Protein AF-A0A453R3C3-F1 (afdb_monomer_lite)

InterPro domains:
  IPR004938 Xyloglucan fucosyltransferase [PF03254] (2-323)
  IPR004938 Xyloglucan fucosyltransferase [PTHR31889] (1-323)

Radius of gyration: 29.28 Å; chains: 1; bounding box: 68×63×92 Å

Organism: Aegilops tauschii subsp. strangulata (NCBI:txid200361)

Foldseek 3Di:
DQDDDPPDDWFPLLVVLVVVLLVLCQACPPPHPNVVVLQVCLLVQFPDDDDPDHPQAFAEEEEQDDDPVLNLLSLLLSVVVCSLLVHQAAYEPPPPPPVFFPALRPNHHNHDDPVRNDPPLNVDDPPDCLELLNCCVVVLDDLPPVPPPDPPSGRGLEHEQEAAPPDDPSSLCCLEQSSVVSNSSRRYYYYYYSDNCLVSVCLYPSCVVVCCSRPVPNVCSCVVSSVSGGDGDPVVVVVVVVCCVVAPVPFQEEAEAEDDDPDPDDDDPPVLVLVVCLCCVVVVDPDDPPPDDPDDPDDDPDDDPDGAYEYEYEYQDPVSQVVVADPDPPDDDDPDDDDDDDDDDDDDDDDDDDDDDDPDPDRPYDGDYDYDDDDDDDDDDDDDDDDDDDDDDDDDDDDDDDDDDDDDDDDDDDDDDDDDDPDSPPDDDDDDDDPPPSDPDDPD

pLDDT: mean 70.95, std 29.13, range [20.61, 98.69]

Secondary structure (DSSP, 8-state):
--S---SPPPPHHHHHHHHHHHHHHHHHSTTSHHHHHHHHHHHHTB-PPPPTTS----EEEE---SSHHHHHHHHHHHHHHHHHTT-EEEE--GGGHHHHB--SSTTS--BPPTT-SSTTGGG--TT-TTBHHHHHHTTSS-TT-SS--------BSEEEEEESTT--TTGGGGGSHHHHHHHTT-SEEEEEESS--HHHHTTSHHHHHHHHHH-SSGGGHHHHHHHHH-PBPHHHHHHHHHHHHHHTTT-SEEEEEE----SS----HHHHHHHHHHHHHTTSS-----TT----S-PPPS------EEEEEE-S-THHHHTTS---------------------------------------EEEEE-PPPP---------------------------------------------SS--S-----------S--------

Structure (mmCIF, N/CA/C/O backbone):
data_AF-A0A453R3C3-F1
#
_entry.id   AF-A0A453R3C3-F1
#
loop_
_atom_site.group_PDB
_atom_site.id
_atom_site.type_symbol
_atom_site.label_atom_id
_atom_site.label_alt_id
_atom_site.label_comp_id
_atom_site.label_asym_id
_atom_site.label_entity_id
_atom_site.label_seq_id
_atom_site.pdbx_PDB_ins_code
_atom_site.Cartn_x
_atom_site.Cartn_y
_atom_site.Cartn_z
_atom_site.occupancy
_atom_site.B_iso_or_equiv
_atom_site.auth_seq_id
_atom_site.auth_comp_id
_atom_site.auth_asym_id
_atom_site.auth_atom_id
_atom_site.pdbx_PDB_model_num
ATOM 1 N N . MET A 1 1 ? -21.525 -10.602 10.110 1.00 72.31 1 MET A N 1
ATOM 2 C CA . MET A 1 1 ? -21.926 -10.837 11.513 1.00 72.31 1 MET A CA 1
ATOM 3 C C . MET A 1 1 ? -21.286 -9.829 12.470 1.00 72.31 1 MET A C 1
ATOM 5 O O . MET A 1 1 ? -22.021 -9.146 13.157 1.00 72.31 1 MET A O 1
ATOM 9 N N . TYR A 1 2 ? -19.957 -9.651 12.450 1.00 84.69 2 TYR A N 1
ATOM 10 C CA . TYR A 1 2 ? -19.218 -8.847 13.446 1.00 84.69 2 TYR A CA 1
ATOM 11 C C . TYR A 1 2 ? -19.056 -7.343 13.154 1.00 84.69 2 TYR A C 1
ATOM 13 O O . TYR A 1 2 ? -18.745 -6.567 14.053 1.00 84.69 2 TYR A O 1
ATOM 21 N N . ARG A 1 3 ? -19.224 -6.902 11.901 1.00 84.25 3 ARG A N 1
ATOM 22 C CA . ARG A 1 3 ? -19.091 -5.485 11.518 1.00 84.25 3 ARG A CA 1
ATOM 23 C C . ARG A 1 3 ? -20.457 -4.874 11.237 1.00 84.25 3 ARG A C 1
ATOM 25 O O . ARG A 1 3 ? -21.271 -5.475 10.534 1.00 84.25 3 ARG A O 1
ATOM 32 N N . ARG A 1 4 ? -20.677 -3.649 11.721 1.00 83.12 4 ARG A N 1
ATOM 33 C CA . ARG A 1 4 ? -21.806 -2.818 11.285 1.00 83.12 4 ARG A CA 1
ATOM 34 C C . ARG A 1 4 ? -21.635 -2.478 9.801 1.00 83.12 4 ARG A C 1
ATOM 36 O O . ARG A 1 4 ? -20.510 -2.338 9.319 1.00 83.12 4 ARG A O 1
ATOM 43 N N . ARG A 1 5 ? -22.743 -2.332 9.068 1.00 78.25 5 ARG A N 1
ATOM 44 C CA . ARG A 1 5 ? -22.701 -1.814 7.693 1.00 78.25 5 ARG A CA 1
ATOM 45 C C . ARG A 1 5 ? -22.084 -0.415 7.721 1.00 78.25 5 ARG A C 1
ATOM 47 O O . ARG A 1 5 ? -22.588 0.452 8.425 1.00 78.25 5 ARG A O 1
ATOM 54 N N . ALA A 1 6 ? -21.007 -0.217 6.965 1.00 72.56 6 ALA A N 1
ATOM 55 C CA . ALA A 1 6 ? -20.217 1.013 6.989 1.00 72.56 6 ALA A CA 1
ATOM 56 C C . ALA A 1 6 ? -20.933 2.237 6.388 1.00 72.56 6 ALA A C 1
ATOM 58 O O . ALA A 1 6 ? -20.391 3.334 6.437 1.00 72.56 6 ALA A O 1
ATOM 59 N N . GLY A 1 7 ? -22.117 2.062 5.789 1.00 78.44 7 GLY A N 1
ATOM 60 C CA . GLY A 1 7 ? -22.878 3.125 5.119 1.00 78.44 7 GLY A CA 1
ATOM 61 C C . GLY A 1 7 ? -22.272 3.586 3.789 1.00 78.44 7 GLY A C 1
ATOM 62 O O . GLY A 1 7 ? -23.020 3.939 2.888 1.00 78.44 7 GLY A O 1
ATOM 63 N N . ARG A 1 8 ? -20.947 3.499 3.635 1.00 88.25 8 ARG A N 1
ATOM 64 C CA . ARG A 1 8 ? -20.208 3.867 2.423 1.00 88.25 8 ARG A CA 1
ATOM 65 C C . ARG A 1 8 ? -20.111 2.689 1.456 1.00 88.25 8 ARG A C 1
ATOM 67 O O . ARG A 1 8 ? -19.582 1.629 1.811 1.00 88.25 8 ARG A O 1
ATOM 74 N N . GLN A 1 9 ? -20.652 2.868 0.256 1.00 92.00 9 GLN A N 1
ATOM 75 C CA . GLN A 1 9 ? -20.667 1.859 -0.804 1.00 92.00 9 GLN A CA 1
ATOM 76 C C . GLN A 1 9 ? -19.608 2.192 -1.859 1.00 92.00 9 GLN A C 1
ATOM 78 O O . GLN A 1 9 ? -19.447 3.367 -2.177 1.00 92.00 9 GLN A O 1
ATOM 83 N N . PRO A 1 10 ? -18.898 1.189 -2.405 1.00 95.44 10 PRO A N 1
ATOM 84 C CA . PRO A 1 10 ? -17.973 1.429 -3.506 1.00 95.44 10 PRO A CA 1
ATOM 85 C C . PRO A 1 10 ? -18.741 1.904 -4.746 1.00 95.44 10 PRO A C 1
ATOM 87 O O . PRO A 1 10 ? -19.871 1.464 -4.982 1.00 95.44 10 PRO A O 1
ATOM 90 N N . SER A 1 11 ? -18.121 2.762 -5.561 1.00 96.94 11 SER A N 1
ATOM 91 C CA . SER A 1 11 ? -18.716 3.161 -6.837 1.00 96.94 11 SER A CA 1
ATOM 92 C C . SER A 1 11 ? -18.842 1.943 -7.771 1.00 96.94 11 SER A C 1
ATOM 94 O O . SER A 1 11 ? -18.009 1.028 -7.719 1.00 96.94 11 SER A O 1
ATOM 96 N N . PRO A 1 12 ? -19.854 1.893 -8.658 1.00 97.75 12 PRO A N 1
ATOM 97 C CA . PRO A 1 12 ? -19.944 0.836 -9.667 1.00 97.75 12 PRO A CA 1
ATOM 98 C C . PRO A 1 12 ? -18.688 0.757 -10.547 1.00 97.75 12 PRO A C 1
ATOM 100 O O . PRO A 1 12 ? -18.271 -0.336 -10.936 1.00 97.75 12 PRO A O 1
ATOM 103 N N . TYR A 1 13 ? -18.058 1.909 -10.808 1.00 98.31 13 TYR A N 1
ATOM 104 C CA . TYR A 1 13 ? -16.814 1.997 -11.563 1.00 98.31 13 TYR A CA 1
ATOM 105 C C . TYR A 1 13 ? -15.657 1.299 -10.838 1.00 98.31 13 TYR A C 1
ATOM 107 O O . TYR A 1 13 ? -14.993 0.455 -11.438 1.00 98.31 13 TYR A O 1
ATOM 115 N N . LEU A 1 14 ? -15.487 1.541 -9.530 1.00 98.38 14 LEU A N 1
ATOM 116 C CA . LEU A 1 14 ? -14.501 0.839 -8.704 1.00 98.38 14 LEU A CA 1
ATOM 117 C C . LEU A 1 14 ? -14.727 -0.673 -8.717 1.00 98.38 14 LEU A C 1
ATOM 119 O O . LEU A 1 14 ? -13.785 -1.429 -8.930 1.00 98.38 14 LEU A O 1
ATOM 123 N N . VAL A 1 15 ? -15.971 -1.131 -8.548 1.00 98.38 15 VAL A N 1
ATOM 124 C CA . VAL A 1 15 ? -16.285 -2.569 -8.601 1.00 98.38 15 VAL A CA 1
ATOM 125 C C . VAL A 1 15 ? -15.874 -3.166 -9.949 1.00 98.38 15 VAL A C 1
ATOM 127 O O . VAL A 1 15 ? -15.221 -4.208 -9.984 1.00 98.38 15 VAL A O 1
ATOM 130 N N . SER A 1 16 ? -16.207 -2.496 -11.054 1.00 98.38 16 SER A N 1
ATOM 131 C CA . SER A 1 16 ? -15.833 -2.930 -12.403 1.00 98.38 16 SER A CA 1
ATOM 132 C C . SER A 1 16 ? -14.311 -2.957 -12.604 1.00 98.38 16 SER A C 1
ATOM 134 O O . SER A 1 16 ? -13.773 -3.947 -13.105 1.00 98.38 16 SER A O 1
ATOM 136 N N . LYS A 1 17 ? -13.590 -1.923 -12.145 1.00 98.25 17 LYS A N 1
ATOM 137 C CA . LYS A 1 17 ? -12.122 -1.852 -12.219 1.00 98.25 17 LYS A CA 1
ATOM 138 C C . LYS A 1 17 ? -11.457 -2.970 -11.409 1.00 98.25 17 LYS A C 1
ATOM 140 O O . LYS A 1 17 ? -10.546 -3.614 -11.921 1.00 98.25 17 LYS A O 1
ATOM 145 N N . LEU A 1 18 ? -11.953 -3.277 -10.207 1.00 98.38 18 LEU A N 1
ATOM 146 C CA . LEU A 1 18 ? -11.445 -4.391 -9.396 1.00 98.38 18 LEU A CA 1
ATOM 147 C C . LEU A 1 18 ? -11.633 -5.741 -10.101 1.00 98.38 18 LEU A C 1
ATOM 149 O O . LEU A 1 18 ? -10.695 -6.530 -10.148 1.00 98.38 18 LEU A O 1
ATOM 153 N N . ARG A 1 19 ? -12.786 -5.988 -10.741 1.00 98.31 19 ARG A N 1
ATOM 154 C CA . ARG A 1 19 ? -13.000 -7.217 -11.535 1.00 98.31 19 ARG A CA 1
ATOM 155 C C . ARG A 1 19 ? -12.060 -7.322 -12.734 1.00 98.31 19 ARG A C 1
ATOM 157 O O . ARG A 1 19 ? -11.562 -8.409 -13.022 1.00 98.31 19 ARG A O 1
ATOM 164 N N . ARG A 1 20 ? -11.773 -6.206 -13.414 1.00 97.88 20 ARG A N 1
ATOM 165 C CA . ARG A 1 20 ? -10.758 -6.176 -14.482 1.00 97.88 20 ARG A CA 1
ATOM 166 C C . ARG A 1 20 ? -9.363 -6.484 -13.938 1.00 97.88 20 ARG A C 1
ATOM 168 O O . ARG A 1 20 ? -8.641 -7.268 -14.548 1.00 97.88 20 ARG A O 1
ATOM 175 N N . HIS A 1 21 ? -9.012 -5.932 -12.779 1.00 98.12 21 HIS A N 1
ATOM 176 C CA . HIS A 1 21 ? -7.730 -6.208 -12.138 1.00 98.12 21 HIS A CA 1
ATOM 177 C C . HIS A 1 21 ? -7.606 -7.673 -11.682 1.00 98.12 21 HIS A C 1
ATOM 179 O O . HIS A 1 21 ? -6.558 -8.277 -11.873 1.00 98.12 21 HIS A O 1
ATOM 185 N N . GLU A 1 22 ? -8.668 -8.296 -11.159 1.00 98.44 22 GLU A N 1
ATOM 186 C CA . GLU A 1 22 ? -8.684 -9.739 -10.855 1.00 98.44 22 GLU A CA 1
ATOM 187 C C . GLU A 1 22 ? -8.412 -10.590 -12.109 1.00 98.44 22 GLU A C 1
ATOM 189 O O . GLU A 1 22 ? -7.670 -11.571 -12.052 1.00 98.44 22 GLU A O 1
ATOM 194 N N . ALA A 1 23 ? -8.985 -10.212 -13.258 1.00 97.75 23 ALA A N 1
ATOM 195 C CA . ALA A 1 23 ? -8.729 -10.890 -14.527 1.00 97.75 23 ALA A CA 1
ATOM 196 C C . ALA A 1 23 ? -7.277 -10.702 -15.006 1.00 97.75 23 ALA A C 1
ATOM 198 O O . ALA A 1 23 ? -6.677 -11.651 -15.512 1.00 97.75 23 ALA A O 1
ATOM 199 N N . LEU A 1 24 ? -6.699 -9.509 -14.811 1.00 97.56 24 LEU A N 1
ATOM 200 C CA . LEU A 1 24 ? -5.281 -9.242 -15.067 1.00 97.56 24 LEU A CA 1
ATOM 201 C C . LEU A 1 24 ? -4.387 -10.116 -14.175 1.00 97.56 24 LEU A C 1
ATOM 203 O O . LEU A 1 24 ? -3.515 -10.813 -14.685 1.00 97.56 24 LEU A O 1
ATOM 207 N N . GLN A 1 25 ? -4.654 -10.138 -12.869 1.00 97.56 25 GLN A N 1
ATOM 208 C CA . GLN A 1 25 ? -3.946 -10.958 -11.884 1.00 97.56 25 GLN A CA 1
ATOM 209 C C . GLN A 1 25 ? -4.002 -12.454 -12.206 1.00 97.56 25 GLN A C 1
ATOM 211 O O . GLN A 1 25 ? -3.011 -13.163 -12.062 1.00 97.56 25 GLN A O 1
ATOM 216 N N . ARG A 1 26 ? -5.139 -12.960 -12.692 1.00 96.94 26 ARG A N 1
ATOM 217 C CA . ARG A 1 26 ? -5.260 -14.367 -13.100 1.00 96.94 26 ARG A CA 1
ATOM 218 C C . ARG A 1 26 ? -4.495 -14.678 -14.385 1.00 96.94 26 ARG A C 1
ATOM 220 O O . ARG A 1 26 ? -3.936 -15.758 -14.511 1.00 96.94 26 ARG A O 1
ATOM 227 N N . ARG A 1 27 ? -4.495 -13.754 -15.347 1.00 96.00 27 ARG A N 1
ATOM 228 C CA . ARG A 1 27 ? -3.834 -13.945 -16.647 1.00 96.00 27 ARG A CA 1
ATOM 229 C C . ARG A 1 27 ? -2.312 -13.822 -16.558 1.00 96.00 27 ARG A C 1
ATOM 231 O O . ARG A 1 27 ? -1.615 -14.530 -17.272 1.00 96.00 27 ARG A O 1
ATOM 238 N N . CYS A 1 28 ? -1.828 -12.903 -15.727 1.00 97.12 28 CYS A N 1
ATOM 239 C CA . CYS A 1 28 ? -0.424 -12.498 -15.669 1.00 97.12 28 CYS A CA 1
ATOM 240 C C . CYS A 1 28 ? 0.272 -12.869 -14.349 1.00 97.12 28 CYS A C 1
ATOM 242 O O . CYS A 1 28 ? 1.467 -12.614 -14.217 1.00 97.12 28 CYS A O 1
ATOM 244 N N . GLY A 1 29 ? -0.449 -13.401 -13.360 1.00 96.38 29 GLY A N 1
ATOM 245 C CA . GLY A 1 29 ? 0.089 -13.700 -12.032 1.00 96.38 29 GLY A CA 1
ATOM 246 C C . GLY A 1 29 ? 0.998 -14.933 -11.985 1.00 96.38 29 GLY A C 1
ATOM 247 O O . GLY A 1 29 ? 1.185 -15.616 -13.000 1.00 96.38 29 GLY A O 1
ATOM 248 N N . PRO A 1 30 ? 1.572 -15.231 -10.808 1.00 96.25 30 PRO A N 1
ATOM 249 C CA . PRO A 1 30 ? 2.496 -16.343 -10.622 1.00 96.25 30 PRO A CA 1
ATOM 250 C C . PRO A 1 30 ? 1.938 -17.695 -11.080 1.00 96.25 30 PRO A C 1
ATOM 252 O O . PRO A 1 30 ? 0.759 -17.990 -10.893 1.00 96.25 30 PRO A O 1
ATOM 255 N N . GLY A 1 31 ? 2.801 -18.524 -11.674 1.00 93.75 31 GLY A N 1
ATOM 256 C CA . GLY A 1 31 ? 2.435 -19.843 -12.209 1.00 93.75 31 GLY A CA 1
ATOM 257 C C . GLY A 1 31 ? 1.817 -19.829 -13.614 1.00 93.75 31 GLY A C 1
ATOM 258 O O . GLY A 1 31 ? 1.479 -20.886 -14.140 1.00 93.75 31 GLY A O 1
ATOM 259 N N . THR A 1 32 ? 1.676 -18.658 -14.243 1.00 95.38 32 THR A N 1
ATOM 260 C CA . THR A 1 32 ? 1.217 -18.531 -15.636 1.00 95.38 32 THR A CA 1
ATOM 261 C C . THR A 1 32 ? 2.392 -18.492 -16.617 1.00 95.38 32 THR A C 1
ATOM 263 O O . THR A 1 32 ? 3.474 -18.012 -16.284 1.00 95.38 32 THR A O 1
ATOM 266 N N . ALA A 1 33 ? 2.166 -18.910 -17.869 1.00 94.38 33 ALA A N 1
ATOM 267 C CA . ALA A 1 33 ? 3.177 -18.804 -18.929 1.00 94.38 33 ALA A CA 1
ATOM 268 C C . ALA A 1 33 ? 3.613 -17.347 -19.184 1.00 94.38 33 ALA A C 1
ATOM 270 O O . ALA A 1 33 ? 4.785 -17.081 -19.444 1.00 94.38 33 ALA A O 1
ATOM 271 N N . ALA A 1 34 ? 2.680 -16.395 -19.059 1.00 93.69 34 ALA A N 1
ATOM 272 C CA . ALA A 1 34 ? 2.974 -14.973 -19.208 1.00 93.69 34 ALA A CA 1
ATOM 273 C C . ALA A 1 34 ? 3.933 -14.466 -18.117 1.00 93.69 34 ALA A C 1
ATOM 275 O O . ALA A 1 34 ? 4.859 -13.714 -18.417 1.00 93.69 34 ALA A O 1
ATOM 276 N N . TYR A 1 35 ? 3.751 -14.921 -16.872 1.00 95.12 35 TYR A N 1
ATOM 277 C CA . TYR A 1 35 ? 4.657 -14.613 -15.768 1.00 95.12 35 TYR A CA 1
ATOM 278 C C . TYR A 1 35 ? 6.052 -15.206 -15.978 1.00 95.12 35 TYR A C 1
ATOM 280 O O . TYR A 1 35 ? 7.038 -14.483 -15.849 1.00 95.12 35 TYR A O 1
ATOM 288 N N . SER A 1 36 ? 6.147 -16.485 -16.357 1.00 93.44 36 SER A N 1
ATOM 289 C CA . SER A 1 36 ? 7.435 -17.142 -16.624 1.00 93.44 36 SER A CA 1
ATOM 290 C C . SER A 1 36 ? 8.223 -16.428 -17.727 1.00 93.44 36 SER A C 1
ATOM 292 O O . SER A 1 36 ? 9.393 -16.106 -17.537 1.00 93.44 36 SER A O 1
ATOM 294 N N . HIS A 1 37 ? 7.562 -16.064 -18.829 1.00 91.00 37 HIS A N 1
ATOM 295 C CA . HIS A 1 37 ? 8.184 -15.291 -19.904 1.00 91.00 37 HIS A CA 1
ATOM 296 C C . HIS A 1 37 ? 8.633 -13.892 -19.439 1.00 91.00 37 HIS A C 1
ATOM 298 O O . HIS A 1 37 ? 9.727 -13.435 -19.770 1.00 91.00 37 HIS A O 1
ATOM 304 N N . ALA A 1 38 ? 7.829 -13.206 -18.618 1.00 91.81 38 ALA A N 1
ATOM 305 C CA . ALA A 1 38 ? 8.209 -11.908 -18.062 1.00 91.81 38 ALA A CA 1
ATOM 306 C C . ALA A 1 38 ? 9.404 -11.993 -17.090 1.00 91.81 38 ALA A C 1
ATOM 308 O O . ALA A 1 38 ? 10.203 -11.055 -17.031 1.00 91.81 38 ALA A O 1
ATOM 309 N N . GLN A 1 39 ? 9.548 -13.097 -16.346 1.00 92.31 39 GLN A N 1
ATOM 310 C CA . GLN A 1 39 ? 10.720 -13.359 -15.505 1.00 92.31 39 GLN A CA 1
ATOM 311 C C . GLN A 1 39 ? 11.980 -13.636 -16.336 1.00 92.31 39 GLN A C 1
ATOM 313 O O . GLN A 1 39 ? 13.056 -13.157 -15.985 1.00 92.31 39 GLN A O 1
ATOM 318 N N . GLU A 1 40 ? 11.878 -14.396 -17.428 1.00 90.62 40 GLU A N 1
ATOM 319 C CA . GLU A 1 40 ? 13.009 -14.652 -18.335 1.00 90.62 40 GLU A CA 1
ATOM 320 C C . GLU A 1 40 ? 13.545 -13.356 -18.943 1.00 90.62 40 GLU A C 1
ATOM 322 O O . GLU A 1 40 ? 14.754 -13.121 -18.971 1.00 90.62 40 GLU A O 1
ATOM 327 N N . GLN A 1 41 ? 12.645 -12.461 -19.347 1.00 87.25 41 GLN A N 1
ATOM 328 C CA . GLN A 1 41 ? 13.031 -11.148 -19.848 1.00 87.25 41 GLN A CA 1
ATOM 329 C C . GLN A 1 41 ? 13.714 -10.299 -18.775 1.00 87.25 41 GLN A C 1
ATOM 331 O O . GLN A 1 41 ? 14.747 -9.691 -19.057 1.00 87.25 41 GLN A O 1
ATOM 336 N N . LEU A 1 42 ? 13.210 -10.331 -17.535 1.00 91.62 42 LEU A N 1
ATOM 337 C CA . LEU A 1 42 ? 13.858 -9.669 -16.403 1.00 91.62 42 LEU A CA 1
ATOM 338 C C . LEU A 1 42 ? 15.285 -10.197 -16.171 1.00 91.62 42 LEU A C 1
ATOM 340 O O . LEU A 1 42 ? 16.199 -9.397 -15.999 1.00 91.62 42 LEU A O 1
ATOM 344 N N . ARG A 1 43 ? 15.500 -11.521 -16.248 1.00 90.56 43 ARG A N 1
ATOM 345 C CA . ARG A 1 43 ? 16.839 -12.147 -16.167 1.00 90.56 43 ARG A CA 1
ATOM 346 C C . ARG A 1 43 ? 17.759 -11.721 -17.309 1.00 90.56 43 ARG A C 1
ATOM 348 O O . ARG A 1 43 ? 18.958 -11.585 -17.104 1.00 90.56 43 ARG A O 1
ATOM 355 N N . SER A 1 44 ? 17.207 -11.526 -18.504 1.00 85.19 44 SER A N 1
ATOM 356 C CA . SER A 1 44 ? 17.981 -11.134 -19.686 1.00 85.19 44 SER A CA 1
ATOM 357 C C . SER A 1 44 ? 18.380 -9.654 -19.705 1.00 85.19 44 SER A C 1
ATOM 359 O O . SER A 1 44 ? 19.166 -9.259 -20.561 1.00 85.19 44 SER A O 1
ATOM 361 N N . GLY A 1 45 ? 17.815 -8.829 -18.812 1.00 80.06 45 GLY A N 1
ATOM 362 C CA . GLY A 1 45 ? 18.036 -7.380 -18.785 1.00 80.06 45 GLY A CA 1
ATOM 363 C C . GLY A 1 45 ? 17.396 -6.614 -19.951 1.00 80.06 45 GLY A C 1
ATOM 364 O O . GLY A 1 45 ? 17.581 -5.405 -20.052 1.00 80.06 45 GLY A O 1
ATOM 365 N N . LYS A 1 46 ? 16.626 -7.282 -20.819 1.00 66.19 46 LYS A N 1
ATOM 366 C CA . LYS A 1 46 ? 16.054 -6.703 -22.041 1.00 66.19 46 LYS A CA 1
ATOM 367 C C . LYS A 1 46 ? 14.583 -6.336 -21.858 1.00 66.19 46 LYS A C 1
ATOM 369 O O . LYS A 1 46 ? 13.751 -7.206 -21.605 1.00 66.19 46 LYS A O 1
ATOM 374 N N . ASN A 1 47 ? 14.233 -5.076 -22.118 1.00 64.69 47 ASN A N 1
ATOM 375 C CA . ASN A 1 47 ? 12.856 -4.683 -22.432 1.00 64.69 47 ASN A CA 1
ATOM 376 C C . ASN A 1 47 ? 12.618 -4.794 -23.938 1.00 64.69 47 ASN A C 1
ATOM 378 O O . ASN A 1 47 ? 12.548 -3.794 -24.648 1.00 64.69 47 ASN A O 1
ATOM 382 N N . HIS A 1 48 ? 12.486 -6.012 -24.456 1.00 55.41 48 HIS A N 1
ATOM 383 C CA . HIS A 1 48 ? 11.920 -6.148 -25.793 1.00 55.41 48 HIS A CA 1
ATOM 384 C C . HIS A 1 48 ? 10.402 -5.957 -25.717 1.00 55.41 48 HIS A C 1
ATOM 386 O O . HIS A 1 48 ? 9.730 -6.586 -24.889 1.00 55.41 48 HIS A O 1
ATOM 392 N N . ALA A 1 49 ? 9.866 -5.090 -26.585 1.00 51.19 49 ALA A N 1
ATOM 393 C CA . ALA A 1 49 ? 8.450 -5.110 -26.932 1.00 51.19 49 ALA A CA 1
ATOM 394 C C . ALA A 1 49 ? 8.093 -6.558 -27.272 1.00 51.19 49 ALA A C 1
ATOM 396 O O . ALA A 1 49 ? 8.853 -7.239 -27.970 1.00 51.19 49 ALA A O 1
ATOM 397 N N . ALA A 1 50 ? 7.012 -7.064 -26.685 1.00 45.84 50 ALA A N 1
ATOM 398 C CA . ALA A 1 50 ? 6.625 -8.443 -26.913 1.00 45.84 50 ALA A CA 1
ATOM 399 C C . ALA A 1 50 ? 6.513 -8.689 -28.424 1.00 45.84 50 ALA A C 1
ATOM 401 O O . ALA A 1 50 ? 5.866 -7.920 -29.135 1.00 45.84 50 ALA A O 1
ATOM 402 N N . GLY A 1 51 ? 7.142 -9.761 -28.915 1.00 42.16 51 GLY A N 1
ATOM 403 C CA . GLY A 1 51 ? 6.848 -10.262 -30.252 1.00 42.16 51 GLY A CA 1
ATOM 404 C C . GLY A 1 51 ? 5.332 -10.397 -30.415 1.00 42.16 51 GLY A C 1
ATOM 405 O O . GLY A 1 51 ? 4.625 -10.743 -29.464 1.00 42.16 51 GLY A O 1
ATOM 406 N N . THR A 1 52 ? 4.844 -10.067 -31.605 1.00 37.38 52 THR A N 1
ATOM 407 C CA . THR A 1 52 ? 3.439 -10.093 -32.020 1.00 37.38 52 THR A CA 1
ATOM 408 C C . THR A 1 52 ? 2.740 -11.391 -31.588 1.00 37.38 52 THR A C 1
ATOM 410 O O . THR A 1 52 ? 2.783 -12.391 -32.297 1.00 37.38 52 THR A O 1
ATOM 413 N N . GLY A 1 53 ? 2.096 -11.395 -30.411 1.00 43.75 53 GLY A N 1
ATOM 414 C CA . GLY A 1 53 ? 1.302 -12.540 -29.948 1.00 43.75 53 GLY A CA 1
ATOM 415 C C . GLY A 1 53 ? 1.154 -12.759 -28.436 1.00 43.75 53 GLY A C 1
ATOM 416 O O . GLY A 1 53 ? 0.191 -13.415 -28.047 1.00 43.75 53 GLY A O 1
ATOM 417 N N . SER A 1 54 ? 2.024 -12.228 -27.562 1.00 47.44 54 SER A N 1
ATOM 418 C CA . SER A 1 54 ? 1.847 -12.381 -26.099 1.00 47.44 54 SER A CA 1
ATOM 419 C C . SER A 1 54 ? 1.253 -11.119 -25.457 1.00 47.44 54 SER A C 1
ATOM 421 O O . SER A 1 54 ? 1.766 -10.034 -25.732 1.00 47.44 54 SER A O 1
ATOM 423 N N . PRO A 1 55 ? 0.231 -11.212 -24.580 1.00 56.75 55 PRO A N 1
ATOM 424 C CA . PRO A 1 55 ? -0.292 -10.043 -23.878 1.00 56.75 55 PRO A CA 1
ATOM 425 C C . PRO A 1 55 ? 0.800 -9.425 -22.996 1.00 56.75 55 PRO A C 1
ATOM 427 O O . PRO A 1 55 ? 1.404 -10.119 -22.179 1.00 56.75 55 PRO A O 1
ATOM 430 N N . GLU A 1 56 ? 1.049 -8.125 -23.149 1.00 77.81 56 GLU A N 1
ATOM 431 C CA . GLU A 1 56 ? 2.054 -7.416 -22.355 1.00 77.81 56 GLU A CA 1
ATOM 432 C C . GLU A 1 56 ? 1.609 -7.333 -20.888 1.00 77.81 56 GLU A C 1
ATOM 434 O O . GLU A 1 56 ? 0.682 -6.608 -20.527 1.00 77.81 56 GLU A O 1
ATOM 439 N N . CYS A 1 57 ? 2.249 -8.127 -20.030 1.00 93.19 57 CYS A N 1
ATOM 440 C CA . CYS A 1 57 ? 2.033 -8.103 -18.590 1.00 93.19 57 CYS A CA 1
ATOM 441 C C . CYS A 1 57 ? 3.065 -7.183 -17.931 1.00 93.19 57 CYS A C 1
ATOM 443 O O . CYS A 1 57 ? 4.272 -7.341 -18.128 1.00 93.19 57 CYS A O 1
ATOM 445 N N . LYS A 1 58 ? 2.578 -6.242 -17.122 1.00 95.81 58 LYS A N 1
ATOM 446 C CA . LYS A 1 58 ? 3.390 -5.328 -16.316 1.00 95.81 58 LYS A CA 1
ATOM 447 C C . LYS A 1 58 ? 3.196 -5.631 -14.837 1.00 95.81 58 LYS A C 1
ATOM 449 O O . LYS A 1 58 ? 2.118 -6.061 -14.425 1.00 95.81 58 LYS A O 1
ATOM 454 N N . TYR A 1 59 ? 4.225 -5.384 -14.041 1.00 97.88 59 TYR A N 1
ATOM 455 C CA . TYR A 1 59 ? 4.297 -5.843 -12.658 1.00 97.88 59 TYR A CA 1
ATOM 456 C C . TYR A 1 59 ? 4.722 -4.720 -11.721 1.00 97.88 59 TYR A C 1
ATOM 458 O O . TYR A 1 59 ? 5.494 -3.834 -12.096 1.00 97.88 59 TYR A O 1
ATOM 466 N N . LEU A 1 60 ? 4.205 -4.780 -10.498 1.00 98.50 60 LEU A N 1
ATOM 467 C CA . LEU A 1 60 ? 4.613 -3.977 -9.359 1.00 98.50 60 LEU A CA 1
ATOM 468 C C . LEU A 1 60 ? 4.873 -4.907 -8.172 1.00 98.50 60 LEU A C 1
ATOM 470 O O . LEU A 1 60 ? 3.951 -5.547 -7.668 1.00 98.50 60 LEU A O 1
ATOM 474 N N . VAL A 1 61 ? 6.118 -4.953 -7.716 1.00 98.25 61 VAL A N 1
ATOM 475 C CA . VAL A 1 61 ? 6.534 -5.668 -6.512 1.00 98.25 61 VAL A CA 1
ATOM 476 C C . VAL A 1 61 ? 6.532 -4.693 -5.338 1.00 98.25 61 VAL A C 1
ATOM 478 O O . VAL A 1 61 ? 7.282 -3.726 -5.344 1.00 98.25 61 VAL A O 1
ATOM 481 N N . SER A 1 62 ? 5.701 -4.935 -4.327 1.00 96.94 62 SER A N 1
ATOM 482 C CA . SER A 1 62 ? 5.674 -4.175 -3.075 1.00 96.94 62 SER A CA 1
ATOM 483 C C . SER A 1 62 ? 6.571 -4.857 -2.046 1.00 96.94 62 SER A C 1
ATOM 485 O O . SER A 1 62 ? 6.233 -5.935 -1.554 1.00 96.94 62 SER A O 1
ATOM 487 N N . ILE A 1 63 ? 7.686 -4.219 -1.689 1.00 95.25 63 ILE A N 1
ATOM 488 C CA . ILE A 1 63 ? 8.602 -4.709 -0.652 1.00 95.25 63 ILE A CA 1
ATOM 489 C C . ILE A 1 63 ? 7.926 -4.603 0.718 1.00 95.25 63 ILE A C 1
ATOM 491 O O . ILE A 1 63 ? 7.366 -3.566 1.081 1.00 95.25 63 ILE A O 1
ATOM 495 N N . SER A 1 64 ? 7.993 -5.680 1.497 1.00 89.25 64 SER A N 1
ATOM 496 C CA . SER A 1 64 ? 7.417 -5.764 2.834 1.00 89.25 64 SER A CA 1
ATOM 497 C C . SER A 1 64 ? 8.439 -5.224 3.834 1.00 89.25 64 SER A C 1
ATOM 499 O O . SER A 1 64 ? 9.422 -5.883 4.162 1.00 89.25 64 SER A O 1
ATOM 501 N N . TYR A 1 65 ? 8.237 -3.996 4.315 1.00 83.62 65 TYR A N 1
ATOM 502 C CA . TYR A 1 65 ? 9.193 -3.290 5.175 1.00 83.62 65 TYR A CA 1
ATOM 503 C C . TYR A 1 65 ? 8.495 -2.619 6.376 1.00 83.62 65 TYR A C 1
ATOM 505 O O . TYR A 1 65 ? 7.322 -2.257 6.299 1.00 83.62 65 TYR A O 1
ATOM 513 N N . ARG A 1 66 ? 9.212 -2.456 7.501 1.00 89.00 66 ARG A N 1
ATOM 514 C CA . ARG A 1 66 ? 8.717 -1.903 8.789 1.00 89.00 66 ARG A CA 1
ATOM 515 C C . ARG A 1 66 ? 7.573 -2.705 9.451 1.00 89.00 66 ARG A C 1
ATOM 517 O O . ARG A 1 66 ? 7.325 -3.882 9.186 1.00 89.00 66 ARG A O 1
ATOM 524 N N . GLY A 1 67 ? 6.922 -2.073 10.433 1.00 91.94 67 GLY A N 1
ATOM 525 C CA . GLY A 1 67 ? 5.851 -2.655 11.237 1.00 91.94 67 GLY A CA 1
ATOM 526 C C . GLY A 1 67 ? 4.570 -2.931 10.443 1.00 91.94 67 GLY A C 1
ATOM 527 O O . GLY A 1 67 ? 4.329 -2.355 9.387 1.00 91.94 67 GLY A O 1
ATOM 528 N N . LEU A 1 68 ? 3.710 -3.794 10.993 1.00 94.38 68 LEU A N 1
ATOM 529 C CA . LEU A 1 68 ? 2.495 -4.284 10.328 1.00 94.38 68 LEU A CA 1
ATOM 530 C C . LEU A 1 68 ? 1.560 -3.168 9.823 1.00 94.38 68 LEU A C 1
ATOM 532 O O . LEU A 1 68 ? 1.020 -3.281 8.729 1.00 94.38 68 LEU A O 1
ATOM 536 N N . GLY A 1 69 ? 1.379 -2.088 10.592 1.00 94.44 69 GLY A N 1
ATOM 537 C CA . GLY A 1 69 ? 0.548 -0.953 10.169 1.00 94.44 69 GLY A CA 1
ATOM 538 C C . GLY A 1 69 ? 1.058 -0.302 8.881 1.00 94.44 69 GLY A C 1
ATOM 539 O O . GLY A 1 69 ? 0.280 -0.102 7.951 1.00 94.44 69 GLY A O 1
ATOM 540 N N . ASN A 1 70 ? 2.369 -0.066 8.798 1.00 94.75 70 ASN A N 1
ATOM 541 C CA . ASN A 1 70 ? 3.015 0.497 7.614 1.00 94.75 70 ASN A CA 1
ATOM 542 C C . ASN A 1 70 ? 2.890 -0.466 6.433 1.00 94.75 70 ASN A C 1
ATOM 544 O O . ASN A 1 70 ? 2.485 -0.047 5.358 1.00 94.75 70 ASN A O 1
ATOM 548 N N . ARG A 1 71 ? 3.112 -1.769 6.646 1.00 95.44 71 ARG A N 1
ATOM 549 C CA . ARG A 1 71 ? 2.972 -2.790 5.592 1.00 95.44 71 ARG A CA 1
ATOM 550 C C . ARG A 1 71 ? 1.565 -2.857 4.998 1.00 95.44 71 ARG A C 1
ATOM 552 O O . ARG A 1 71 ? 1.420 -2.967 3.785 1.00 95.44 71 ARG A O 1
ATOM 559 N N . ILE A 1 72 ? 0.526 -2.746 5.827 1.00 97.00 72 ILE A N 1
ATOM 560 C CA . ILE A 1 72 ? -0.871 -2.695 5.366 1.00 97.00 72 ILE A CA 1
ATOM 561 C C . ILE A 1 72 ? -1.116 -1.439 4.511 1.00 97.00 72 ILE A C 1
ATOM 563 O O . ILE A 1 72 ? -1.729 -1.523 3.446 1.00 97.00 72 ILE A O 1
ATOM 567 N N . LEU A 1 73 ? -0.641 -0.273 4.958 1.00 96.81 73 LEU A N 1
ATOM 568 C CA . LEU A 1 73 ? -0.806 0.992 4.232 1.00 96.81 73 LEU A CA 1
ATOM 569 C C . LEU A 1 73 ? -0.003 1.016 2.925 1.00 96.81 73 LEU A C 1
ATOM 571 O O . LEU A 1 73 ? -0.527 1.453 1.899 1.00 96.81 73 LEU A O 1
ATOM 575 N N . ALA A 1 74 ? 1.219 0.489 2.947 1.00 95.88 74 ALA A N 1
ATOM 576 C CA . ALA A 1 74 ? 2.102 0.356 1.798 1.00 95.88 74 ALA A CA 1
ATOM 577 C C . ALA A 1 74 ? 1.485 -0.567 0.743 1.00 95.88 74 ALA A C 1
ATOM 579 O O . ALA A 1 74 ? 1.303 -0.151 -0.397 1.00 95.88 74 ALA A O 1
ATOM 580 N N . ALA A 1 75 ? 1.044 -1.769 1.132 1.00 96.75 75 ALA A N 1
ATOM 581 C CA . ALA A 1 75 ? 0.409 -2.714 0.214 1.00 96.75 75 ALA A CA 1
ATOM 582 C C . ALA A 1 75 ? -0.891 -2.158 -0.393 1.00 96.75 75 ALA A C 1
ATOM 584 O O . ALA A 1 75 ? -1.142 -2.339 -1.582 1.00 96.75 75 ALA A O 1
ATOM 585 N N . ALA A 1 76 ? -1.706 -1.434 0.386 1.00 98.12 76 ALA A N 1
ATOM 586 C CA . ALA A 1 76 ? -2.900 -0.768 -0.141 1.00 98.12 76 ALA A CA 1
ATOM 587 C C . ALA A 1 76 ? -2.557 0.341 -1.147 1.00 98.12 76 ALA A C 1
ATOM 589 O O . ALA A 1 76 ? -3.248 0.502 -2.153 1.00 98.12 76 ALA A O 1
ATOM 590 N N . SER A 1 77 ? -1.495 1.096 -0.875 1.00 98.00 77 SER A N 1
ATOM 591 C CA . SER A 1 77 ? -1.033 2.172 -1.750 1.00 98.00 77 SER A CA 1
ATOM 592 C C . SER A 1 77 ? -0.441 1.626 -3.050 1.00 98.00 77 SER A C 1
ATOM 594 O O . SER A 1 77 ? -0.822 2.072 -4.131 1.00 98.00 77 SER A O 1
ATOM 596 N N . ALA A 1 78 ? 0.407 0.599 -2.954 1.00 98.19 78 ALA A N 1
ATOM 597 C CA . ALA A 1 78 ? 0.946 -0.125 -4.098 1.00 98.19 78 ALA A CA 1
ATOM 598 C C . ALA A 1 78 ? -0.178 -0.757 -4.931 1.00 98.19 78 ALA A C 1
ATOM 600 O O . ALA A 1 78 ? -0.161 -0.668 -6.154 1.00 98.19 78 ALA A O 1
ATOM 601 N N . PHE A 1 79 ? -1.206 -1.325 -4.291 1.00 98.62 79 PHE A N 1
ATOM 602 C CA . PHE A 1 79 ? -2.369 -1.848 -5.002 1.00 98.62 79 PHE A CA 1
ATOM 603 C C . PHE A 1 79 ? -3.108 -0.772 -5.798 1.00 98.62 79 PHE A C 1
ATOM 605 O O . PHE A 1 79 ? -3.433 -1.000 -6.960 1.00 98.62 79 PHE A O 1
ATOM 612 N N . LEU A 1 80 ? -3.357 0.401 -5.206 1.00 98.69 80 LEU A N 1
ATOM 613 C CA . LEU A 1 80 ? -3.985 1.499 -5.939 1.00 98.69 80 LEU A CA 1
ATOM 614 C C . LEU A 1 80 ? -3.135 1.906 -7.144 1.00 98.69 80 LEU A C 1
ATOM 616 O O . LEU A 1 80 ? -3.661 2.014 -8.247 1.00 98.69 80 LEU A O 1
ATOM 620 N N . TYR A 1 81 ? -1.829 2.076 -6.949 1.00 98.62 81 TYR A N 1
ATOM 621 C CA . TYR A 1 81 ? -0.920 2.417 -8.038 1.00 98.62 81 TYR A CA 1
ATOM 622 C C . TYR A 1 81 ? -0.918 1.350 -9.146 1.00 98.62 81 TYR A C 1
ATOM 624 O O . TYR A 1 81 ? -0.983 1.680 -10.329 1.00 98.62 81 TYR A O 1
ATOM 632 N N . ALA A 1 82 ? -0.947 0.066 -8.781 1.00 98.44 82 ALA A N 1
ATOM 633 C CA . ALA A 1 82 ? -1.061 -1.039 -9.729 1.00 98.44 82 ALA A CA 1
ATOM 634 C C . ALA A 1 82 ? -2.392 -1.018 -10.503 1.00 98.44 82 ALA A C 1
ATOM 636 O O . ALA A 1 82 ? -2.414 -1.303 -11.697 1.00 98.44 82 ALA A O 1
ATOM 637 N N . VAL A 1 83 ? -3.501 -0.640 -9.859 1.00 98.25 83 VAL A N 1
ATOM 638 C CA . VAL A 1 83 ? -4.809 -0.465 -10.517 1.00 98.25 83 VAL A CA 1
ATOM 639 C C . VAL A 1 83 ? -4.808 0.723 -11.485 1.00 98.25 83 VAL A C 1
ATOM 641 O O . VAL A 1 83 ? -5.411 0.625 -12.553 1.00 98.25 83 VAL A O 1
ATOM 644 N N . LEU A 1 84 ? -4.144 1.826 -11.134 1.00 97.88 84 LEU A N 1
ATOM 645 C CA . LEU A 1 84 ? -4.035 3.017 -11.987 1.00 97.88 84 LEU A CA 1
ATOM 646 C C . LEU A 1 84 ? -3.134 2.792 -13.208 1.00 97.88 84 LEU A C 1
ATOM 648 O O . LEU A 1 84 ? -3.343 3.413 -14.242 1.00 97.88 84 LEU A O 1
ATOM 652 N N . THR A 1 85 ? -2.151 1.895 -13.099 1.00 96.81 85 THR A N 1
ATOM 653 C CA . THR A 1 85 ? -1.133 1.656 -14.138 1.00 96.81 85 THR A CA 1
ATOM 654 C C . THR A 1 85 ? -1.273 0.306 -14.853 1.00 96.81 85 THR A C 1
ATOM 656 O O . THR A 1 85 ? -0.382 -0.086 -15.612 1.00 96.81 85 THR A O 1
ATOM 659 N N . ASP A 1 86 ? -2.386 -0.400 -14.616 1.00 96.69 86 ASP A N 1
ATOM 660 C CA . ASP A 1 86 ? -2.701 -1.730 -15.155 1.00 96.69 86 ASP A CA 1
ATOM 661 C C . ASP A 1 86 ? -1.563 -2.751 -14.952 1.00 96.69 86 ASP A C 1
ATOM 663 O O . ASP A 1 86 ? -1.154 -3.478 -15.861 1.00 96.69 86 ASP A O 1
ATOM 667 N N . ARG A 1 87 ? -1.041 -2.806 -13.721 1.00 98.00 87 ARG A N 1
ATOM 668 C CA . ARG A 1 87 ? 0.012 -3.736 -13.293 1.00 98.00 87 ARG A CA 1
ATOM 669 C C . ARG A 1 87 ? -0.541 -4.838 -12.405 1.00 98.00 87 ARG A C 1
ATOM 671 O O . ARG A 1 87 ? -1.463 -4.629 -11.627 1.00 98.00 87 ARG A O 1
ATOM 678 N N . VAL A 1 88 ? 0.077 -6.008 -12.473 1.00 98.38 88 VAL A N 1
ATOM 679 C CA . VAL A 1 88 ? -0.053 -7.073 -11.475 1.00 98.38 88 VAL A CA 1
ATOM 680 C C . VAL A 1 88 ? 0.643 -6.623 -10.191 1.00 98.38 88 VAL A C 1
ATOM 682 O O . VAL A 1 88 ? 1.800 -6.210 -10.237 1.00 98.38 88 VAL A O 1
ATOM 685 N N . LEU A 1 89 ? -0.034 -6.730 -9.049 1.00 98.50 89 LEU A N 1
ATOM 686 C CA . LEU A 1 89 ? 0.576 -6.521 -7.734 1.00 98.50 89 LEU A CA 1
ATOM 687 C C . LEU A 1 89 ? 1.166 -7.832 -7.207 1.00 98.50 89 LEU A C 1
ATOM 689 O O . LEU A 1 89 ? 0.443 -8.821 -7.083 1.00 98.50 89 LEU A O 1
ATOM 693 N N . LEU A 1 90 ? 2.436 -7.804 -6.819 1.00 98.25 90 LEU A N 1
ATOM 694 C CA . LEU A 1 90 ? 3.110 -8.882 -6.102 1.00 98.25 90 LEU A CA 1
ATOM 695 C C . LEU A 1 90 ? 3.650 -8.336 -4.779 1.00 98.25 90 LEU A C 1
ATOM 697 O O . LEU A 1 90 ? 4.313 -7.305 -4.755 1.00 98.25 90 LEU A O 1
ATOM 701 N N . VAL A 1 91 ? 3.355 -8.999 -3.671 1.00 97.12 91 VAL A N 1
ATOM 702 C CA . VAL A 1 91 ? 3.771 -8.605 -2.324 1.00 97.12 91 VAL A CA 1
ATOM 703 C C . VAL A 1 91 ? 4.899 -9.519 -1.883 1.00 97.12 91 VAL A C 1
ATOM 705 O O . VAL A 1 91 ? 4.762 -10.741 -1.909 1.00 97.12 91 VAL A O 1
ATOM 708 N N . ASP A 1 92 ? 6.008 -8.917 -1.470 1.00 94.62 92 ASP A N 1
ATOM 709 C CA . ASP A 1 92 ? 7.142 -9.621 -0.878 1.00 94.62 92 ASP A CA 1
ATOM 710 C C . ASP A 1 92 ? 6.680 -10.522 0.293 1.00 94.62 92 ASP A C 1
ATOM 712 O O . ASP A 1 92 ? 5.985 -10.040 1.199 1.00 94.62 92 ASP A O 1
ATOM 716 N N . PRO A 1 93 ? 7.034 -11.825 0.290 1.00 91.69 93 PRO A N 1
ATOM 717 C CA . PRO A 1 93 ? 6.625 -12.777 1.323 1.00 91.69 93 PRO A CA 1
ATOM 718 C C . PRO A 1 93 ? 7.219 -12.475 2.706 1.00 91.69 93 PRO A C 1
ATOM 720 O O . PRO A 1 93 ? 6.734 -13.014 3.705 1.00 91.69 93 PRO A O 1
ATOM 723 N N . SER A 1 94 ? 8.242 -11.621 2.791 1.00 88.31 94 SER A N 1
ATOM 724 C CA . SER A 1 94 ? 8.885 -11.250 4.049 1.00 88.31 94 SER A CA 1
ATOM 725 C C . SER A 1 94 ? 7.882 -10.702 5.069 1.00 88.31 94 SER A C 1
ATOM 727 O O . SER A 1 94 ? 6.890 -10.040 4.740 1.00 88.31 94 SER A O 1
ATOM 729 N N . ASN A 1 95 ? 8.162 -10.934 6.353 1.00 88.56 95 ASN A N 1
ATOM 730 C CA . ASN A 1 95 ? 7.328 -10.495 7.476 1.00 88.56 95 ASN A CA 1
ATOM 731 C C . ASN A 1 95 ? 5.899 -11.085 7.481 1.00 88.56 95 ASN A C 1
ATOM 733 O O . ASN A 1 95 ? 4.977 -10.448 8.001 1.00 88.56 95 ASN A O 1
ATOM 737 N N . GLU A 1 96 ? 5.705 -12.280 6.914 1.00 88.88 96 GLU A N 1
ATOM 738 C CA . GLU A 1 96 ? 4.499 -13.107 7.109 1.00 88.88 96 GLU A CA 1
ATOM 739 C C . GLU A 1 96 ? 3.207 -12.511 6.508 1.00 88.88 96 GLU A C 1
ATOM 741 O O . GLU A 1 96 ? 2.098 -12.821 6.945 1.00 88.88 96 GLU A O 1
ATOM 746 N N . MET A 1 97 ? 3.298 -11.656 5.478 1.00 90.56 97 MET A N 1
ATOM 747 C CA . MET A 1 97 ? 2.100 -11.067 4.845 1.00 90.56 97 MET A CA 1
ATOM 748 C C . MET A 1 97 ? 1.121 -12.137 4.325 1.00 90.56 97 MET A C 1
ATOM 750 O O . MET A 1 97 ? -0.089 -11.993 4.506 1.00 90.56 97 MET A O 1
ATOM 754 N N . GLY A 1 98 ? 1.639 -13.226 3.744 1.00 90.38 98 GLY A N 1
ATOM 755 C CA . GLY A 1 98 ? 0.841 -14.363 3.263 1.00 90.38 98 GLY A CA 1
ATOM 756 C C . GLY A 1 98 ? 0.300 -15.292 4.361 1.00 90.38 98 GLY A C 1
ATOM 757 O O . GLY A 1 98 ? -0.549 -16.134 4.077 1.00 90.38 98 GLY A O 1
ATOM 758 N N . GLU A 1 99 ? 0.763 -15.154 5.607 1.00 92.31 99 GLU A N 1
ATOM 759 C CA . GLU A 1 99 ? 0.255 -15.920 6.759 1.00 92.31 99 GLU A CA 1
ATOM 760 C C . GLU A 1 99 ? -0.796 -15.131 7.551 1.00 92.31 99 GLU A C 1
ATOM 762 O O . GLU A 1 99 ? -1.754 -15.692 8.098 1.00 92.31 99 GLU A O 1
ATOM 767 N N . LEU A 1 100 ? -0.641 -13.805 7.594 1.00 95.19 100 LEU A N 1
ATOM 768 C CA . LEU A 1 100 ? -1.568 -12.891 8.256 1.00 95.19 100 LEU A CA 1
ATOM 769 C C . LEU A 1 100 ? -2.863 -12.701 7.459 1.00 95.19 100 LEU A C 1
ATOM 771 O O . LEU A 1 100 ? -3.932 -12.546 8.062 1.00 95.19 100 LEU A O 1
ATOM 775 N N . PHE A 1 101 ? -2.780 -12.728 6.126 1.00 96.44 101 PHE A N 1
ATOM 776 C CA . PHE A 1 101 ? -3.898 -12.443 5.231 1.00 96.44 101 PHE A CA 1
ATOM 777 C C . PHE A 1 101 ? -4.170 -13.578 4.239 1.00 96.44 101 PHE A C 1
ATOM 779 O O . PHE A 1 101 ? -3.264 -14.261 3.775 1.00 96.44 101 PHE A O 1
ATOM 786 N N . CYS A 1 102 ? -5.444 -13.767 3.907 1.00 97.12 102 CYS A N 1
ATOM 787 C CA . CYS A 1 102 ? -5.888 -14.648 2.833 1.00 97.12 102 CYS 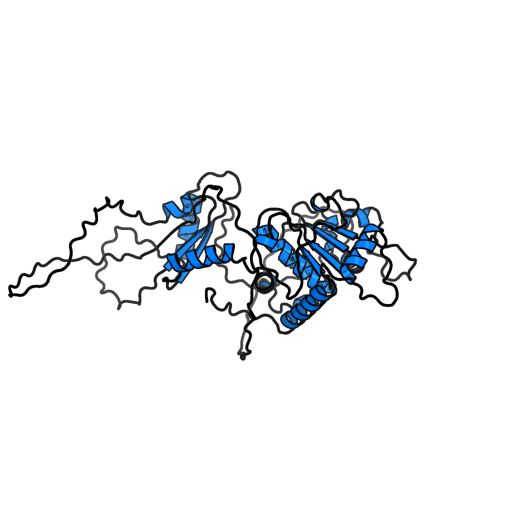A CA 1
ATOM 788 C C . CYS A 1 102 ? -5.521 -14.078 1.455 1.00 97.12 102 CYS A C 1
ATOM 790 O O . CYS A 1 102 ? -5.274 -12.883 1.313 1.00 97.12 102 CYS A O 1
ATOM 792 N N . GLU A 1 103 ? -5.590 -14.927 0.427 1.00 97.19 103 GLU A N 1
ATOM 793 C CA . GLU A 1 103 ? -5.468 -14.499 -0.969 1.00 97.19 103 GLU A CA 1
ATOM 794 C C . GLU A 1 103 ? -6.618 -13.550 -1.355 1.00 97.19 103 GLU A C 1
ATOM 796 O O . GLU A 1 103 ? -7.786 -13.948 -1.257 1.00 97.19 103 GLU A O 1
ATOM 801 N N . PRO A 1 104 ? -6.329 -12.312 -1.801 1.00 96.94 104 PRO A N 1
ATOM 802 C CA . PRO A 1 104 ? -7.368 -11.348 -2.156 1.00 96.94 104 PRO A CA 1
ATOM 803 C C . PRO A 1 104 ? -7.910 -11.544 -3.579 1.00 96.94 104 PRO A C 1
ATOM 805 O O . PRO A 1 104 ? -9.009 -11.084 -3.884 1.00 96.94 104 PRO A O 1
ATOM 808 N N . PHE A 1 105 ? -7.162 -12.219 -4.461 1.00 96.88 105 PHE A N 1
ATOM 809 C CA . PHE A 1 105 ? -7.509 -12.377 -5.876 1.00 96.88 105 PHE A CA 1
ATOM 810 C C . PHE A 1 105 ? -7.951 -13.816 -6.192 1.00 96.88 105 PHE A C 1
ATOM 812 O O . PHE A 1 105 ? -7.169 -14.752 -6.030 1.00 96.88 105 PHE A O 1
ATOM 819 N N . PRO A 1 106 ? -9.183 -14.037 -6.685 1.00 94.56 106 PRO A N 1
ATOM 820 C CA . PRO A 1 106 ? -9.670 -15.388 -6.954 1.00 94.56 106 PRO A CA 1
ATOM 821 C C . PRO A 1 106 ? -8.906 -16.113 -8.075 1.00 94.56 106 PRO A C 1
ATOM 823 O O . PRO A 1 106 ? -8.924 -15.684 -9.237 1.00 94.56 106 PRO A O 1
ATOM 826 N N . GLY A 1 107 ? -8.342 -17.278 -7.741 1.00 93.94 107 GLY A N 1
ATOM 827 C CA . GLY A 1 107 ? -7.695 -18.192 -8.691 1.00 93.94 107 GLY A CA 1
ATOM 828 C C . GLY A 1 107 ? -6.252 -17.828 -9.047 1.00 93.94 107 GLY A C 1
ATOM 829 O O . GLY A 1 107 ? -5.783 -18.221 -10.108 1.00 93.94 107 GLY A O 1
ATOM 830 N N . THR A 1 108 ? -5.579 -17.045 -8.207 1.00 96.25 108 THR A N 1
ATOM 831 C CA . THR A 1 108 ? -4.170 -16.653 -8.351 1.00 96.25 108 THR A CA 1
ATOM 832 C C . THR A 1 108 ? -3.609 -16.282 -6.973 1.00 96.25 108 THR A C 1
ATOM 834 O O . THR A 1 108 ? -4.345 -16.329 -5.985 1.00 96.25 108 THR A O 1
ATOM 837 N N . THR A 1 109 ? -2.326 -15.935 -6.897 1.00 96.31 109 THR A N 1
ATOM 838 C CA . THR A 1 109 ? -1.690 -15.437 -5.672 1.00 96.31 109 THR A CA 1
ATOM 839 C C . THR A 1 109 ? -1.109 -14.048 -5.884 1.00 96.31 109 THR A C 1
ATOM 841 O O . THR A 1 109 ? -0.580 -13.732 -6.949 1.00 96.31 109 THR A O 1
ATOM 844 N N . TRP A 1 110 ? -1.213 -13.213 -4.856 1.00 97.00 110 TRP A N 1
ATOM 845 C CA . TRP A 1 110 ? -0.509 -11.931 -4.788 1.00 97.00 110 TRP A CA 1
ATOM 846 C C . TRP A 1 110 ? 0.872 -12.033 -4.136 1.00 97.00 110 TRP A C 1
ATOM 848 O O . TRP A 1 110 ? 1.583 -11.038 -4.104 1.00 97.00 110 TRP A O 1
ATOM 858 N N . VAL A 1 111 ? 1.256 -13.186 -3.580 1.00 96.88 111 VAL A N 1
ATOM 859 C CA . VAL A 1 111 ? 2.552 -13.347 -2.911 1.00 96.88 111 VAL A CA 1
ATOM 860 C C . VAL A 1 111 ? 3.637 -13.550 -3.963 1.00 96.88 111 VAL A C 1
ATOM 862 O O . VAL A 1 111 ? 3.476 -14.350 -4.885 1.00 96.88 111 VAL A O 1
ATOM 865 N N . LEU A 1 112 ? 4.745 -12.822 -3.833 1.00 96.56 112 LEU A N 1
ATOM 866 C CA . LEU A 1 112 ? 5.883 -12.956 -4.730 1.00 96.56 112 LEU A CA 1
ATOM 867 C C . LEU A 1 112 ? 6.546 -14.339 -4.547 1.00 96.56 112 LEU A C 1
ATOM 869 O O . LEU A 1 112 ? 6.921 -14.686 -3.423 1.00 96.56 112 LEU A O 1
ATOM 873 N N . PRO A 1 113 ? 6.712 -15.122 -5.626 1.00 94.81 113 PRO A N 1
ATOM 874 C CA . PRO A 1 113 ? 7.403 -16.406 -5.583 1.00 94.81 113 PRO A CA 1
ATOM 875 C C . PRO A 1 113 ? 8.880 -16.306 -5.158 1.00 94.81 113 PRO A C 1
ATOM 877 O O . PRO A 1 113 ? 9.537 -15.302 -5.444 1.00 94.81 113 PRO A O 1
ATOM 880 N N . PRO A 1 114 ? 9.437 -17.357 -4.528 1.00 91.06 114 PRO A N 1
ATOM 881 C CA . PRO A 1 114 ? 10.830 -17.372 -4.075 1.00 91.06 114 PRO A CA 1
ATOM 882 C C . PRO A 1 114 ? 11.861 -17.427 -5.217 1.00 91.06 114 PRO A C 1
ATOM 884 O O . PRO A 1 114 ? 13.023 -17.111 -4.993 1.00 91.06 114 PRO A O 1
ATOM 887 N N . ASP A 1 115 ? 11.462 -17.807 -6.432 1.00 89.44 115 ASP A N 1
ATOM 888 C CA . ASP A 1 115 ? 12.315 -17.884 -7.628 1.00 89.44 115 ASP A CA 1
ATOM 889 C C . ASP A 1 115 ? 12.413 -16.548 -8.395 1.00 89.44 115 ASP A C 1
ATOM 891 O O . ASP A 1 115 ? 12.865 -16.504 -9.549 1.00 89.44 115 ASP A O 1
ATOM 895 N N . PHE A 1 116 ? 11.988 -15.449 -7.760 1.00 94.62 116 PHE A N 1
ATOM 896 C CA . PHE A 1 116 ? 12.043 -14.113 -8.337 1.00 94.62 116 PHE A CA 1
ATOM 897 C C . PHE A 1 116 ? 13.488 -13.720 -8.723 1.00 94.62 116 PHE A C 1
ATOM 899 O O . PHE A 1 116 ? 14.385 -13.806 -7.884 1.00 94.62 116 PHE A O 1
ATOM 906 N N . PRO A 1 117 ? 13.738 -13.263 -9.970 1.00 92.44 117 PRO A N 1
ATOM 907 C CA . PRO A 1 117 ? 15.095 -13.054 -10.488 1.00 92.44 117 PRO A CA 1
ATOM 908 C C . PRO A 1 117 ? 15.973 -12.028 -9.767 1.00 92.44 117 PRO A C 1
ATOM 910 O O . PRO A 1 117 ? 17.195 -12.157 -9.803 1.00 92.44 117 PRO A O 1
ATOM 913 N N . LEU A 1 118 ? 15.389 -10.984 -9.171 1.00 91.75 118 LEU A N 1
ATOM 914 C CA . LEU A 1 118 ? 16.172 -9.916 -8.549 1.00 91.75 118 LEU A CA 1
ATOM 915 C C . LEU A 1 118 ? 16.609 -10.353 -7.155 1.00 91.75 118 LEU A C 1
ATOM 917 O O . LEU A 1 118 ? 15.863 -10.222 -6.189 1.00 91.75 118 LEU A O 1
ATOM 921 N N . THR A 1 119 ? 17.827 -10.871 -7.037 1.00 84.75 119 THR A N 1
ATOM 922 C CA . THR A 1 119 ? 18.410 -11.220 -5.738 1.00 84.75 119 THR A CA 1
ATOM 923 C C . THR A 1 119 ? 18.575 -9.977 -4.868 1.00 84.75 119 THR A C 1
ATOM 925 O O . THR A 1 119 ? 18.970 -8.924 -5.363 1.00 84.75 119 THR A O 1
ATOM 928 N N . SER A 1 120 ? 18.320 -10.095 -3.564 1.00 89.06 120 SER A N 1
ATOM 929 C CA . SER A 1 120 ? 18.547 -9.015 -2.587 1.00 89.06 120 SER A CA 1
ATOM 930 C C . SER A 1 120 ? 17.771 -7.717 -2.850 1.00 89.06 120 SER A C 1
ATOM 932 O O . SER A 1 120 ? 18.133 -6.675 -2.307 1.00 89.06 120 SER A O 1
ATOM 934 N N . TYR A 1 121 ? 16.675 -7.761 -3.617 1.00 93.56 121 TYR A N 1
ATOM 935 C CA . TYR A 1 121 ? 15.808 -6.599 -3.871 1.00 93.56 121 TYR A CA 1
ATOM 936 C C . TYR A 1 121 ? 15.273 -5.948 -2.582 1.00 93.56 121 TYR A C 1
ATOM 938 O O . TYR A 1 121 ? 14.999 -4.751 -2.532 1.00 93.56 121 TYR A O 1
ATOM 946 N N . THR A 1 122 ? 15.184 -6.716 -1.495 1.00 91.69 122 THR A N 1
ATOM 947 C CA . THR A 1 122 ? 14.835 -6.232 -0.155 1.00 91.69 122 THR A CA 1
ATOM 948 C C . THR A 1 122 ? 15.886 -5.294 0.448 1.00 91.69 122 THR A C 1
ATOM 950 O O . THR A 1 122 ? 15.594 -4.617 1.430 1.00 91.69 122 THR A O 1
ATOM 953 N N . ASN A 1 123 ? 17.098 -5.229 -0.103 1.00 93.44 123 ASN A N 1
ATOM 954 C CA . ASN A 1 123 ? 18.172 -4.348 0.360 1.00 93.44 123 ASN A CA 1
ATOM 955 C C . ASN A 1 123 ? 18.269 -3.050 -0.456 1.00 93.44 123 ASN A C 1
ATOM 957 O O . ASN A 1 123 ? 19.115 -2.217 -0.143 1.00 93.44 123 AS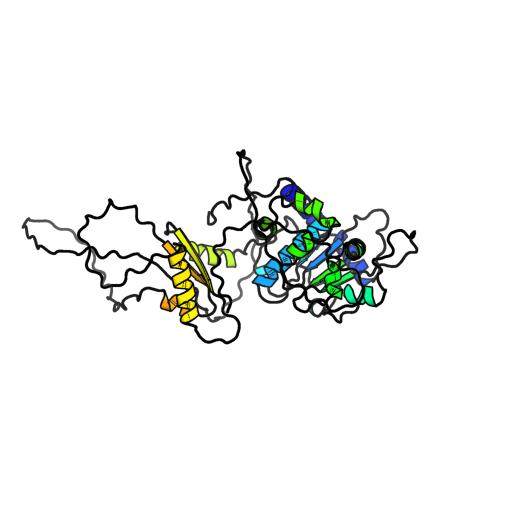N A O 1
ATOM 961 N N . PHE A 1 124 ? 17.414 -2.854 -1.466 1.00 95.12 124 PHE A N 1
ATOM 962 C CA . PHE A 1 124 ? 17.424 -1.633 -2.271 1.00 95.12 124 PHE A CA 1
ATOM 963 C C . PHE A 1 124 ? 17.189 -0.377 -1.418 1.00 95.12 124 PHE A C 1
ATOM 965 O O . PHE A 1 124 ? 16.357 -0.350 -0.506 1.00 95.12 124 PHE A O 1
ATOM 972 N N . SER A 1 125 ? 17.918 0.688 -1.730 1.00 93.88 125 SER A N 1
ATOM 973 C CA . SER A 1 125 ? 17.964 1.952 -0.988 1.00 93.88 125 SER A CA 1
ATOM 974 C C . SER A 1 125 ? 18.047 3.132 -1.958 1.00 93.88 125 SER A C 1
ATOM 976 O O . SER A 1 125 ? 18.116 2.938 -3.174 1.00 93.88 125 SER A O 1
ATOM 978 N N . ILE A 1 126 ? 18.082 4.356 -1.430 1.00 93.19 126 ILE A N 1
ATOM 979 C CA . ILE A 1 126 ? 18.343 5.572 -2.216 1.00 93.19 126 ILE A CA 1
ATOM 980 C C . ILE A 1 126 ? 19.608 5.478 -3.091 1.00 93.19 126 ILE A C 1
ATOM 982 O O . ILE A 1 126 ? 19.691 6.138 -4.120 1.00 93.19 126 ILE A O 1
ATOM 986 N N . GLU A 1 127 ? 20.578 4.633 -2.728 1.00 93.88 127 GLU A N 1
ATOM 987 C CA . GLU A 1 127 ? 21.853 4.474 -3.444 1.00 93.88 127 GLU A CA 1
ATOM 988 C C . GLU A 1 127 ? 21.787 3.453 -4.591 1.00 93.88 127 GLU A C 1
ATOM 990 O O . GLU A 1 127 ? 22.714 3.360 -5.392 1.00 93.88 127 GLU A O 1
ATOM 995 N N . THR A 1 128 ? 20.707 2.670 -4.692 1.00 95.50 128 THR A N 1
A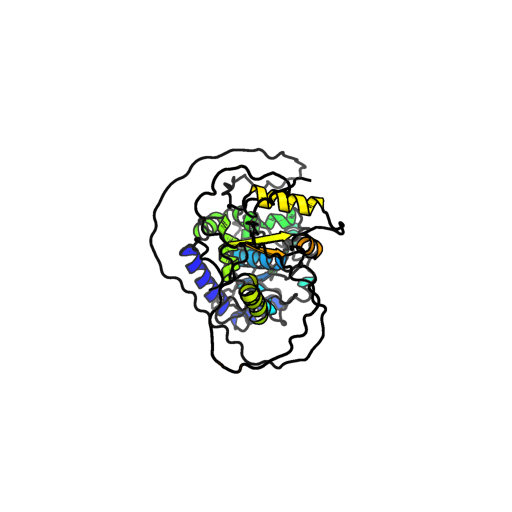TOM 996 C CA . THR A 1 128 ? 20.550 1.660 -5.748 1.00 95.50 128 THR A CA 1
ATOM 997 C C . THR A 1 128 ? 20.552 2.324 -7.125 1.00 95.50 128 THR A C 1
ATOM 999 O O . THR A 1 128 ? 19.789 3.260 -7.359 1.00 95.50 128 THR A O 1
ATOM 1002 N N . ALA A 1 129 ? 21.399 1.854 -8.046 1.00 94.81 129 ALA A N 1
ATOM 1003 C CA . ALA A 1 129 ? 21.586 2.477 -9.360 1.00 94.81 129 ALA A CA 1
ATOM 1004 C C . ALA A 1 129 ? 20.293 2.493 -10.191 1.00 94.81 129 ALA A C 1
ATOM 1006 O O . ALA A 1 129 ? 20.009 3.468 -10.883 1.00 94.81 129 ALA A O 1
ATOM 1007 N N . GLU A 1 130 ? 19.488 1.441 -10.060 1.00 94.88 130 GLU A N 1
ATOM 1008 C CA . GLU A 1 130 ? 18.187 1.272 -10.701 1.00 94.88 130 GLU A CA 1
ATOM 1009 C C . GLU A 1 130 ? 17.058 2.017 -9.973 1.00 94.88 130 GLU A C 1
ATOM 1011 O O . GLU A 1 130 ? 15.890 1.868 -10.343 1.00 94.88 130 GLU A O 1
ATOM 1016 N N . SER A 1 131 ? 17.360 2.817 -8.940 1.00 95.81 131 SER A N 1
ATOM 1017 C CA . SER A 1 131 ? 16.365 3.718 -8.358 1.00 95.81 131 SER A CA 1
ATOM 1018 C C . SER A 1 131 ? 15.930 4.751 -9.396 1.00 95.81 131 SER A C 1
ATOM 1020 O O . SER A 1 131 ? 16.738 5.244 -10.183 1.00 95.81 131 SER A O 1
ATOM 1022 N N . HIS A 1 132 ? 14.645 5.095 -9.402 1.00 95.25 132 HIS A N 1
ATOM 1023 C CA . HIS A 1 132 ? 14.074 6.082 -10.311 1.00 95.25 132 HIS A CA 1
ATOM 1024 C C . HIS A 1 132 ? 14.883 7.389 -10.303 1.00 95.25 132 HIS A C 1
ATOM 1026 O O . HIS A 1 132 ? 15.329 7.847 -11.355 1.00 95.25 132 HIS A O 1
ATOM 1032 N N . ALA A 1 133 ? 15.156 7.927 -9.110 1.00 94.12 133 ALA A N 1
ATOM 1033 C CA . ALA A 1 133 ? 15.945 9.139 -8.937 1.00 94.12 133 ALA A CA 1
ATOM 1034 C C . ALA A 1 133 ? 17.354 9.012 -9.542 1.00 94.12 133 ALA A C 1
ATOM 1036 O O . ALA A 1 133 ? 17.792 9.897 -10.282 1.00 94.12 133 ALA A O 1
ATOM 1037 N N . ASN A 1 134 ? 18.052 7.897 -9.296 1.00 94.94 134 ASN A N 1
ATOM 1038 C CA . ASN A 1 134 ? 19.399 7.686 -9.828 1.00 94.94 134 ASN A CA 1
ATOM 1039 C C . ASN A 1 134 ? 19.398 7.471 -11.340 1.00 94.94 134 ASN A C 1
ATOM 1041 O O . ASN A 1 134 ? 20.271 7.997 -12.025 1.00 94.94 134 ASN A O 1
ATOM 1045 N N . MET A 1 135 ? 18.414 6.764 -11.890 1.00 93.38 135 MET A N 1
ATOM 1046 C CA . MET A 1 135 ? 18.297 6.565 -13.334 1.00 93.38 135 MET A CA 1
ATOM 1047 C C . MET A 1 135 ? 17.993 7.867 -14.078 1.00 93.38 135 MET A C 1
ATOM 1049 O O . MET A 1 135 ? 18.556 8.088 -15.152 1.00 93.38 135 MET A O 1
ATOM 1053 N N . VAL A 1 136 ? 17.164 8.751 -13.510 1.00 91.00 136 VAL A N 1
ATOM 1054 C CA . VAL A 1 136 ? 16.944 10.104 -14.051 1.00 91.00 136 VAL A CA 1
ATOM 1055 C C . VAL A 1 136 ? 18.234 10.922 -13.960 1.00 91.00 136 VAL A C 1
ATOM 1057 O O . VAL A 1 136 ? 18.687 11.479 -14.961 1.00 91.00 136 VAL A O 1
ATOM 1060 N N . LYS A 1 137 ? 18.879 10.948 -12.785 1.00 91.12 137 LYS A N 1
ATOM 1061 C CA . LYS A 1 137 ? 20.136 11.678 -12.546 1.00 91.12 137 LYS A CA 1
ATOM 1062 C C . LYS A 1 137 ? 21.257 11.240 -13.493 1.00 91.12 137 LYS A C 1
ATOM 1064 O O . LYS A 1 137 ? 21.970 12.080 -14.040 1.00 91.12 137 LYS A O 1
ATOM 1069 N N . ASN A 1 138 ? 21.376 9.936 -13.725 1.00 90.31 138 ASN A N 1
ATOM 1070 C CA . ASN A 1 138 ? 22.392 9.328 -14.582 1.00 90.31 138 ASN A CA 1
ATOM 1071 C C . ASN A 1 138 ? 21.973 9.261 -16.061 1.00 90.31 138 ASN A C 1
ATOM 1073 O O . ASN A 1 138 ? 22.705 8.698 -16.872 1.00 90.31 138 ASN A O 1
ATOM 1077 N N . LYS A 1 139 ? 20.820 9.844 -16.431 1.00 88.12 139 LYS A N 1
ATOM 1078 C CA . LYS A 1 139 ? 20.292 9.900 -17.808 1.00 88.12 139 LYS A CA 1
ATOM 1079 C C . LYS A 1 139 ? 20.063 8.523 -18.453 1.00 88.12 139 LYS A C 1
ATOM 1081 O O . LYS A 1 139 ? 20.046 8.414 -19.682 1.00 88.12 139 LYS A O 1
ATOM 1086 N N . VAL A 1 140 ? 19.865 7.492 -17.627 1.00 86.06 140 VAL A N 1
ATOM 1087 C CA . VAL A 1 140 ? 19.436 6.148 -18.053 1.00 86.06 140 VAL A CA 1
ATOM 1088 C C . VAL A 1 140 ? 18.011 6.224 -18.592 1.00 86.06 140 VAL A C 1
ATOM 1090 O O . VAL A 1 140 ? 17.702 5.648 -19.630 1.00 86.06 140 VAL A O 1
ATOM 1093 N N . ILE A 1 141 ? 17.166 7.008 -17.920 1.00 84.75 141 ILE A N 1
ATOM 1094 C CA . ILE A 1 141 ? 15.822 7.359 -18.375 1.00 84.75 141 ILE A CA 1
ATOM 1095 C C . ILE A 1 141 ? 15.694 8.881 -18.509 1.00 84.75 141 ILE A C 1
ATOM 1097 O O . ILE A 1 141 ? 16.457 9.637 -17.906 1.00 84.75 141 ILE A O 1
ATOM 1101 N N . SER A 1 142 ? 14.776 9.355 -19.352 1.00 81.56 142 SER A N 1
ATOM 1102 C CA . SER A 1 142 ? 14.599 10.786 -19.634 1.00 81.56 142 SER A CA 1
ATOM 1103 C C . SER A 1 142 ? 13.108 11.148 -19.660 1.00 81.56 142 SER A C 1
ATOM 1105 O O . SER A 1 142 ? 12.419 10.733 -20.587 1.00 81.56 142 SER A O 1
ATOM 1107 N N . PRO A 1 143 ? 12.610 11.938 -18.685 1.00 71.19 143 PRO A N 1
ATOM 1108 C CA . PRO A 1 143 ? 11.204 12.369 -18.625 1.00 71.19 143 PRO A CA 1
ATOM 1109 C C . PRO A 1 143 ? 10.772 13.340 -19.740 1.00 71.19 143 PRO A C 1
ATOM 1111 O O . PRO A 1 143 ? 9.587 13.595 -19.909 1.00 71.19 143 PRO A O 1
ATOM 1114 N N . VAL A 1 144 ? 11.726 13.913 -20.487 1.00 60.41 144 VAL A N 1
ATOM 1115 C CA . VAL A 1 144 ? 11.511 15.062 -21.393 1.00 60.41 144 VAL A CA 1
ATOM 1116 C C . VAL A 1 144 ? 11.377 14.655 -22.874 1.00 60.41 144 VAL A C 1
ATOM 1118 O O . VAL A 1 144 ? 10.986 15.473 -23.699 1.00 60.41 144 VAL A O 1
ATOM 1121 N N . ASP A 1 145 ? 11.628 13.391 -23.235 1.00 53.12 145 ASP A N 1
ATOM 1122 C CA . ASP A 1 145 ? 11.577 12.915 -24.633 1.00 53.12 145 ASP A CA 1
ATOM 1123 C C . ASP A 1 145 ? 10.144 12.545 -25.083 1.00 53.12 145 ASP A C 1
ATOM 1125 O O . ASP A 1 145 ? 9.904 11.528 -25.735 1.00 53.12 145 ASP A O 1
ATOM 1129 N N . VAL A 1 146 ? 9.159 13.379 -24.741 1.00 48.00 146 VAL A N 1
ATOM 1130 C CA . VAL A 1 146 ? 7.771 13.225 -25.195 1.00 48.00 146 VAL A CA 1
ATOM 1131 C C . VAL A 1 146 ? 7.653 13.817 -26.604 1.00 48.00 146 VAL A C 1
ATOM 1133 O O . VAL A 1 146 ? 7.371 14.999 -26.773 1.00 48.00 146 VAL A O 1
ATOM 1136 N N . GLY A 1 147 ? 7.897 12.999 -27.634 1.00 43.88 147 GLY A N 1
ATOM 1137 C CA . GLY A 1 147 ? 7.614 13.357 -29.036 1.00 43.88 147 GLY A CA 1
ATOM 1138 C C . GLY A 1 147 ? 8.752 13.168 -30.042 1.00 43.88 147 GLY A C 1
ATOM 1139 O O . GLY A 1 147 ? 8.533 13.372 -31.236 1.00 43.88 147 GLY A O 1
ATOM 1140 N N . ALA A 1 148 ? 9.942 12.739 -29.619 1.00 41.38 148 ALA A N 1
ATOM 1141 C CA . ALA A 1 148 ? 10.964 12.289 -30.559 1.00 41.38 148 ALA A CA 1
ATOM 1142 C C . ALA A 1 148 ? 10.631 10.864 -31.023 1.00 41.38 148 ALA A C 1
ATOM 1144 O O . ALA A 1 148 ? 10.557 9.932 -30.223 1.00 41.38 148 ALA A O 1
ATOM 1145 N N . VAL A 1 149 ? 10.404 10.704 -32.328 1.00 38.91 149 VAL A N 1
ATOM 1146 C CA . VAL A 1 149 ? 10.235 9.405 -32.985 1.00 38.91 149 VAL A CA 1
ATOM 1147 C C . VAL A 1 149 ? 11.372 8.476 -32.558 1.00 38.91 149 VAL A C 1
ATOM 1149 O O . VAL A 1 149 ? 12.546 8.798 -32.712 1.00 38.91 149 VAL A O 1
ATOM 1152 N N . SER A 1 150 ? 10.971 7.333 -32.010 1.00 45.78 150 SER A N 1
ATOM 1153 C CA . SER A 1 150 ? 11.745 6.167 -31.601 1.00 45.78 150 SER A CA 1
ATOM 1154 C C . SER A 1 150 ? 13.119 6.016 -32.273 1.00 45.78 150 SER A C 1
ATOM 1156 O O . SER A 1 150 ? 13.263 5.300 -33.261 1.00 45.78 150 SER A O 1
ATOM 1158 N N . SER A 1 151 ? 14.170 6.559 -31.661 1.00 37.75 151 SER A N 1
ATOM 1159 C CA . SER A 1 151 ? 15.408 5.787 -31.568 1.00 37.75 151 SER A CA 1
ATOM 1160 C C . SER A 1 151 ? 15.226 4.855 -30.379 1.00 37.75 151 SER A C 1
ATOM 1162 O O . SER A 1 151 ? 14.958 5.339 -29.282 1.00 37.75 151 SER A O 1
ATOM 1164 N N . ALA A 1 152 ? 15.302 3.547 -30.613 1.00 46.56 152 ALA A N 1
ATOM 1165 C CA . ALA A 1 152 ? 15.170 2.478 -29.630 1.00 46.56 152 ALA A CA 1
ATOM 1166 C C . ALA A 1 152 ? 16.080 2.693 -28.405 1.00 46.56 152 ALA A C 1
ATOM 1168 O O . ALA A 1 152 ? 17.174 2.143 -28.318 1.00 46.56 152 ALA A O 1
ATOM 1169 N N . ARG A 1 153 ? 15.646 3.522 -27.455 1.00 54.16 153 ARG A N 1
ATOM 1170 C CA . ARG A 1 153 ? 16.281 3.632 -26.151 1.00 54.16 153 ARG A CA 1
ATOM 1171 C C . ARG A 1 153 ? 15.792 2.419 -25.379 1.00 54.16 153 ARG A C 1
ATOM 1173 O O . ARG A 1 153 ? 14.605 2.312 -25.078 1.00 54.16 153 ARG A O 1
ATOM 1180 N N . GLU A 1 154 ? 16.686 1.460 -25.172 1.00 69.38 154 GLU A N 1
ATOM 1181 C CA . GLU A 1 154 ? 16.396 0.262 -24.394 1.00 69.38 154 GLU A CA 1
ATOM 1182 C C . GLU A 1 154 ? 15.996 0.699 -22.981 1.00 69.38 154 GLU A C 1
ATOM 1184 O O . GLU A 1 154 ? 16.832 1.113 -22.180 1.00 69.38 154 GLU A O 1
ATOM 1189 N N . LEU A 1 155 ? 14.692 0.680 -22.690 1.00 78.75 155 LEU A N 1
ATOM 1190 C CA . LEU A 1 155 ? 14.206 0.940 -21.341 1.00 78.75 155 LEU A CA 1
ATOM 1191 C C . LEU A 1 155 ? 14.790 -0.120 -20.394 1.00 78.75 155 LEU A C 1
ATOM 1193 O O . LEU A 1 155 ? 14.909 -1.284 -20.787 1.00 78.75 155 LEU A O 1
ATOM 1197 N N . PRO A 1 156 ? 15.079 0.221 -19.131 1.00 88.50 156 PRO A N 1
ATOM 1198 C CA . PRO A 1 156 ? 15.616 -0.742 -18.179 1.00 88.50 156 PRO A CA 1
ATOM 1199 C C . PRO A 1 156 ? 14.571 -1.811 -17.842 1.00 88.50 156 PRO A C 1
ATOM 1201 O O . PRO A 1 156 ? 13.400 -1.492 -17.626 1.00 88.50 156 PRO A O 1
ATOM 1204 N N . ALA A 1 157 ? 14.982 -3.082 -17.766 1.00 89.31 157 ALA A N 1
ATOM 1205 C CA . ALA A 1 157 ? 14.080 -4.209 -17.495 1.00 89.31 157 ALA A CA 1
ATOM 1206 C C . ALA A 1 157 ? 13.220 -4.023 -16.231 1.00 89.31 157 ALA A C 1
ATOM 1208 O O . ALA A 1 157 ? 12.080 -4.498 -16.171 1.00 89.31 157 ALA A O 1
ATOM 1209 N N . PHE A 1 158 ? 13.754 -3.300 -15.243 1.00 94.56 158 PHE A N 1
ATOM 1210 C CA . PHE A 1 158 ? 13.028 -2.871 -14.060 1.00 94.56 158 PHE A CA 1
ATOM 1211 C C . PHE A 1 158 ? 13.446 -1.472 -13.597 1.00 94.56 158 PHE A C 1
ATOM 1213 O O . PHE A 1 158 ? 14.501 -0.970 -13.971 1.00 94.56 158 PHE A O 1
ATOM 1220 N N . ALA A 1 159 ? 12.619 -0.872 -12.743 1.00 96.06 159 ALA A N 1
ATOM 1221 C CA . ALA A 1 159 ? 12.955 0.320 -11.974 1.00 96.06 159 ALA A CA 1
ATOM 1222 C C . ALA A 1 159 ? 12.621 0.106 -10.499 1.00 96.06 159 ALA A C 1
ATOM 1224 O O . ALA A 1 159 ? 11.598 -0.503 -10.166 1.00 96.06 159 ALA A O 1
ATOM 1225 N N . TYR A 1 160 ? 13.453 0.648 -9.619 1.00 97.81 160 TYR A N 1
ATOM 1226 C CA . TYR A 1 160 ? 13.190 0.711 -8.191 1.00 97.81 160 TYR A CA 1
ATOM 1227 C C . TYR A 1 160 ? 12.605 2.078 -7.805 1.00 97.81 160 TYR A C 1
ATOM 1229 O O . TYR A 1 160 ? 13.150 3.129 -8.124 1.00 97.81 160 TYR A O 1
ATOM 1237 N N . ILE A 1 161 ? 11.473 2.070 -7.112 1.00 97.69 161 ILE A N 1
ATOM 1238 C CA . ILE A 1 161 ? 10.779 3.251 -6.608 1.00 97.69 161 ILE A CA 1
ATOM 1239 C C . ILE A 1 161 ? 10.996 3.306 -5.101 1.00 97.69 161 ILE A C 1
ATOM 1241 O O . ILE A 1 161 ? 10.474 2.471 -4.351 1.00 97.69 161 ILE A O 1
ATOM 1245 N N . HIS A 1 162 ? 11.757 4.305 -4.669 1.00 96.88 162 HIS A N 1
ATOM 1246 C CA . HIS A 1 162 ? 12.035 4.553 -3.267 1.00 96.88 162 HIS A CA 1
ATOM 1247 C C . HIS A 1 162 ? 11.108 5.650 -2.729 1.00 96.88 162 HIS A C 1
ATOM 1249 O O . HIS A 1 162 ? 11.255 6.818 -3.057 1.00 96.88 162 HIS A O 1
ATOM 1255 N N . LEU A 1 163 ? 10.122 5.270 -1.918 1.00 96.06 163 LEU A N 1
ATOM 1256 C CA . LEU A 1 163 ? 9.157 6.177 -1.278 1.00 96.06 163 LEU A CA 1
ATOM 1257 C C . LEU A 1 163 ? 9.049 5.874 0.222 1.00 96.06 163 LEU A C 1
ATOM 1259 O O . LEU A 1 163 ? 7.962 5.890 0.806 1.00 96.06 163 LEU A O 1
ATOM 1263 N N . ASP A 1 164 ? 10.171 5.492 0.819 1.00 92.62 164 ASP A N 1
ATOM 1264 C CA . ASP A 1 164 ? 10.314 5.303 2.258 1.00 92.62 164 ASP A CA 1
ATOM 1265 C C . ASP A 1 164 ? 10.438 6.673 2.960 1.00 92.62 164 ASP A C 1
ATOM 1267 O O . ASP A 1 164 ? 10.531 7.717 2.310 1.00 92.62 164 ASP A O 1
ATOM 1271 N N . HIS A 1 165 ? 10.394 6.697 4.289 1.00 88.94 165 HIS A N 1
ATOM 1272 C CA . HIS A 1 165 ? 10.491 7.921 5.096 1.00 88.94 165 HIS A CA 1
ATOM 1273 C C . HIS A 1 165 ? 11.737 8.788 4.809 1.00 88.94 165 HIS A C 1
ATOM 1275 O O . HIS A 1 165 ? 11.699 9.993 5.061 1.00 88.94 165 HIS A O 1
ATOM 1281 N N . ASP A 1 166 ? 12.819 8.202 4.292 1.00 92.81 166 ASP A N 1
ATOM 1282 C CA . ASP A 1 166 ? 14.072 8.857 3.902 1.00 92.81 166 ASP A CA 1
ATOM 1283 C C . ASP A 1 166 ? 14.122 9.290 2.422 1.00 92.81 166 ASP A C 1
ATOM 1285 O O . ASP A 1 166 ? 15.160 9.757 1.956 1.00 92.81 166 ASP A O 1
ATOM 1289 N N . ALA A 1 167 ? 12.998 9.220 1.698 1.00 93.50 167 ALA A N 1
ATOM 1290 C CA . ALA A 1 167 ? 12.915 9.637 0.300 1.00 93.50 167 ALA A CA 1
ATOM 1291 C C . ALA A 1 167 ? 13.306 11.113 0.085 1.00 93.50 167 ALA A C 1
ATOM 1293 O O . ALA A 1 167 ? 12.768 12.042 0.712 1.00 93.50 167 ALA A O 1
ATOM 1294 N N . THR A 1 168 ? 14.205 11.319 -0.876 1.00 94.38 168 THR A N 1
ATOM 1295 C CA . THR A 1 168 ? 14.760 12.620 -1.268 1.00 94.38 168 THR A CA 1
ATOM 1296 C C . THR A 1 168 ? 13.770 13.461 -2.088 1.00 94.38 168 THR A C 1
ATOM 1298 O O . THR A 1 168 ? 12.637 13.050 -2.358 1.00 94.38 168 THR A O 1
ATOM 1301 N N . GLY A 1 169 ? 14.161 14.684 -2.467 1.00 93.69 169 GLY A N 1
ATOM 1302 C CA . GLY A 1 169 ? 13.366 15.511 -3.383 1.00 93.69 169 GLY A CA 1
ATOM 1303 C C . GLY A 1 169 ? 13.276 14.886 -4.777 1.00 93.69 169 GLY A C 1
ATOM 1304 O O . GLY A 1 169 ? 12.220 14.902 -5.404 1.00 93.69 169 GLY A O 1
ATOM 1305 N N . GLU A 1 170 ? 14.364 14.270 -5.228 1.00 93.12 170 GLU A N 1
ATOM 1306 C CA . GLU A 1 170 ? 14.468 13.567 -6.499 1.00 93.12 170 GLU A CA 1
ATOM 1307 C C . GLU A 1 170 ? 13.602 12.306 -6.527 1.00 93.12 170 GLU A C 1
ATOM 1309 O O . GLU A 1 170 ? 12.915 12.060 -7.515 1.00 93.12 170 GLU A O 1
ATOM 1314 N N . ASP A 1 171 ? 13.546 11.547 -5.431 1.00 94.56 171 ASP A N 1
ATOM 1315 C CA . ASP A 1 171 ? 12.645 10.392 -5.317 1.00 94.56 171 ASP A CA 1
ATOM 1316 C C . ASP A 1 171 ? 11.169 10.803 -5.447 1.00 94.56 171 ASP A C 1
ATOM 1318 O O . ASP A 1 171 ? 10.359 10.113 -6.074 1.00 94.56 171 ASP A O 1
ATOM 1322 N N . LYS A 1 172 ? 10.818 11.975 -4.903 1.00 95.12 172 LYS A N 1
ATOM 1323 C CA . LYS A 1 172 ? 9.459 12.533 -4.948 1.00 95.12 172 LYS A CA 1
ATOM 1324 C C . LYS A 1 172 ? 9.052 13.036 -6.335 1.00 95.12 172 LYS A C 1
ATOM 1326 O O . LYS A 1 172 ? 7.860 13.264 -6.535 1.00 95.12 172 LYS A O 1
ATOM 1331 N N . GLN A 1 173 ? 9.968 13.107 -7.307 1.00 94.25 173 GLN A N 1
ATOM 1332 C CA . GLN A 1 173 ? 9.603 13.317 -8.718 1.00 94.25 173 GLN A CA 1
ATOM 1333 C C . GLN A 1 173 ? 8.725 12.182 -9.257 1.00 94.25 173 GLN A C 1
ATOM 1335 O O . GLN A 1 173 ? 8.011 12.377 -10.230 1.00 94.25 173 GLN A O 1
ATOM 1340 N N . PHE A 1 174 ? 8.651 11.038 -8.560 1.00 96.31 174 PHE A N 1
ATOM 1341 C CA . PHE A 1 174 ? 7.613 10.031 -8.782 1.00 96.31 174 PHE A CA 1
ATOM 1342 C C . PHE A 1 174 ? 6.195 10.627 -8.885 1.00 96.31 174 PHE A C 1
ATOM 1344 O O . PHE A 1 174 ? 5.367 10.078 -9.599 1.00 96.31 174 PHE A O 1
ATOM 1351 N N . TYR A 1 175 ? 5.878 11.726 -8.196 1.00 96.12 175 TYR A N 1
ATOM 1352 C CA . TYR A 1 175 ? 4.548 12.346 -8.267 1.00 96.12 175 TYR A CA 1
ATOM 1353 C C . TYR A 1 175 ? 4.378 13.358 -9.419 1.00 96.12 175 TYR A C 1
ATOM 1355 O O . TYR A 1 175 ? 3.345 14.019 -9.468 1.00 96.12 175 TYR A O 1
ATOM 1363 N N . CYS A 1 176 ? 5.347 13.495 -10.329 1.00 95.00 176 CYS A N 1
ATOM 1364 C CA . CYS A 1 176 ? 5.236 14.338 -11.522 1.00 95.00 176 CYS A CA 1
ATOM 1365 C C . CYS A 1 176 ? 4.752 13.506 -12.729 1.00 95.00 176 CYS A C 1
ATOM 1367 O O . CYS A 1 176 ? 5.056 12.315 -12.856 1.00 95.00 176 CYS A O 1
ATOM 1369 N N . ASP A 1 177 ? 3.971 14.125 -13.615 1.00 92.88 177 ASP A N 1
ATOM 1370 C CA . ASP A 1 177 ? 3.359 13.458 -14.771 1.00 92.88 177 ASP A CA 1
ATOM 1371 C C . ASP A 1 177 ? 4.400 12.975 -15.794 1.00 92.88 177 ASP A C 1
ATOM 1373 O O . ASP A 1 177 ? 4.254 11.897 -16.380 1.00 92.88 177 ASP A O 1
ATOM 1377 N N . GLU A 1 178 ? 5.482 13.734 -15.969 1.00 91.06 178 GLU A N 1
ATOM 1378 C CA . GLU A 1 178 ? 6.589 13.415 -16.870 1.00 91.06 178 GLU A CA 1
ATOM 1379 C C . GLU A 1 178 ? 7.274 12.110 -16.452 1.00 91.06 178 GLU A C 1
ATOM 1381 O O . GLU A 1 178 ? 7.455 11.198 -17.261 1.00 91.06 178 GLU A O 1
ATOM 1386 N N . ASP A 1 179 ? 7.593 11.972 -15.169 1.00 92.50 179 ASP A N 1
ATOM 1387 C CA . ASP A 1 179 ? 8.216 10.777 -14.606 1.00 92.50 179 ASP A CA 1
ATOM 1388 C C . ASP A 1 179 ? 7.256 9.576 -14.624 1.00 92.50 179 ASP A C 1
ATOM 1390 O O . ASP A 1 179 ? 7.647 8.458 -14.981 1.00 92.50 179 ASP A O 1
ATOM 1394 N N . GLN A 1 180 ? 5.966 9.793 -14.342 1.00 94.88 180 GLN A N 1
ATOM 1395 C CA . GLN A 1 180 ? 4.948 8.745 -14.474 1.00 94.88 180 GLN A CA 1
ATOM 1396 C C . GLN A 1 180 ? 4.816 8.227 -15.907 1.00 94.88 180 GLN A C 1
ATOM 1398 O O . GLN A 1 180 ? 4.599 7.026 -16.104 1.00 94.88 180 GLN A O 1
ATOM 1403 N N . SER A 1 181 ? 4.979 9.096 -16.908 1.00 89.75 181 SER A N 1
ATOM 1404 C CA . SER A 1 181 ? 4.923 8.700 -18.316 1.00 89.75 181 SER A CA 1
ATOM 1405 C C . SER A 1 181 ? 6.007 7.677 -18.670 1.00 89.75 181 SER A C 1
ATOM 1407 O O . SER A 1 181 ? 5.709 6.688 -19.337 1.00 89.75 181 SER A O 1
ATOM 1409 N N . VAL A 1 182 ? 7.218 7.845 -18.130 1.00 89.69 182 VAL A N 1
ATOM 1410 C CA . VAL A 1 182 ? 8.344 6.921 -18.315 1.00 89.69 182 VAL A CA 1
ATOM 1411 C C . VAL A 1 182 ? 8.135 5.638 -17.513 1.00 89.69 182 VAL A C 1
ATOM 1413 O O . VAL A 1 182 ? 8.290 4.530 -18.032 1.00 89.69 182 VAL A O 1
ATOM 1416 N N . LEU A 1 183 ? 7.736 5.763 -16.242 1.00 93.06 183 LEU A N 1
ATOM 1417 C CA . LEU A 1 183 ? 7.487 4.616 -15.366 1.00 93.06 183 LEU A CA 1
ATOM 1418 C C . LEU A 1 183 ? 6.377 3.706 -15.898 1.00 93.06 183 LEU A C 1
ATOM 1420 O O . LEU A 1 183 ? 6.396 2.504 -15.632 1.00 93.06 183 LEU A O 1
ATOM 1424 N N . ARG A 1 184 ? 5.413 4.239 -16.657 1.00 90.62 184 ARG A N 1
ATOM 1425 C CA . ARG A 1 184 ? 4.326 3.471 -17.287 1.00 90.62 184 ARG A CA 1
ATOM 1426 C C . ARG A 1 184 ? 4.829 2.408 -18.267 1.00 90.62 184 ARG A C 1
ATOM 1428 O O . ARG A 1 184 ? 4.184 1.355 -18.364 1.00 90.62 184 ARG A O 1
ATOM 1435 N N . ASP A 1 185 ? 5.953 2.664 -18.928 1.00 86.88 185 ASP A N 1
ATOM 1436 C CA . ASP A 1 185 ? 6.481 1.834 -20.016 1.00 86.88 185 ASP A CA 1
ATOM 1437 C C . ASP A 1 185 ? 7.507 0.801 -19.516 1.00 86.88 185 ASP A C 1
ATOM 1439 O O . ASP A 1 185 ? 7.752 -0.217 -20.162 1.00 86.88 185 ASP A O 1
ATOM 1443 N N . ILE A 1 186 ? 8.043 0.989 -18.305 1.00 90.75 186 ILE A N 1
ATOM 1444 C CA . ILE A 1 186 ? 8.925 0.016 -17.647 1.00 90.75 186 ILE A CA 1
ATOM 1445 C C . ILE A 1 186 ? 8.106 -1.187 -17.171 1.00 90.75 186 ILE A C 1
ATOM 1447 O O . ILE A 1 186 ? 7.128 -1.048 -16.434 1.00 90.75 186 ILE A O 1
ATOM 1451 N N . ARG A 1 187 ? 8.498 -2.404 -17.555 1.00 92.06 187 ARG A N 1
ATOM 1452 C CA . ARG A 1 187 ? 7.704 -3.615 -17.292 1.00 92.06 187 ARG A CA 1
ATOM 1453 C C . ARG A 1 187 ? 7.625 -3.985 -15.815 1.00 92.06 187 ARG A C 1
ATOM 1455 O O . ARG A 1 187 ? 6.529 -4.256 -15.320 1.00 92.06 187 ARG A O 1
ATOM 1462 N N . TRP A 1 188 ? 8.757 -3.981 -15.120 1.00 96.25 188 TRP A N 1
ATOM 1463 C CA . TRP A 1 188 ? 8.852 -4.344 -13.709 1.00 96.25 188 TRP A CA 1
ATOM 1464 C C . TRP A 1 188 ? 9.134 -3.117 -12.854 1.00 96.25 188 TRP A C 1
ATOM 1466 O O . TRP A 1 188 ? 10.154 -2.457 -13.011 1.00 96.25 188 TRP A O 1
ATOM 1476 N N . LEU A 1 189 ? 8.243 -2.823 -11.917 1.00 97.81 189 LEU A N 1
ATOM 1477 C CA . LEU A 1 189 ? 8.496 -1.832 -10.882 1.00 97.81 189 LEU A CA 1
ATOM 1478 C C . LEU A 1 189 ? 8.678 -2.551 -9.553 1.00 97.81 189 LEU A C 1
ATOM 1480 O O . LEU A 1 189 ? 7.887 -3.427 -9.210 1.00 97.81 189 LEU A O 1
ATOM 1484 N N . VAL A 1 190 ? 9.700 -2.176 -8.798 1.00 98.12 190 VAL A N 1
ATOM 1485 C CA . VAL A 1 190 ? 9.918 -2.639 -7.427 1.00 98.12 190 VAL A CA 1
ATOM 1486 C C . VAL A 1 190 ? 9.766 -1.428 -6.526 1.00 98.12 190 VAL A C 1
ATOM 1488 O O . VAL A 1 190 ? 10.466 -0.446 -6.708 1.00 98.12 190 VAL A O 1
ATOM 1491 N N . MET A 1 191 ? 8.842 -1.455 -5.577 1.00 97.62 191 MET A N 1
ATOM 1492 C CA . MET A 1 191 ? 8.502 -0.308 -4.742 1.00 97.62 191 MET A CA 1
ATOM 1493 C C . MET A 1 191 ? 8.768 -0.623 -3.276 1.00 97.62 191 MET A C 1
ATOM 1495 O O . MET A 1 191 ? 8.274 -1.619 -2.744 1.00 97.62 191 MET A O 1
ATOM 1499 N N . ARG A 1 192 ? 9.498 0.270 -2.608 1.00 95.88 192 ARG A N 1
ATOM 1500 C CA . ARG A 1 192 ? 9.614 0.311 -1.149 1.00 95.88 192 ARG A CA 1
ATOM 1501 C C . ARG A 1 192 ? 8.947 1.581 -0.642 1.00 95.88 192 ARG A C 1
ATOM 1503 O O . ARG A 1 192 ? 9.269 2.675 -1.089 1.00 95.88 192 ARG A O 1
ATOM 1510 N N . THR A 1 193 ? 8.039 1.427 0.313 1.00 94.25 193 THR A N 1
ATOM 1511 C CA . THR A 1 193 ? 7.450 2.539 1.059 1.00 94.25 193 THR A CA 1
ATOM 1512 C C . THR A 1 193 ? 7.025 2.057 2.438 1.00 94.25 193 THR A C 1
ATOM 1514 O O . THR A 1 193 ? 6.592 0.914 2.598 1.00 94.25 193 THR A O 1
ATOM 1517 N N . ASP A 1 194 ? 7.141 2.922 3.437 1.00 90.94 194 ASP A N 1
ATOM 1518 C CA . ASP A 1 194 ? 6.597 2.713 4.777 1.00 90.94 194 ASP A CA 1
ATOM 1519 C C . ASP A 1 194 ? 5.397 3.632 5.073 1.00 90.94 194 ASP A C 1
ATOM 1521 O O . ASP A 1 194 ? 4.902 3.682 6.203 1.00 90.94 194 ASP A O 1
ATOM 1525 N N . SER A 1 195 ? 4.920 4.330 4.041 1.00 91.19 195 SER A N 1
ATOM 1526 C CA . SER A 1 195 ? 3.986 5.444 4.121 1.00 91.19 195 SER A CA 1
ATOM 1527 C C . SER A 1 195 ? 2.711 5.183 3.308 1.00 91.19 195 SER A C 1
ATOM 1529 O O . SER A 1 195 ? 2.653 4.328 2.423 1.00 91.19 195 SER A O 1
ATOM 1531 N N . TYR A 1 196 ? 1.645 5.930 3.608 1.00 96.19 196 TYR A N 1
ATOM 1532 C CA . TYR A 1 196 ? 0.408 5.910 2.820 1.00 96.19 196 TYR A CA 1
ATOM 1533 C C . TYR A 1 196 ? 0.490 6.960 1.705 1.00 96.19 196 TYR A C 1
ATOM 1535 O O . TYR A 1 196 ? 0.131 8.116 1.918 1.00 96.19 196 TYR A O 1
ATOM 1543 N N . ILE A 1 197 ? 0.976 6.562 0.525 1.00 96.31 197 ILE A N 1
ATOM 1544 C CA . ILE A 1 197 ? 1.311 7.486 -0.580 1.00 96.31 197 ILE A CA 1
ATOM 1545 C C . ILE A 1 197 ? 0.106 7.953 -1.411 1.00 96.31 197 ILE A C 1
ATOM 1547 O O . ILE A 1 197 ? 0.233 8.818 -2.274 1.00 96.31 197 ILE A O 1
ATOM 1551 N N . VAL A 1 198 ? -1.082 7.400 -1.152 1.00 97.62 198 VAL A N 1
ATOM 1552 C CA . VAL A 1 198 ? -2.311 7.699 -1.905 1.00 97.62 198 VAL A CA 1
ATOM 1553 C C . VAL A 1 198 ? -2.601 9.197 -2.047 1.00 97.62 198 VAL A C 1
ATOM 1555 O O . VAL A 1 198 ? -2.947 9.588 -3.157 1.00 97.62 198 VAL A O 1
ATOM 1558 N N . PRO A 1 199 ? -2.463 10.058 -1.014 1.00 96.62 199 PRO A N 1
ATOM 1559 C CA . PRO A 1 199 ? -2.716 11.487 -1.183 1.00 96.62 199 PRO A CA 1
ATOM 1560 C C . PRO A 1 199 ? -1.836 12.130 -2.262 1.00 96.62 199 PRO A C 1
ATOM 1562 O O . PRO A 1 199 ? -2.327 12.972 -3.002 1.00 96.62 199 PRO A O 1
ATOM 1565 N N . GLY A 1 200 ? -0.579 11.694 -2.398 1.00 95.75 200 GLY A N 1
ATOM 1566 C CA . GLY A 1 200 ? 0.314 12.165 -3.458 1.00 95.75 200 GLY A CA 1
ATOM 1567 C C . GLY A 1 200 ? -0.142 11.731 -4.852 1.00 95.75 200 GLY A C 1
ATOM 1568 O O . GLY A 1 200 ? -0.026 12.500 -5.796 1.00 95.75 200 GLY A O 1
ATOM 1569 N N . LEU A 1 201 ? -0.759 10.551 -4.989 1.00 97.25 201 LEU A N 1
ATOM 1570 C CA . LEU A 1 201 ? -1.299 10.083 -6.275 1.00 97.25 201 LEU A CA 1
ATOM 1571 C C . LEU A 1 201 ? -2.462 10.946 -6.790 1.00 97.25 201 LEU A C 1
ATOM 1573 O O . LEU A 1 201 ? -2.652 11.033 -7.996 1.00 97.25 201 LEU A O 1
ATOM 1577 N N . PHE A 1 202 ? -3.219 11.610 -5.906 1.00 96.50 202 PHE A N 1
ATOM 1578 C CA . PHE A 1 202 ? -4.254 12.576 -6.311 1.00 96.50 202 PHE A CA 1
ATOM 1579 C C . PHE A 1 202 ? -3.672 13.888 -6.864 1.00 96.50 202 PHE A C 1
ATOM 1581 O O . PHE A 1 202 ? -4.408 14.676 -7.460 1.00 96.50 202 PHE A O 1
ATOM 1588 N N . LEU A 1 203 ? -2.377 14.141 -6.658 1.00 94.69 203 LEU A N 1
ATOM 1589 C CA . LEU A 1 203 ? -1.690 15.324 -7.177 1.00 94.69 203 LEU A CA 1
ATOM 1590 C C . LEU A 1 203 ? -1.112 15.102 -8.581 1.00 94.69 203 LEU A C 1
ATOM 1592 O O . LEU A 1 203 ? -0.779 16.078 -9.236 1.00 94.69 203 LEU A O 1
ATOM 1596 N N . VAL A 1 204 ? -1.047 13.855 -9.056 1.00 96.50 204 VAL A N 1
ATOM 1597 C CA . VAL A 1 204 ? -0.611 13.512 -10.418 1.00 96.50 204 VAL A CA 1
ATOM 1598 C C . VAL A 1 204 ? -1.764 13.771 -11.388 1.00 96.50 204 VAL A C 1
ATOM 1600 O O . VAL A 1 204 ? -2.813 13.130 -11.257 1.00 96.50 204 VAL A O 1
ATOM 1603 N N . MET A 1 205 ? -1.601 14.669 -12.366 1.00 95.88 205 MET A N 1
ATOM 1604 C CA . MET A 1 205 ? -2.704 15.086 -13.249 1.00 95.88 205 MET A CA 1
ATOM 1605 C C . MET A 1 205 ? -3.278 13.910 -14.043 1.00 95.88 205 MET A C 1
ATOM 1607 O O . MET A 1 205 ? -4.497 13.747 -14.116 1.00 95.88 205 MET A O 1
ATOM 1611 N N . ALA A 1 206 ? -2.414 13.031 -14.548 1.00 94.62 206 ALA A N 1
ATOM 1612 C CA . ALA A 1 206 ? -2.780 11.846 -15.316 1.00 94.62 206 ALA A CA 1
ATOM 1613 C C . ALA A 1 206 ? -3.659 10.851 -14.539 1.00 94.62 206 ALA A C 1
ATOM 1615 O O . ALA A 1 206 ? -4.332 10.023 -15.152 1.00 94.62 206 ALA A O 1
ATOM 1616 N N . PHE A 1 207 ? -3.678 10.908 -13.202 1.00 97.69 207 PHE A N 1
ATOM 1617 C CA . PHE A 1 207 ? -4.488 10.011 -12.372 1.00 97.69 207 PHE A CA 1
ATOM 1618 C C . PHE A 1 207 ? -5.784 10.639 -11.864 1.00 97.69 207 PHE A C 1
ATOM 1620 O O . PHE A 1 207 ? -6.655 9.902 -11.399 1.00 97.69 207 PHE A O 1
ATOM 1627 N N . GLN A 1 208 ? -5.948 11.962 -11.944 1.00 96.25 208 GLN A N 1
ATOM 1628 C CA . GLN A 1 208 ? -7.064 12.653 -11.291 1.00 96.25 208 GLN A CA 1
ATOM 1629 C C . GLN A 1 208 ? -8.435 12.205 -11.793 1.00 96.25 208 GLN A C 1
ATOM 1631 O O . GLN A 1 208 ? -9.325 11.948 -10.980 1.00 96.25 208 GLN A O 1
ATOM 1636 N N . GLU A 1 209 ? -8.609 12.079 -13.109 1.00 96.94 209 GLU A N 1
ATOM 1637 C CA . GLU A 1 209 ? -9.886 11.671 -13.700 1.00 96.94 209 GLU A CA 1
ATOM 1638 C C . GLU A 1 209 ? -10.267 10.245 -13.271 1.00 96.94 209 GLU A C 1
ATOM 1640 O O . GLU A 1 209 ? -11.361 10.009 -12.748 1.00 96.94 209 GLU A O 1
ATOM 1645 N N . GLU A 1 210 ? -9.332 9.299 -13.401 1.00 98.06 210 GLU A N 1
ATOM 1646 C CA . GLU A 1 210 ? -9.538 7.902 -13.008 1.00 98.06 210 GLU A CA 1
ATOM 1647 C C . GLU A 1 210 ? -9.819 7.789 -11.500 1.00 98.06 210 GLU A C 1
ATOM 1649 O O . GLU A 1 210 ? -10.765 7.113 -11.089 1.00 98.06 210 GLU A O 1
ATOM 1654 N N . LEU A 1 211 ? -9.057 8.496 -10.659 1.00 98.12 211 LEU A N 1
ATOM 1655 C CA . LEU A 1 211 ? -9.281 8.538 -9.213 1.00 98.12 211 LEU A CA 1
ATOM 1656 C C . LEU A 1 211 ? -10.639 9.147 -8.850 1.00 98.12 211 LEU A C 1
ATOM 1658 O O . LEU A 1 211 ? -11.297 8.635 -7.943 1.00 98.12 211 LEU A O 1
ATOM 1662 N N . GLY A 1 212 ? -11.088 10.178 -9.569 1.00 97.56 212 GLY A N 1
ATOM 1663 C CA . GLY A 1 212 ? -12.404 10.794 -9.386 1.00 97.56 212 GLY A CA 1
ATOM 1664 C C . GLY A 1 212 ? -13.559 9.835 -9.690 1.00 97.56 212 GLY A C 1
ATOM 1665 O O . GLY A 1 212 ? -14.560 9.819 -8.971 1.00 97.56 212 GLY A O 1
ATOM 1666 N N . MET A 1 213 ? -13.408 8.971 -10.700 1.00 98.00 213 MET A N 1
ATOM 1667 C CA . MET A 1 213 ? -14.396 7.934 -11.022 1.00 98.00 213 MET A CA 1
ATOM 1668 C C . MET A 1 213 ? -14.362 6.755 -10.037 1.00 98.00 213 MET A C 1
ATOM 1670 O O . MET A 1 213 ? -15.407 6.222 -9.635 1.00 98.00 213 MET A O 1
ATOM 1674 N N . LEU A 1 214 ? -13.164 6.323 -9.632 1.00 98.06 214 LEU A N 1
ATOM 1675 C CA . LEU A 1 214 ? -12.986 5.236 -8.666 1.00 98.06 214 LEU A CA 1
ATOM 1676 C C . LEU A 1 214 ? -13.505 5.633 -7.279 1.00 98.06 214 LEU A C 1
ATOM 1678 O O . LEU A 1 214 ? -14.205 4.849 -6.633 1.00 98.06 214 LEU A O 1
ATOM 1682 N N . PHE A 1 215 ? -13.210 6.857 -6.843 1.00 97.75 215 PHE A N 1
ATOM 1683 C CA . PHE A 1 215 ? -13.505 7.350 -5.502 1.00 97.75 215 PHE A CA 1
ATOM 1684 C C . PHE A 1 215 ? -14.173 8.732 -5.552 1.00 97.75 215 PHE A C 1
ATOM 1686 O O . PHE A 1 215 ? -13.525 9.739 -5.266 1.00 97.75 215 PHE A O 1
ATOM 1693 N N . PRO A 1 216 ? -15.497 8.794 -5.803 1.00 95.69 216 PRO A N 1
ATOM 1694 C CA . PRO A 1 216 ? -16.256 10.047 -5.716 1.00 95.69 216 PRO A CA 1
ATOM 1695 C C . PRO A 1 216 ? -16.144 10.731 -4.343 1.00 95.69 216 PRO A C 1
ATOM 1697 O O . PRO A 1 216 ? -16.338 11.936 -4.213 1.00 95.69 216 PRO A O 1
ATOM 1700 N N . GLU A 1 217 ? -15.833 9.948 -3.307 1.00 94.94 217 GLU A N 1
ATOM 1701 C CA . GLU A 1 217 ? -15.473 10.416 -1.973 1.00 94.94 217 GLU A CA 1
ATOM 1702 C C . GLU A 1 217 ? -13.984 10.091 -1.720 1.00 94.94 217 GLU A C 1
ATOM 1704 O O . GLU A 1 217 ? -13.673 8.954 -1.348 1.00 94.94 217 GLU A O 1
ATOM 1709 N N . PRO A 1 218 ? -13.042 11.036 -1.920 1.00 92.44 218 PRO A N 1
ATOM 1710 C CA . PRO A 1 218 ? -11.599 10.752 -1.868 1.00 92.44 218 PRO A CA 1
ATOM 1711 C C . PRO A 1 218 ? -11.107 10.189 -0.526 1.00 92.44 218 PRO A C 1
ATOM 1713 O O . PRO A 1 218 ? -10.122 9.457 -0.455 1.00 92.44 218 PRO A O 1
ATOM 1716 N N . ASP A 1 219 ? -11.826 10.466 0.561 1.00 93.00 219 ASP A N 1
ATOM 1717 C CA . ASP A 1 219 ? -11.546 9.959 1.905 1.00 93.00 219 ASP A CA 1
ATOM 1718 C C . ASP A 1 219 ? -11.930 8.472 2.098 1.00 93.00 219 ASP A C 1
ATOM 1720 O O . ASP A 1 219 ? -11.739 7.908 3.178 1.00 93.00 219 ASP A O 1
ATOM 1724 N N . THR A 1 220 ? -12.455 7.802 1.062 1.00 95.94 220 THR A N 1
ATOM 1725 C CA . THR A 1 220 ? -12.888 6.391 1.109 1.00 95.94 220 THR A CA 1
ATOM 1726 C C . THR A 1 220 ? -11.892 5.389 0.537 1.00 95.94 220 THR A C 1
ATOM 1728 O O . THR A 1 220 ? -12.136 4.182 0.615 1.00 95.94 220 THR A O 1
ATOM 1731 N N . VAL A 1 221 ? -10.755 5.843 0.008 1.00 97.88 221 VAL A N 1
ATOM 1732 C CA . VAL A 1 221 ? -9.806 4.984 -0.716 1.00 97.88 221 VAL A CA 1
ATOM 1733 C C . VAL A 1 221 ? -9.351 3.792 0.130 1.00 97.88 221 VAL A C 1
ATOM 1735 O O . VAL A 1 221 ? -9.652 2.642 -0.199 1.00 97.88 221 VAL A O 1
ATOM 1738 N N . PHE A 1 222 ? -8.714 4.039 1.280 1.00 97.94 222 PHE A N 1
ATOM 1739 C CA . PHE A 1 222 ? -8.281 2.958 2.170 1.00 97.94 222 PHE A CA 1
ATOM 1740 C C . PHE A 1 222 ? -9.463 2.179 2.763 1.00 97.94 222 PHE A C 1
ATOM 1742 O O . PHE A 1 222 ? -9.364 0.974 2.992 1.00 97.94 222 PHE A O 1
ATOM 1749 N N . HIS A 1 223 ? -10.611 2.834 2.971 1.00 96.38 223 HIS A N 1
ATOM 1750 C CA . HIS A 1 223 ? -11.813 2.155 3.450 1.00 96.38 223 HIS A CA 1
ATOM 1751 C C . HIS A 1 223 ? -12.254 1.045 2.488 1.00 96.38 223 HIS A C 1
ATOM 1753 O O . HIS A 1 223 ? -12.576 -0.057 2.936 1.00 96.38 223 HIS A O 1
ATOM 1759 N N . HIS A 1 224 ? -12.271 1.315 1.183 1.00 97.69 224 HIS A N 1
ATOM 1760 C CA . HIS A 1 224 ? -12.667 0.336 0.177 1.00 97.69 224 HIS A CA 1
ATOM 1761 C C . HIS A 1 224 ? -11.553 -0.665 -0.119 1.00 97.69 224 HIS A C 1
ATOM 1763 O O . HIS A 1 224 ? -11.784 -1.869 -0.001 1.00 97.69 224 HIS A O 1
ATOM 1769 N N . LEU A 1 225 ? -10.348 -0.186 -0.433 1.00 98.25 225 LEU A N 1
ATOM 1770 C CA . LEU A 1 225 ? -9.235 -1.051 -0.825 1.00 98.25 225 LEU A CA 1
ATOM 1771 C C . LEU A 1 225 ? -8.756 -1.929 0.329 1.00 98.25 225 LEU A C 1
ATOM 1773 O O . LEU A 1 225 ? -8.553 -3.125 0.149 1.00 98.25 225 LEU A O 1
ATOM 1777 N N . GLY A 1 226 ? -8.674 -1.386 1.544 1.00 97.44 226 GLY A N 1
ATOM 1778 C CA . GLY A 1 226 ? -8.273 -2.163 2.712 1.00 97.44 226 GLY A CA 1
ATOM 1779 C C . GLY A 1 226 ? -9.268 -3.277 3.051 1.00 97.44 226 GLY A C 1
ATOM 1780 O O . GLY A 1 226 ? -8.871 -4.367 3.450 1.00 97.44 226 GLY A O 1
ATOM 1781 N N . ARG A 1 227 ? -10.571 -3.044 2.846 1.00 96.44 227 ARG A N 1
ATOM 1782 C CA . ARG A 1 227 ? -11.610 -4.076 3.029 1.00 96.44 227 ARG A CA 1
ATOM 1783 C C . ARG A 1 227 ? -11.633 -5.125 1.923 1.00 96.44 227 ARG A C 1
ATOM 1785 O O . ARG A 1 227 ? -12.207 -6.183 2.156 1.00 96.44 227 ARG A O 1
ATOM 1792 N N . TYR A 1 228 ? -11.110 -4.790 0.751 1.00 97.75 228 TYR A N 1
ATOM 1793 C CA . TYR A 1 228 ? -11.014 -5.685 -0.392 1.00 97.75 228 TYR A CA 1
ATOM 1794 C C . TYR A 1 228 ? -9.760 -6.570 -0.310 1.00 97.75 228 TYR A C 1
ATOM 1796 O O . TYR A 1 228 ? -9.840 -7.759 -0.585 1.00 97.75 228 TYR A O 1
ATOM 1804 N N . LEU A 1 229 ? -8.622 -6.014 0.117 1.00 98.00 229 LEU A N 1
ATOM 1805 C CA . LEU A 1 229 ? -7.354 -6.746 0.195 1.00 98.00 229 LEU A CA 1
ATOM 1806 C C . LEU A 1 229 ? -7.208 -7.559 1.486 1.00 98.00 229 LEU A C 1
ATOM 1808 O O . LEU A 1 229 ? -6.825 -8.723 1.461 1.00 98.00 229 LEU A O 1
ATOM 1812 N N . PHE A 1 230 ? -7.481 -6.951 2.643 1.00 97.62 230 PHE A N 1
ATOM 1813 C CA . PHE A 1 230 ? -7.022 -7.501 3.920 1.00 97.62 230 PHE A CA 1
ATOM 1814 C C . PHE A 1 230 ? -8.101 -8.328 4.607 1.00 97.62 230 PHE A C 1
ATOM 1816 O O . PHE A 1 230 ? -8.838 -7.863 5.487 1.00 97.62 230 PHE A O 1
ATOM 1823 N N . HIS A 1 231 ? -8.154 -9.596 4.220 1.00 97.50 231 HIS A N 1
ATOM 1824 C CA . HIS A 1 231 ? -8.937 -10.618 4.896 1.00 97.50 231 HIS A CA 1
ATOM 1825 C C . HIS A 1 231 ? -8.026 -11.398 5.847 1.00 97.50 231 HIS A C 1
ATOM 1827 O O . HIS A 1 231 ? -7.081 -12.014 5.370 1.00 97.50 231 HIS A O 1
ATOM 1833 N N . PRO A 1 232 ? -8.253 -11.371 7.173 1.00 97.69 232 PRO A N 1
ATOM 1834 C CA . PRO A 1 232 ? -7.385 -12.079 8.109 1.00 97.69 232 PRO A CA 1
ATOM 1835 C C . PRO A 1 232 ? -7.442 -13.590 7.870 1.00 97.69 232 PRO A C 1
ATOM 1837 O O . PRO A 1 232 ? -8.516 -14.126 7.586 1.00 97.69 232 PRO A O 1
ATOM 1840 N N . SER A 1 233 ? -6.312 -14.272 8.054 1.00 97.19 233 SER A N 1
ATOM 1841 C CA . SER A 1 233 ? -6.263 -15.735 8.029 1.00 97.19 233 SER A CA 1
ATOM 1842 C C . SER A 1 233 ? -7.144 -16.347 9.120 1.00 97.19 233 SER A C 1
ATOM 1844 O O . SER A 1 233 ? -7.498 -15.693 10.104 1.00 97.19 233 SER A O 1
ATOM 1846 N N . ASN A 1 234 ? -7.488 -17.631 8.983 1.00 97.38 234 ASN A N 1
ATOM 1847 C CA . ASN A 1 234 ? -8.354 -18.320 9.947 1.00 97.38 234 ASN A CA 1
ATOM 1848 C C . ASN A 1 234 ? -7.811 -18.255 11.383 1.00 97.38 234 ASN A C 1
ATOM 1850 O O . ASN A 1 234 ? -8.587 -18.108 12.330 1.00 97.38 234 ASN A O 1
ATOM 1854 N N . HIS A 1 235 ? -6.485 -18.304 11.547 1.00 96.31 235 HIS A N 1
ATOM 1855 C CA . HIS A 1 235 ? -5.843 -18.164 12.851 1.00 96.31 235 HIS A CA 1
ATOM 1856 C C . HIS A 1 235 ? -6.125 -16.786 13.471 1.00 96.31 235 HIS A C 1
ATOM 1858 O O . HIS A 1 235 ? -6.670 -16.696 14.577 1.00 96.31 235 HIS A O 1
ATOM 1864 N N . VAL A 1 236 ? -5.828 -15.712 12.730 1.00 97.00 236 VAL A N 1
ATOM 1865 C CA . VAL A 1 236 ? -6.049 -14.324 13.165 1.00 97.00 236 VAL A CA 1
ATOM 1866 C C . VAL A 1 236 ? -7.540 -14.053 13.383 1.00 97.00 236 VAL A C 1
ATOM 1868 O O . VAL A 1 236 ? -7.934 -13.469 14.394 1.00 97.00 236 VAL A O 1
ATOM 1871 N N . TRP A 1 237 ? -8.395 -14.530 12.479 1.00 97.62 237 TRP A N 1
ATOM 1872 C CA . TRP A 1 237 ? -9.844 -14.408 12.599 1.00 97.62 237 TRP A CA 1
ATOM 1873 C C . TRP A 1 237 ? -10.381 -15.097 13.855 1.00 97.62 237 TRP A C 1
ATOM 1875 O O . TRP A 1 237 ? -11.214 -14.524 14.558 1.00 97.62 237 TRP A O 1
ATOM 1885 N N . GLY A 1 238 ? -9.861 -16.278 14.198 1.00 97.44 238 GLY A N 1
ATOM 1886 C CA . GLY A 1 238 ? -10.223 -16.983 15.424 1.00 97.44 238 GLY A CA 1
ATOM 1887 C C . GLY A 1 238 ? -9.905 -16.181 16.689 1.00 97.44 238 GLY A C 1
ATOM 1888 O O . GLY A 1 238 ? -10.701 -16.183 17.628 1.00 97.44 238 GLY A O 1
ATOM 1889 N N . LEU A 1 239 ? -8.778 -15.460 16.718 1.00 96.69 239 LEU A N 1
ATOM 1890 C CA . LEU A 1 239 ? -8.441 -14.555 17.826 1.00 96.69 239 LEU A CA 1
ATOM 1891 C C . LEU A 1 239 ? -9.445 -13.398 17.927 1.00 96.69 239 LEU A C 1
ATOM 1893 O O . LEU A 1 239 ? -9.945 -13.115 19.017 1.00 96.69 239 LEU A O 1
ATOM 1897 N N . ILE A 1 240 ? -9.775 -12.774 16.792 1.00 96.19 240 ILE A N 1
ATOM 1898 C CA . ILE A 1 240 ? -10.717 -11.649 16.714 1.00 96.19 240 ILE A CA 1
ATOM 1899 C C . ILE A 1 240 ? -12.117 -12.077 17.169 1.00 96.19 240 ILE A C 1
ATOM 1901 O O . ILE A 1 240 ? -12.706 -11.426 18.033 1.00 96.19 240 ILE A O 1
ATOM 1905 N N . ALA A 1 241 ? -12.641 -13.169 16.609 1.00 96.69 241 ALA A N 1
ATOM 1906 C CA . ALA A 1 241 ? -13.990 -13.652 16.885 1.00 96.69 241 ALA A CA 1
ATOM 1907 C C . ALA A 1 241 ? -14.153 -14.041 18.360 1.00 96.69 241 ALA A C 1
ATOM 1909 O O . ALA A 1 241 ? -15.047 -13.529 19.029 1.00 96.69 241 ALA A O 1
ATOM 1910 N N . ARG A 1 242 ? -13.231 -14.849 18.910 1.00 97.12 242 ARG A N 1
ATOM 1911 C CA . ARG A 1 242 ? -13.294 -15.268 20.322 1.00 97.12 242 ARG A CA 1
ATOM 1912 C C . ARG A 1 242 ? -13.233 -14.087 21.285 1.00 97.12 242 ARG A C 1
ATOM 1914 O O . ARG A 1 242 ? -13.981 -14.064 22.258 1.00 97.12 242 ARG A O 1
ATOM 1921 N N . TYR A 1 243 ? -12.362 -13.109 21.028 1.00 95.44 243 TYR A N 1
ATOM 1922 C CA . TYR A 1 243 ? -12.276 -11.923 21.880 1.00 95.44 243 TYR A CA 1
ATOM 1923 C C . TYR A 1 243 ? -13.556 -11.084 21.792 1.00 95.44 243 TYR A C 1
ATOM 1925 O O . TYR A 1 243 ? -14.093 -10.650 22.810 1.00 95.44 243 TYR A O 1
ATOM 1933 N N . HIS A 1 244 ? -14.073 -10.875 20.580 1.00 94.94 244 HIS A N 1
ATOM 1934 C CA . HIS A 1 244 ? -15.320 -10.148 20.391 1.00 94.94 244 HIS A CA 1
ATOM 1935 C C . HIS A 1 244 ? -16.483 -10.824 21.123 1.00 94.94 244 HIS A C 1
ATOM 1937 O O . HIS A 1 244 ? -17.197 -10.157 21.869 1.00 94.94 244 HIS A O 1
ATOM 1943 N N . ASP A 1 245 ? -16.656 -12.130 20.946 1.00 95.38 245 ASP A N 1
ATOM 1944 C CA . ASP A 1 245 ? -17.795 -12.863 21.499 1.00 95.38 245 ASP A CA 1
ATOM 1945 C C . ASP A 1 245 ? -17.745 -12.939 23.024 1.00 95.38 245 ASP A C 1
ATOM 1947 O O . ASP A 1 245 ? -18.766 -12.738 23.680 1.00 95.38 245 ASP A O 1
ATOM 1951 N N . ALA A 1 246 ? -16.553 -13.119 23.598 1.00 94.81 246 ALA A N 1
ATOM 1952 C CA . ALA A 1 246 ? -16.380 -13.168 25.045 1.00 94.81 246 ALA A CA 1
ATOM 1953 C C . ALA A 1 246 ? -16.530 -11.797 25.730 1.00 94.81 246 ALA A C 1
ATOM 1955 O O . ALA A 1 246 ? -17.055 -11.728 26.841 1.00 94.81 246 ALA A O 1
ATOM 1956 N N . TYR A 1 247 ? -16.055 -10.711 25.105 1.00 91.00 247 TYR A N 1
ATOM 1957 C CA . TYR A 1 247 ? -15.863 -9.434 25.813 1.00 91.00 247 TYR A CA 1
ATOM 1958 C C . TYR A 1 247 ? -16.656 -8.252 25.253 1.00 91.00 247 TYR A C 1
ATOM 1960 O O . TYR A 1 247 ? -16.886 -7.285 25.976 1.00 91.00 247 TYR A O 1
ATOM 1968 N N . LEU A 1 248 ? -17.067 -8.292 23.983 1.00 93.31 248 LEU A N 1
ATOM 1969 C CA . LEU A 1 248 ? -17.637 -7.133 23.287 1.00 93.31 248 LEU A CA 1
ATOM 1970 C C . LEU A 1 248 ? -19.065 -7.371 22.785 1.00 93.31 248 LEU A C 1
ATOM 1972 O O . LEU A 1 248 ? -19.814 -6.409 22.620 1.00 93.31 248 LEU A O 1
ATOM 1976 N N . ALA A 1 249 ? -19.467 -8.611 22.504 1.00 92.06 249 ALA A N 1
ATOM 1977 C CA . ALA A 1 249 ? -20.731 -8.914 21.831 1.00 92.06 249 ALA A CA 1
ATOM 1978 C C . ALA A 1 249 ? -21.970 -8.456 22.617 1.00 92.06 249 ALA A C 1
ATOM 1980 O O . ALA A 1 249 ? -22.893 -7.917 22.013 1.00 92.06 249 ALA A O 1
ATOM 1981 N N . ALA A 1 250 ? -21.957 -8.579 23.946 1.00 91.50 250 ALA A N 1
ATOM 1982 C CA . ALA A 1 250 ? -23.099 -8.237 24.795 1.00 91.50 250 ALA A CA 1
ATOM 1983 C C . ALA A 1 250 ? -23.347 -6.724 24.965 1.00 91.50 250 ALA A C 1
ATOM 1985 O O . ALA A 1 250 ? -24.421 -6.342 25.417 1.00 91.50 250 ALA A O 1
ATOM 1986 N N . ALA A 1 251 ? -22.380 -5.864 24.626 1.00 90.50 251 ALA A N 1
ATOM 1987 C CA . ALA A 1 251 ? -22.506 -4.427 24.855 1.00 90.50 251 ALA A CA 1
ATOM 1988 C C . ALA A 1 251 ? -23.340 -3.717 23.774 1.00 90.50 251 ALA A C 1
ATOM 1990 O O . ALA A 1 251 ? -23.134 -3.930 22.572 1.00 90.50 251 ALA A O 1
ATOM 1991 N N . ASP A 1 252 ? -24.213 -2.800 24.201 1.00 88.94 252 ASP A N 1
ATOM 1992 C CA . ASP A 1 252 ? -25.023 -1.955 23.311 1.00 88.94 252 ASP A CA 1
ATOM 1993 C C . ASP A 1 252 ? -24.144 -1.000 22.491 1.00 88.94 252 ASP A C 1
ATOM 1995 O O . ASP A 1 252 ? -24.396 -0.743 21.311 1.00 88.94 252 ASP A O 1
ATOM 1999 N N . GLN A 1 253 ? -23.081 -0.484 23.112 1.00 88.50 253 GLN A N 1
ATOM 2000 C CA . GLN A 1 253 ? -22.095 0.387 22.483 1.00 88.50 253 GLN A CA 1
ATOM 2001 C C . GLN A 1 253 ? -20.674 -0.096 22.787 1.00 88.50 253 GLN A C 1
ATOM 2003 O O . GLN A 1 253 ? -20.366 -0.578 23.874 1.00 88.50 253 GLN A O 1
ATOM 2008 N N . ARG A 1 254 ? -19.783 0.048 21.806 1.00 90.44 254 ARG A N 1
ATOM 2009 C CA . ARG A 1 254 ? -18.369 -0.328 21.909 1.00 90.44 254 ARG A CA 1
ATOM 2010 C C . ARG A 1 254 ? -17.515 0.896 21.623 1.00 90.44 254 ARG A C 1
ATOM 2012 O O . ARG A 1 254 ? -17.769 1.591 20.640 1.00 90.44 254 ARG A O 1
ATOM 2019 N N . VAL A 1 255 ? -16.524 1.149 22.466 1.00 91.00 255 VAL A N 1
ATOM 2020 C CA . VAL A 1 255 ? -15.575 2.259 22.328 1.00 91.00 255 VAL A CA 1
ATOM 2021 C C . VAL A 1 255 ? -14.177 1.669 22.202 1.00 91.00 255 VAL A C 1
ATOM 2023 O O . VAL A 1 255 ? -13.737 0.931 23.078 1.00 91.00 255 VAL A O 1
ATOM 2026 N N . GLY A 1 256 ? -13.493 1.959 21.098 1.00 92.12 256 GLY A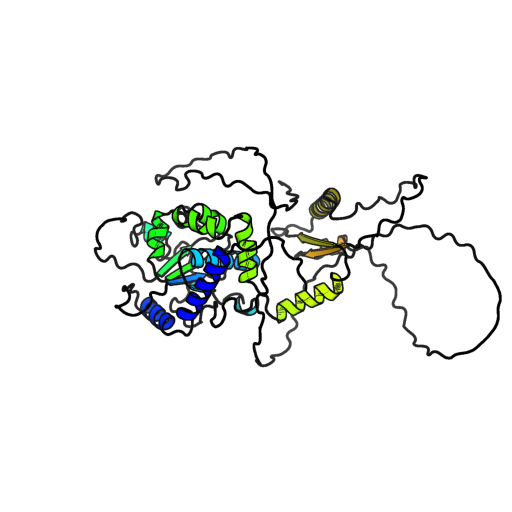 N 1
ATOM 2027 C CA . GLY A 1 256 ? -12.096 1.579 20.899 1.00 92.12 256 GLY A CA 1
ATOM 2028 C C . GLY A 1 256 ? -11.177 2.741 21.254 1.00 92.12 256 GLY A C 1
ATOM 2029 O O . GLY A 1 256 ? -11.407 3.856 20.796 1.00 92.12 256 GLY A O 1
ATOM 2030 N N . ILE A 1 257 ? -10.144 2.481 22.052 1.00 90.19 257 ILE A N 1
ATOM 2031 C CA . ILE A 1 257 ? -9.110 3.450 22.416 1.00 90.19 257 ILE A CA 1
ATOM 2032 C C . ILE A 1 257 ? -7.759 2.834 22.067 1.00 90.19 257 ILE A C 1
ATOM 2034 O O . ILE A 1 257 ? -7.270 1.926 22.742 1.00 90.19 257 ILE A O 1
ATOM 2038 N N . GLN A 1 258 ? -7.169 3.324 20.984 1.00 90.69 258 GLN A N 1
ATOM 2039 C CA . GLN A 1 258 ? -5.829 2.939 20.568 1.00 90.69 258 GLN A CA 1
ATOM 2040 C C . GLN A 1 258 ? -4.839 3.915 21.203 1.00 90.69 258 GLN A C 1
ATOM 2042 O O . GLN A 1 258 ? -4.962 5.122 21.024 1.00 90.69 258 GLN A O 1
ATOM 2047 N N . VAL A 1 259 ? -3.899 3.393 21.993 1.00 89.31 259 VAL A N 1
ATOM 2048 C CA . VAL A 1 259 ? -2.878 4.190 22.678 1.00 89.31 259 VAL A CA 1
ATOM 2049 C C . VAL A 1 259 ? -1.514 3.796 22.137 1.00 89.31 259 VAL A C 1
ATOM 2051 O O . VAL A 1 259 ? -1.051 2.669 22.329 1.00 89.31 259 VAL A O 1
ATOM 2054 N N . ARG A 1 260 ? -0.844 4.749 21.493 1.00 86.44 260 ARG A N 1
ATOM 2055 C CA . ARG A 1 260 ? 0.541 4.615 21.045 1.00 86.44 260 ARG A CA 1
ATOM 2056 C C . ARG A 1 260 ? 1.383 5.708 21.687 1.00 86.44 260 ARG A C 1
ATOM 2058 O O . ARG A 1 260 ? 1.155 6.882 21.445 1.00 86.44 260 ARG A O 1
ATOM 2065 N N . VAL A 1 261 ? 2.375 5.299 22.473 1.00 84.12 261 VAL A N 1
ATOM 2066 C CA . VAL A 1 261 ? 3.429 6.187 22.985 1.00 84.12 261 VAL A CA 1
ATOM 2067 C C . VAL A 1 261 ? 4.667 5.969 22.125 1.00 84.12 261 VAL A C 1
ATOM 2069 O O . VAL A 1 261 ? 5.062 4.816 21.929 1.00 84.12 261 VAL A O 1
ATOM 2072 N N . PHE A 1 262 ? 5.233 7.039 21.573 1.00 80.56 262 PHE A N 1
ATOM 2073 C CA . PHE A 1 262 ? 6.472 6.990 20.795 1.00 80.56 262 PHE A CA 1
ATOM 2074 C C . PHE A 1 262 ? 7.687 7.183 21.713 1.00 80.56 262 PHE A C 1
ATOM 2076 O O . PHE A 1 262 ? 7.623 7.929 22.686 1.00 80.56 262 PHE A O 1
ATOM 2083 N N . GLY A 1 263 ? 8.786 6.486 21.413 1.00 74.25 263 GLY A N 1
ATOM 2084 C CA . GLY A 1 263 ? 10.008 6.510 22.223 1.00 74.25 263 GLY A CA 1
ATOM 2085 C C . GLY A 1 263 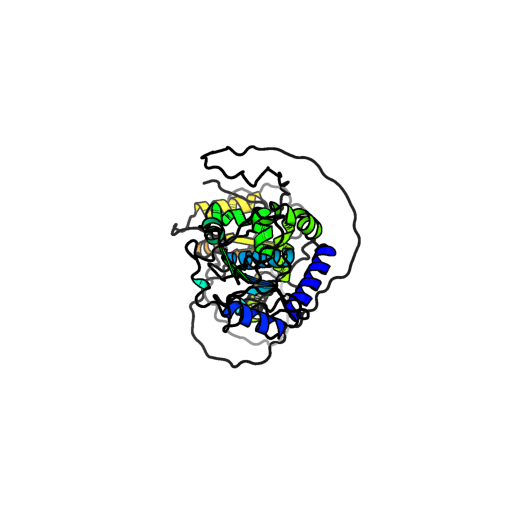? 9.954 5.661 23.500 1.00 74.25 263 GLY A C 1
ATOM 2086 O O . GLY A 1 263 ? 9.012 4.903 23.743 1.00 74.25 263 GLY A O 1
ATOM 2087 N N . SER A 1 264 ? 11.002 5.784 24.315 1.00 67.50 264 SER A N 1
ATOM 2088 C CA . SER A 1 264 ? 11.183 5.092 25.601 1.00 67.50 264 SER A CA 1
ATOM 2089 C C . SER A 1 264 ? 10.528 5.815 26.785 1.00 67.50 264 SER A C 1
ATOM 2091 O O . SER A 1 264 ? 10.790 5.458 27.933 1.00 67.50 264 SER A O 1
ATOM 2093 N N . ALA A 1 265 ? 9.675 6.816 26.523 1.00 67.88 265 ALA A N 1
ATOM 2094 C CA . ALA A 1 265 ? 9.022 7.620 27.553 1.00 67.88 265 ALA A CA 1
ATOM 2095 C C . ALA A 1 265 ? 8.368 6.725 28.622 1.00 67.88 265 ALA A C 1
ATOM 2097 O O . ALA A 1 265 ? 7.840 5.668 28.266 1.00 67.88 265 ALA A O 1
ATOM 2098 N N . PRO A 1 266 ? 8.380 7.098 29.914 1.00 73.81 266 PRO A N 1
ATOM 2099 C CA . PRO A 1 266 ? 7.752 6.321 30.983 1.00 73.81 266 PRO A CA 1
ATOM 2100 C C . PRO A 1 266 ? 6.226 6.214 30.807 1.00 73.81 266 PRO A C 1
ATOM 2102 O O . PRO A 1 266 ? 5.638 6.686 29.832 1.00 73.81 266 PRO A O 1
ATOM 2105 N N . ASN A 1 267 ? 5.553 5.493 31.705 1.00 76.56 267 ASN A N 1
ATOM 2106 C CA . ASN A 1 267 ? 4.092 5.591 31.779 1.00 76.56 267 ASN A CA 1
ATOM 2107 C C . ASN A 1 267 ? 3.734 7.039 32.126 1.00 76.56 267 ASN A C 1
ATOM 2109 O O . ASN A 1 267 ? 4.274 7.558 33.097 1.00 76.56 267 ASN A O 1
ATOM 2113 N N . SER A 1 268 ? 2.857 7.665 31.341 1.00 79.06 268 SER A N 1
ATOM 2114 C CA . SER A 1 268 ? 2.441 9.056 31.553 1.00 79.06 268 SER A CA 1
ATOM 2115 C C . SER A 1 268 ? 1.011 9.101 32.103 1.00 79.06 268 SER A C 1
ATOM 2117 O O . SER A 1 268 ? 0.068 8.755 31.374 1.00 79.06 268 SER A O 1
ATOM 2119 N N . PRO A 1 269 ? 0.837 9.485 33.383 1.00 82.12 269 PRO A N 1
ATOM 2120 C CA . PRO A 1 269 ? -0.456 9.845 33.959 1.00 82.12 269 PRO A CA 1
ATOM 2121 C C . PRO A 1 269 ? -1.153 10.975 33.217 1.00 82.12 269 PRO A C 1
ATOM 2123 O O . PRO A 1 269 ? -2.359 10.894 33.015 1.00 82.12 269 PRO A O 1
ATOM 2126 N N . GLU A 1 270 ? -0.392 11.948 32.729 1.00 83.00 270 GLU A N 1
ATOM 2127 C CA . GLU A 1 270 ? -0.892 13.111 31.996 1.00 83.00 270 GLU A CA 1
ATOM 2128 C C . GLU A 1 270 ? -1.581 12.664 30.700 1.00 83.00 270 GLU A C 1
ATOM 2130 O O . GLU A 1 270 ? -2.702 13.073 30.407 1.00 83.00 270 GLU A O 1
ATOM 2135 N N . LEU A 1 271 ? -0.970 11.727 29.962 1.00 84.19 271 LEU A N 1
ATOM 2136 C CA . LEU A 1 271 ? -1.588 11.144 28.772 1.00 84.19 271 LEU A CA 1
ATOM 2137 C C . LEU A 1 271 ? -2.861 10.359 29.121 1.00 84.19 271 LEU A C 1
ATOM 2139 O O . LEU A 1 271 ? -3.851 10.413 28.392 1.00 84.19 271 LEU A O 1
ATOM 2143 N N . LEU A 1 272 ? -2.862 9.605 30.225 1.00 84.06 272 LEU A N 1
ATOM 2144 C CA . LEU A 1 272 ? -4.053 8.870 30.654 1.00 84.06 272 LEU A CA 1
ATOM 2145 C C . LEU A 1 272 ? -5.199 9.820 31.023 1.00 84.06 272 LEU A C 1
ATOM 2147 O O . LEU A 1 272 ? -6.345 9.557 30.642 1.00 84.06 272 LEU A O 1
ATOM 2151 N N . GLU A 1 273 ? -4.900 10.898 31.743 1.00 85.38 273 GLU A N 1
ATOM 2152 C CA . GLU A 1 273 ? -5.845 11.957 32.084 1.00 85.38 273 GLU A CA 1
ATOM 2153 C C . GLU A 1 273 ? -6.391 12.603 30.813 1.00 85.38 273 GLU A C 1
ATOM 2155 O O . GLU A 1 273 ? -7.602 12.600 30.607 1.00 85.38 273 GLU A O 1
ATOM 2160 N N . GLN A 1 274 ? -5.521 13.003 29.885 1.00 85.38 274 GLN A N 1
ATOM 2161 C CA . GLN A 1 274 ? -5.910 13.569 28.596 1.00 85.38 274 GLN A CA 1
ATOM 2162 C C . GLN A 1 274 ? -6.873 12.657 27.825 1.00 85.38 274 GLN A C 1
ATOM 2164 O O . GLN A 1 274 ? -7.919 13.115 27.360 1.00 85.38 274 GLN A O 1
ATOM 2169 N N . ILE A 1 275 ? -6.571 11.357 27.707 1.00 85.88 275 ILE A N 1
ATOM 2170 C CA . ILE A 1 275 ? -7.461 10.398 27.030 1.00 85.88 275 ILE A CA 1
ATOM 2171 C C . ILE A 1 275 ? -8.799 10.294 27.779 1.00 85.88 275 ILE A C 1
ATOM 2173 O O . ILE A 1 275 ? -9.843 10.092 27.159 1.00 85.88 275 ILE A O 1
ATOM 2177 N N . THR A 1 276 ? -8.795 10.369 29.112 1.00 84.00 276 THR A N 1
ATOM 2178 C CA . THR A 1 276 ? -10.008 10.229 29.938 1.00 84.00 276 THR A CA 1
ATOM 2179 C C . THR A 1 276 ? -10.902 11.450 29.788 1.00 84.00 276 THR A C 1
ATOM 2181 O O . THR A 1 276 ? -12.056 11.301 29.387 1.00 84.00 276 THR A O 1
ATOM 2184 N N . THR A 1 277 ? -10.341 12.638 29.995 1.00 86.62 277 THR A N 1
ATOM 2185 C CA . THR A 1 277 ? -11.015 13.927 29.844 1.00 86.62 277 THR A CA 1
ATOM 2186 C C . THR A 1 277 ? -11.552 14.100 28.428 1.00 86.62 277 THR A C 1
ATOM 2188 O O . THR A 1 277 ? -12.713 14.453 28.250 1.00 86.62 277 THR A O 1
ATOM 2191 N N . CYS A 1 278 ? -10.758 13.758 27.407 1.00 86.75 278 CYS A N 1
ATOM 2192 C CA . CYS A 1 278 ? -11.208 13.737 26.016 1.00 86.75 278 CYS A CA 1
ATOM 2193 C C . CYS A 1 278 ? -12.431 12.829 25.824 1.00 86.75 278 CYS A C 1
ATOM 2195 O O . CYS A 1 278 ? -13.458 13.247 25.292 1.00 86.75 278 CYS A O 1
ATOM 2197 N N . ALA A 1 279 ? -12.342 11.574 26.270 1.00 87.62 279 ALA A N 1
ATOM 2198 C CA . ALA A 1 279 ? -13.409 10.606 26.059 1.00 87.62 279 ALA A CA 1
ATOM 2199 C C . ALA A 1 279 ? -14.699 10.977 26.812 1.00 87.62 279 ALA A C 1
ATOM 2201 O O . ALA A 1 279 ? -15.787 10.664 26.329 1.00 87.62 279 ALA A O 1
ATOM 2202 N N . GLN A 1 280 ? -14.590 11.640 27.964 1.00 86.88 280 GLN A N 1
ATOM 2203 C CA . GLN A 1 280 ? -15.728 12.165 28.720 1.00 86.88 280 GLN A CA 1
ATOM 2204 C C . GLN A 1 280 ? -16.352 13.376 28.029 1.00 86.88 280 GLN A C 1
ATOM 2206 O O . GLN A 1 280 ? -17.544 13.352 27.726 1.00 86.88 280 GLN A O 1
ATOM 2211 N N . LYS A 1 281 ? -15.534 14.375 27.675 1.00 88.81 281 LYS A N 1
ATOM 2212 C CA . LYS A 1 281 ? -15.970 15.589 26.972 1.00 88.81 281 LYS A CA 1
ATOM 2213 C C . LYS A 1 281 ? -16.701 15.272 25.667 1.00 88.81 281 LYS A C 1
ATOM 2215 O O . LYS A 1 281 ? -17.699 15.904 25.340 1.00 88.81 281 LYS A O 1
ATOM 2220 N N . GLU A 1 282 ? -16.243 14.257 24.938 1.00 87.50 282 GLU A N 1
ATOM 2221 C CA . GLU A 1 282 ? -16.865 13.827 23.682 1.00 87.50 282 GLU A CA 1
ATOM 2222 C C . GLU A 1 282 ? -18.068 12.878 23.864 1.00 87.50 282 GLU A C 1
ATOM 2224 O O . GLU A 1 282 ? -18.629 12.393 22.874 1.00 87.50 282 GLU A O 1
ATOM 2229 N N . GLY A 1 283 ? -18.471 12.585 25.107 1.00 84.31 283 GLY A N 1
ATOM 2230 C CA . GLY A 1 283 ? -19.587 11.693 25.444 1.00 84.31 283 GLY A CA 1
ATOM 2231 C C . GLY A 1 283 ? -19.327 10.208 25.149 1.00 84.31 283 GLY A C 1
ATOM 2232 O O . GLY A 1 283 ? -20.247 9.377 25.182 1.00 84.31 283 GLY A O 1
ATOM 2233 N N . LEU A 1 284 ? -18.077 9.840 24.849 1.00 86.88 284 LEU A N 1
ATOM 2234 C CA . LEU A 1 284 ? -17.674 8.459 24.580 1.00 86.88 284 LEU A CA 1
ATOM 2235 C C . LEU A 1 284 ? -17.722 7.631 25.869 1.00 86.88 284 LEU A C 1
ATOM 2237 O O . LEU A 1 284 ? -18.290 6.533 25.871 1.00 86.88 284 LEU A O 1
ATOM 2241 N N . LEU A 1 285 ? -17.229 8.187 26.976 1.00 84.50 285 LEU A N 1
ATOM 2242 C CA . LEU A 1 285 ? -17.275 7.606 28.320 1.00 84.50 285 LEU A CA 1
ATOM 2243 C C . LEU A 1 285 ? -18.148 8.457 29.256 1.00 84.50 285 LEU A C 1
ATOM 2245 O O . LEU A 1 285 ? -18.266 9.657 29.033 1.00 84.50 285 LEU A O 1
ATOM 2249 N N . PRO A 1 286 ? -18.803 7.853 30.265 1.00 79.25 286 PRO A N 1
ATOM 2250 C CA . PRO A 1 286 ? -19.515 8.625 31.276 1.00 79.25 286 PRO A CA 1
ATOM 2251 C C . PRO A 1 286 ? -18.529 9.445 32.119 1.00 79.25 286 PRO A C 1
ATOM 2253 O O . PRO A 1 286 ? -17.420 8.986 32.416 1.00 79.25 286 PRO A O 1
ATOM 2256 N N . GLU A 1 287 ? -18.949 10.639 32.530 1.00 71.88 287 GLU A N 1
ATOM 2257 C CA . GLU A 1 287 ? -18.281 11.365 33.607 1.00 71.88 287 GLU A CA 1
ATOM 2258 C C . GLU A 1 287 ? -18.403 10.538 34.889 1.00 71.88 287 GLU A C 1
ATOM 2260 O O . GLU A 1 287 ? -19.488 10.067 35.248 1.00 71.88 287 GLU A O 1
ATOM 2265 N N . LEU A 1 288 ? -17.272 10.299 35.550 1.00 62.09 288 LEU A N 1
ATOM 2266 C CA . LEU A 1 288 ? -17.288 9.698 36.874 1.00 62.09 288 LEU A CA 1
ATOM 2267 C C . LEU A 1 288 ? -17.840 10.767 37.813 1.00 62.09 288 LEU A C 1
ATOM 2269 O O . LEU A 1 288 ? -17.189 11.785 38.033 1.00 62.09 288 LEU A O 1
ATOM 2273 N N . LEU A 1 289 ? -19.056 10.564 38.322 1.00 48.09 289 LEU A N 1
ATOM 2274 C CA . LEU A 1 289 ? -19.583 11.406 39.389 1.00 48.09 289 LEU A CA 1
ATOM 2275 C C . LEU A 1 289 ? -18.598 11.314 40.554 1.00 48.09 289 LEU A C 1
ATOM 2277 O O . LEU A 1 289 ? -18.366 10.222 41.072 1.00 48.09 289 LEU A O 1
ATOM 2281 N N . ALA A 1 290 ? -17.998 12.444 40.927 1.00 38.53 290 ALA A N 1
ATOM 2282 C CA . ALA A 1 290 ? -17.185 12.523 42.126 1.00 38.53 290 ALA A CA 1
ATOM 2283 C C . ALA A 1 290 ? -18.044 12.060 43.310 1.00 38.53 290 ALA A C 1
ATOM 2285 O O . ALA A 1 290 ? -19.129 12.603 43.547 1.00 38.53 290 ALA A O 1
ATOM 2286 N N . GLU A 1 291 ? -17.592 11.029 44.024 1.00 40.19 291 GLU A N 1
ATOM 2287 C CA . GLU A 1 291 ? -18.201 10.660 45.296 1.00 40.19 291 GLU A CA 1
ATOM 2288 C C . GLU A 1 291 ? -18.103 11.872 46.228 1.00 40.19 291 GLU A C 1
ATOM 2290 O O . GLU A 1 291 ? -17.006 12.275 46.607 1.00 40.19 291 GLU A O 1
ATOM 2295 N N . GLY A 1 292 ? -19.241 12.495 46.555 1.00 40.47 292 GLY A N 1
ATOM 2296 C CA . GLY A 1 292 ? -19.260 13.567 47.552 1.00 40.47 292 GLY A CA 1
ATOM 2297 C C . GLY A 1 292 ? -20.336 14.644 47.434 1.00 40.47 292 GLY A C 1
ATOM 2298 O O . GLY A 1 292 ? -20.491 15.404 48.384 1.00 40.47 292 GLY A O 1
ATOM 2299 N N . LEU A 1 293 ? -21.110 14.740 46.347 1.00 35.59 293 LEU A N 1
ATOM 2300 C CA . LEU A 1 293 ? -22.202 15.724 46.296 1.00 35.59 293 LEU A CA 1
ATOM 2301 C C . LEU A 1 293 ? -23.508 15.124 46.853 1.00 35.59 293 LEU A C 1
ATOM 2303 O O . LEU A 1 293 ? -23.971 14.106 46.329 1.00 35.59 293 LEU A O 1
ATOM 2307 N N . PRO A 1 294 ? -24.116 15.716 47.904 1.00 39.00 294 PRO A N 1
ATOM 2308 C CA . PRO A 1 294 ? -25.381 15.234 48.442 1.00 39.00 294 PRO A CA 1
ATOM 2309 C C . PRO A 1 294 ? -26.466 15.321 47.368 1.00 39.00 294 PRO A C 1
ATOM 2311 O O . PRO A 1 294 ? -26.597 16.322 46.663 1.00 39.00 294 PRO A O 1
ATOM 2314 N N . ALA A 1 295 ? -27.221 14.232 47.228 1.00 38.22 295 ALA A N 1
ATOM 2315 C CA . ALA A 1 295 ? -28.273 14.093 46.236 1.00 38.22 295 ALA A CA 1
ATOM 2316 C C . ALA A 1 295 ? -29.280 15.249 46.346 1.00 38.22 295 ALA A C 1
ATOM 2318 O O . ALA A 1 295 ? -29.995 15.365 47.340 1.00 38.22 295 ALA A O 1
ATOM 2319 N N . ALA A 1 296 ? -29.353 16.085 45.308 1.00 43.56 296 ALA A N 1
ATOM 2320 C CA . ALA A 1 296 ? -30.440 17.038 45.158 1.00 43.56 296 ALA A CA 1
ATOM 2321 C C . ALA A 1 296 ? -31.775 16.275 45.081 1.00 43.56 296 ALA A C 1
ATOM 2323 O O . ALA A 1 296 ? -31.927 15.323 44.313 1.00 43.56 296 ALA A O 1
ATOM 2324 N N . THR A 1 297 ? -32.733 16.709 45.895 1.00 40.75 297 THR A N 1
ATOM 2325 C CA . THR A 1 297 ? -34.092 16.185 46.096 1.00 40.75 297 THR A CA 1
ATOM 2326 C C . THR A 1 297 ? -35.009 16.447 44.897 1.00 40.75 297 THR A C 1
ATOM 2328 O O . THR A 1 297 ? -36.054 17.080 45.013 1.00 40.75 297 THR A O 1
ATOM 2331 N N . THR A 1 298 ? -34.644 15.941 43.720 1.00 41.12 298 THR A N 1
ATOM 2332 C CA . THR A 1 298 ? -35.566 15.850 42.578 1.00 41.12 298 THR A CA 1
ATOM 2333 C C . THR A 1 298 ? -35.811 14.384 42.221 1.00 41.12 298 THR A C 1
ATOM 2335 O O . THR A 1 298 ? -34.853 13.609 42.132 1.00 41.12 298 THR A O 1
ATOM 2338 N N . PRO A 1 299 ? -37.082 13.961 42.056 1.00 42.22 299 PRO A N 1
ATOM 2339 C CA . PRO A 1 299 ? -37.396 12.590 41.681 1.00 42.22 299 PRO A CA 1
ATOM 2340 C C . PRO A 1 299 ? -36.729 12.271 40.335 1.00 42.22 299 PRO A C 1
ATOM 2342 O O . PRO A 1 299 ? -36.766 13.103 39.423 1.00 42.22 299 PRO A O 1
ATOM 2345 N N . PRO A 1 300 ? -36.081 11.101 40.194 1.00 48.81 300 PRO A N 1
ATOM 2346 C CA . PRO A 1 300 ? -35.381 10.770 38.968 1.00 48.81 300 PRO A CA 1
ATOM 2347 C C . PRO A 1 300 ? -36.386 10.685 37.808 1.00 48.81 300 PRO A C 1
ATOM 2349 O O . PRO A 1 300 ? -37.454 10.088 37.972 1.00 48.81 300 PRO A O 1
ATOM 2352 N N . PRO A 1 301 ? -36.064 11.242 36.627 1.00 46.09 301 PRO A N 1
ATOM 2353 C CA . PRO A 1 301 ? -36.839 10.963 35.428 1.00 46.09 301 PRO A CA 1
ATOM 2354 C C . PRO A 1 301 ? -36.862 9.448 35.175 1.00 46.09 301 PRO A C 1
ATOM 2356 O O . PRO A 1 301 ? -35.920 8.736 35.536 1.00 46.09 301 PRO A O 1
ATOM 2359 N N . ALA A 1 302 ? -37.958 8.969 34.577 1.00 49.75 302 ALA A N 1
ATOM 2360 C CA . ALA A 1 302 ? -38.216 7.561 34.276 1.00 49.75 302 ALA A CA 1
ATOM 2361 C C . ALA A 1 302 ? -36.964 6.832 33.742 1.00 49.75 302 ALA A C 1
ATOM 2363 O O . ALA A 1 302 ? -36.181 7.445 33.010 1.00 49.75 302 ALA A O 1
ATOM 2364 N N . PRO A 1 303 ? -36.762 5.538 34.075 1.00 46.31 303 PRO A N 1
ATOM 2365 C CA . PRO A 1 303 ? -35.540 4.812 33.752 1.00 46.31 303 PRO A CA 1
ATOM 2366 C C . PRO A 1 303 ? -35.302 4.821 32.242 1.00 46.31 303 PRO A C 1
ATOM 2368 O O . PRO A 1 303 ? -35.888 4.045 31.486 1.00 46.31 303 PRO A O 1
ATOM 2371 N N . SER A 1 304 ? -34.410 5.701 31.790 1.00 52.88 304 SER A N 1
ATOM 2372 C CA . SER A 1 304 ? -33.870 5.615 30.448 1.00 52.88 304 SER A CA 1
ATOM 2373 C C . SER A 1 304 ? -33.163 4.267 30.356 1.00 52.88 304 SER A C 1
ATOM 2375 O O . SER A 1 304 ? -32.389 3.881 31.235 1.00 52.88 304 SER A O 1
ATOM 2377 N N . ARG A 1 305 ? -33.507 3.490 29.327 1.00 55.03 305 ARG A N 1
ATOM 2378 C CA . ARG A 1 305 ? -32.956 2.155 29.082 1.00 55.03 305 ARG A CA 1
ATOM 2379 C C . ARG A 1 305 ? -31.425 2.250 29.111 1.00 55.03 305 ARG A C 1
ATOM 2381 O O . ARG A 1 305 ? -30.828 2.785 28.176 1.00 55.03 305 ARG A O 1
ATOM 2388 N N . ARG A 1 306 ? -30.806 1.803 30.213 1.00 64.50 306 ARG A N 1
ATOM 2389 C CA . ARG A 1 306 ? -29.363 1.940 30.455 1.00 64.50 306 ARG A CA 1
ATOM 2390 C C . ARG A 1 306 ? -28.620 1.193 29.349 1.00 64.50 306 ARG A C 1
ATOM 2392 O O . ARG A 1 306 ? -28.735 -0.024 29.259 1.00 64.50 306 ARG A O 1
ATOM 2399 N N . ARG A 1 307 ? -27.896 1.920 28.495 1.00 76.00 307 ARG A N 1
ATOM 2400 C CA . ARG A 1 307 ? -27.077 1.319 27.435 1.00 76.00 307 ARG A CA 1
ATOM 2401 C C . ARG A 1 307 ? -25.735 0.897 28.014 1.00 76.00 307 ARG A C 1
ATOM 2403 O O . ARG A 1 307 ? -24.994 1.728 28.535 1.00 76.00 307 ARG A O 1
ATOM 2410 N N . SER A 1 308 ? -25.430 -0.385 27.904 1.00 86.00 308 SER A N 1
ATOM 2411 C CA . SER A 1 308 ? -24.139 -0.952 28.277 1.00 86.00 308 SER A CA 1
ATOM 2412 C C . SER A 1 308 ? -23.043 -0.497 27.302 1.00 86.00 308 SER A C 1
ATOM 2414 O O . SER A 1 308 ? -23.237 -0.477 26.083 1.00 86.00 308 SER A O 1
ATOM 2416 N N . LYS A 1 309 ? -21.876 -0.109 27.832 1.00 88.50 309 LYS A N 1
ATOM 2417 C CA . LYS A 1 309 ? -20.701 0.285 27.040 1.00 88.50 309 LYS A CA 1
ATOM 2418 C C . LYS A 1 309 ? -19.532 -0.660 27.334 1.00 88.50 309 LYS A C 1
ATOM 2420 O O . LYS A 1 309 ? -19.148 -0.810 28.488 1.00 88.50 309 LYS A O 1
ATOM 2425 N N . ALA A 1 310 ? -18.930 -1.246 26.300 1.00 90.75 310 ALA A N 1
ATOM 2426 C CA . ALA A 1 310 ? -17.656 -1.963 26.407 1.00 90.75 310 ALA A CA 1
ATOM 2427 C C . ALA A 1 310 ? -16.513 -1.108 25.851 1.00 90.75 310 ALA A C 1
ATOM 2429 O O . ALA A 1 310 ? -16.656 -0.510 24.780 1.00 90.75 310 ALA A O 1
ATOM 2430 N N . VAL A 1 311 ? -15.377 -1.070 26.552 1.00 90.31 311 VAL A N 1
ATOM 2431 C CA . VAL A 1 311 ? -14.202 -0.288 26.143 1.00 90.31 311 VAL A CA 1
ATOM 2432 C C . VAL A 1 311 ? -13.048 -1.230 25.818 1.00 90.31 311 VAL A C 1
ATOM 2434 O O . VAL A 1 311 ? -12.539 -1.929 26.693 1.00 90.31 311 VAL A O 1
ATOM 2437 N N . LEU A 1 312 ? -12.620 -1.231 24.556 1.00 92.19 312 LEU A N 1
ATOM 2438 C CA . LEU A 1 312 ? -11.432 -1.945 24.099 1.00 92.19 312 LEU A CA 1
ATOM 2439 C C . LEU A 1 312 ? -10.245 -0.983 24.092 1.00 92.19 312 LEU A C 1
ATOM 2441 O O . LEU A 1 312 ? -10.234 -0.032 23.313 1.00 92.19 312 LEU A O 1
ATOM 2445 N N . VAL A 1 313 ? -9.241 -1.251 24.926 1.00 90.69 313 VAL A N 1
ATOM 2446 C CA . VAL A 1 313 ? -7.995 -0.476 24.961 1.00 90.69 313 VAL A CA 1
ATOM 2447 C C . VAL A 1 313 ? -6.868 -1.312 24.366 1.00 90.69 313 VAL A C 1
ATOM 2449 O O . VAL A 1 313 ? -6.602 -2.421 24.829 1.00 90.69 313 VAL A O 1
ATOM 2452 N N . THR A 1 314 ? -6.182 -0.779 23.356 1.00 90.94 314 THR A N 1
ATOM 2453 C CA . THR A 1 314 ? -5.007 -1.425 22.752 1.00 90.94 314 THR A CA 1
ATOM 2454 C C . THR A 1 314 ? -3.774 -0.562 22.984 1.00 90.94 314 THR A C 1
ATOM 2456 O O . THR A 1 314 ? -3.740 0.582 22.532 1.00 90.94 314 THR A O 1
ATOM 2459 N N . SER A 1 315 ? -2.769 -1.104 23.670 1.00 88.75 315 SER A N 1
ATOM 2460 C CA . SER A 1 315 ? -1.500 -0.432 23.963 1.00 88.75 315 SER A CA 1
ATOM 2461 C C . SER A 1 315 ? -0.381 -1.458 24.100 1.00 88.75 315 SER A C 1
ATOM 2463 O O . SER A 1 315 ? -0.630 -2.583 24.529 1.00 88.75 315 SER A O 1
ATOM 2465 N N . LEU A 1 316 ? 0.856 -1.056 23.802 1.00 85.75 316 LEU A N 1
ATOM 2466 C CA . LEU A 1 316 ? 2.040 -1.842 24.171 1.00 85.75 316 LEU A CA 1
ATOM 2467 C C . LEU A 1 316 ? 2.245 -1.884 25.692 1.00 85.75 316 LEU A C 1
ATOM 2469 O O . LEU A 1 316 ? 2.869 -2.810 26.202 1.00 85.75 316 LEU A O 1
ATOM 2473 N N . LYS A 1 317 ? 1.726 -0.888 26.423 1.00 82.44 317 LYS A N 1
ATOM 2474 C CA . LYS A 1 317 ? 1.877 -0.786 27.875 1.00 82.44 317 LYS A CA 1
ATOM 2475 C C . LYS A 1 317 ? 0.572 -1.124 28.579 1.00 82.44 317 LYS A C 1
ATOM 2477 O O . LYS A 1 317 ? -0.417 -0.400 28.459 1.00 82.44 317 LYS A O 1
ATOM 2482 N N . ALA A 1 318 ? 0.616 -2.191 29.370 1.00 79.00 318 ALA A N 1
ATOM 2483 C CA . ALA A 1 318 ? -0.517 -2.688 30.144 1.00 79.00 318 ALA A CA 1
ATOM 2484 C C . ALA A 1 318 ? -1.122 -1.645 31.103 1.00 79.00 318 ALA A C 1
ATOM 2486 O O . ALA A 1 318 ? -2.335 -1.548 31.276 1.00 79.00 318 ALA A O 1
ATOM 2487 N N . TRP A 1 319 ? -0.268 -0.772 31.630 1.00 80.00 319 TRP A N 1
ATOM 2488 C CA . TRP A 1 319 ? -0.621 0.246 32.611 1.00 80.00 319 TRP A CA 1
ATOM 2489 C C . TRP A 1 319 ? -1.839 1.115 32.231 1.00 80.00 319 TRP A C 1
ATOM 2491 O O . TRP A 1 319 ? -2.652 1.444 33.095 1.00 80.00 319 TRP A O 1
ATOM 2501 N N . TYR A 1 320 ? -2.020 1.434 30.941 1.00 77.25 320 TYR A N 1
ATOM 2502 C CA . TYR A 1 320 ? -3.153 2.244 30.468 1.00 77.25 320 TYR A CA 1
ATOM 2503 C C . TYR A 1 320 ? -4.513 1.540 30.584 1.00 77.25 320 TYR A C 1
ATOM 2505 O O . TYR A 1 320 ? -5.534 2.222 30.684 1.00 77.25 320 TYR A O 1
ATOM 2513 N N . TYR A 1 321 ? -4.554 0.202 30.562 1.00 71.31 321 TYR A N 1
ATOM 2514 C CA . TYR A 1 321 ? -5.791 -0.539 30.813 1.00 71.31 321 TYR A CA 1
ATOM 2515 C C . TYR A 1 321 ? -5.979 -0.814 32.313 1.00 71.31 321 TYR A C 1
ATOM 2517 O O . TYR A 1 321 ? -7.102 -0.698 32.797 1.00 71.31 321 TYR A O 1
ATOM 2525 N N . ASP A 1 322 ? -4.903 -1.123 33.052 1.00 74.62 322 ASP A N 1
ATOM 2526 C CA . ASP A 1 322 ? -4.969 -1.466 34.483 1.00 74.62 322 ASP A CA 1
ATOM 2527 C C . ASP A 1 322 ? -5.543 -0.316 35.318 1.00 74.62 322 ASP A C 1
ATOM 2529 O O . ASP A 1 322 ? -6.377 -0.531 36.191 1.00 74.62 322 ASP A O 1
ATOM 2533 N N . LYS A 1 323 ? -5.151 0.927 35.013 1.00 71.00 323 LYS A N 1
ATOM 2534 C CA . LYS A 1 323 ? -5.659 2.120 35.708 1.00 71.00 323 LYS A CA 1
ATOM 2535 C C . LYS A 1 323 ? -7.110 2.475 35.374 1.00 71.00 323 LYS A C 1
ATOM 2537 O O . LYS A 1 323 ? -7.690 3.316 36.053 1.00 71.00 323 LYS A O 1
ATOM 2542 N N . ARG A 1 324 ? -7.685 1.869 34.332 1.00 57.62 324 ARG A N 1
ATOM 2543 C CA . ARG A 1 324 ? -9.066 2.108 33.884 1.00 57.62 324 ARG A CA 1
ATOM 2544 C C . ARG A 1 324 ? -10.028 0.983 34.243 1.00 57.62 324 ARG A C 1
ATOM 2546 O O . ARG A 1 324 ? -11.237 1.192 34.168 1.00 57.62 324 ARG A O 1
ATOM 2553 N N . ALA A 1 325 ? -9.528 -0.199 34.588 1.00 50.91 325 ALA A N 1
ATOM 2554 C CA . ALA A 1 325 ? -10.372 -1.245 35.135 1.00 50.91 325 ALA A CA 1
ATOM 2555 C C . ALA A 1 325 ? -10.864 -0.797 36.524 1.00 50.91 325 ALA A C 1
ATOM 2557 O O . ALA A 1 325 ? -10.039 -0.380 37.342 1.00 50.91 325 ALA A O 1
ATOM 2558 N N . PRO A 1 326 ? -12.176 -0.876 36.821 1.00 42.72 326 PRO A N 1
ATOM 2559 C CA . PRO A 1 326 ? -12.633 -0.803 38.202 1.00 42.72 326 PRO A CA 1
ATOM 2560 C C . PRO A 1 326 ? -11.838 -1.829 39.011 1.00 42.72 326 PRO A C 1
ATOM 2562 O O . PRO A 1 326 ? -11.630 -2.947 38.532 1.00 42.72 326 PRO A O 1
ATOM 2565 N N . ALA A 1 327 ? -11.367 -1.458 40.201 1.00 34.16 327 ALA A N 1
ATOM 2566 C CA . ALA A 1 327 ? -10.707 -2.405 41.086 1.00 34.16 327 ALA A CA 1
ATOM 2567 C C . ALA A 1 327 ? -11.665 -3.583 41.340 1.00 34.16 327 ALA A C 1
ATOM 2569 O O . ALA A 1 327 ? -12.655 -3.431 42.052 1.00 34.16 327 ALA A O 1
ATOM 2570 N N . GLU A 1 328 ? -11.415 -4.746 40.729 1.00 29.91 328 GLU A N 1
ATOM 2571 C CA . GLU A 1 328 ? -12.102 -5.978 41.114 1.00 29.91 328 GLU A CA 1
ATOM 2572 C C . GLU A 1 328 ? -11.765 -6.209 42.595 1.00 29.91 328 GLU A C 1
ATOM 2574 O O . GLU A 1 328 ? -10.576 -6.309 42.930 1.00 29.91 328 GLU A O 1
ATOM 2579 N N . PRO A 1 329 ? -12.752 -6.273 43.510 1.00 28.98 329 PRO A N 1
ATOM 2580 C CA . PRO A 1 329 ? -12.462 -6.682 44.869 1.00 28.98 329 PRO A CA 1
ATOM 2581 C C . PRO A 1 329 ? -11.868 -8.087 44.787 1.00 28.98 329 PRO A C 1
ATOM 2583 O O . PRO A 1 329 ? -12.482 -9.002 44.235 1.00 28.98 329 PRO A O 1
ATOM 2586 N N . ARG A 1 330 ? -10.641 -8.249 45.295 1.00 27.47 330 ARG A N 1
ATOM 2587 C CA . ARG A 1 330 ? -9.981 -9.550 45.438 1.00 27.47 330 ARG A CA 1
ATOM 2588 C C . ARG A 1 330 ? -10.793 -10.391 46.424 1.00 27.47 330 ARG A C 1
ATOM 2590 O O . ARG A 1 330 ? -10.519 -10.407 47.619 1.00 27.47 330 ARG A O 1
ATOM 2597 N N . GLY A 1 331 ? -11.830 -11.048 45.916 1.00 27.89 331 GLY A N 1
ATOM 2598 C CA . GLY A 1 331 ? -12.612 -12.033 46.640 1.00 27.89 331 GLY A CA 1
ATOM 2599 C C . GLY A 1 331 ? -11.780 -13.294 46.832 1.00 27.89 331 GLY A C 1
ATOM 2600 O O . GLY A 1 331 ? -11.326 -13.905 45.867 1.00 27.89 331 GLY A O 1
ATOM 2601 N N . VAL A 1 332 ? -11.571 -13.653 48.094 1.00 25.72 332 VAL A N 1
ATOM 2602 C CA . VAL A 1 332 ? -10.997 -14.923 48.553 1.00 25.72 332 VAL A CA 1
ATOM 2603 C C . VAL A 1 332 ? -11.721 -16.099 47.865 1.00 25.72 332 VAL A C 1
ATOM 2605 O O . VAL A 1 332 ? -12.941 -16.022 47.689 1.00 25.72 332 VAL A O 1
ATOM 2608 N N . PRO A 1 333 ? -11.033 -17.191 47.468 1.00 26.19 333 PRO A N 1
ATOM 2609 C CA . PRO A 1 333 ? -11.686 -18.301 46.787 1.00 26.19 333 PRO A CA 1
ATOM 2610 C C . PRO A 1 333 ? -12.649 -19.007 47.748 1.00 26.19 333 PRO A C 1
ATOM 2612 O O . PRO A 1 333 ? -12.231 -19.734 48.647 1.00 26.19 333 PRO A O 1
ATOM 2615 N N . ALA A 1 334 ? -13.953 -18.813 47.555 1.00 25.31 334 ALA A N 1
ATOM 2616 C CA . ALA A 1 334 ? -14.951 -19.652 48.195 1.00 25.31 334 ALA A CA 1
ATOM 2617 C C . ALA A 1 334 ? -14.935 -21.024 47.510 1.00 25.31 334 ALA A C 1
ATOM 2619 O O . ALA A 1 334 ? -15.376 -21.191 46.371 1.00 25.31 334 ALA A O 1
ATOM 2620 N N . LEU A 1 335 ? -14.383 -21.998 48.230 1.00 26.05 335 LEU A N 1
ATOM 2621 C CA . LEU A 1 335 ? -14.433 -23.422 47.943 1.00 26.05 335 LEU A CA 1
ATOM 2622 C C . LEU A 1 335 ? -15.884 -23.825 47.607 1.00 26.05 335 LEU A C 1
ATOM 2624 O O . LEU A 1 335 ? -16.752 -23.859 48.480 1.00 26.05 335 LEU A O 1
ATOM 2628 N N . ARG A 1 336 ? -16.172 -24.126 46.335 1.00 24.84 336 ARG A N 1
ATOM 2629 C CA . ARG A 1 336 ? -17.447 -24.735 45.931 1.00 24.84 336 ARG A CA 1
ATOM 2630 C C . ARG A 1 336 ? -17.498 -26.159 46.490 1.00 24.84 336 ARG A C 1
ATOM 2632 O O . ARG A 1 336 ? -17.036 -27.099 45.851 1.00 24.84 336 ARG A O 1
ATOM 2639 N N . ARG A 1 337 ? -18.088 -26.328 47.674 1.00 25.53 337 ARG A N 1
ATOM 2640 C CA . ARG A 1 337 ? -18.645 -27.618 48.091 1.00 25.53 337 ARG A CA 1
ATOM 2641 C C . ARG A 1 337 ? -19.932 -27.845 47.298 1.00 25.53 337 ARG A C 1
ATOM 2643 O O . ARG A 1 337 ? -20.895 -27.097 47.437 1.00 25.53 337 ARG A O 1
ATOM 2650 N N . GLN A 1 338 ? -19.918 -28.856 46.433 1.00 26.23 338 GLN A N 1
ATOM 2651 C CA . GLN A 1 338 ? -21.128 -29.452 45.875 1.00 26.23 338 GLN A CA 1
ATOM 2652 C C . GLN A 1 338 ? -21.992 -29.976 47.027 1.00 26.23 338 GLN A C 1
ATOM 2654 O O . GLN A 1 338 ? -21.500 -30.742 47.851 1.00 26.23 338 GLN A O 1
ATOM 2659 N N . VAL A 1 339 ? -23.271 -29.604 47.060 1.00 26.11 339 VAL A N 1
ATOM 2660 C CA . VAL A 1 339 ? -24.292 -30.371 47.780 1.00 26.11 339 VAL A CA 1
ATOM 2661 C C . VAL A 1 339 ? -25.498 -30.524 46.864 1.00 26.11 339 VAL A C 1
ATOM 2663 O O . VAL A 1 339 ? -25.991 -29.560 46.276 1.00 26.11 339 VAL A O 1
ATOM 2666 N N . ALA A 1 340 ? -25.894 -31.782 46.701 1.00 24.64 340 ALA A N 1
ATOM 2667 C CA . ALA A 1 340 ? -26.993 -32.253 45.883 1.00 24.64 340 ALA A CA 1
ATOM 2668 C C . ALA A 1 340 ? -28.356 -31.784 46.419 1.00 24.64 340 ALA A C 1
ATOM 2670 O O . ALA A 1 340 ? -28.558 -31.617 47.620 1.00 24.64 340 ALA A O 1
ATOM 2671 N N . ARG A 1 341 ? -29.301 -31.599 45.492 1.00 24.52 341 ARG A N 1
ATOM 2672 C CA . ARG A 1 341 ? -30.725 -31.372 45.763 1.00 24.52 341 ARG A CA 1
ATOM 2673 C C . ARG A 1 341 ? -31.368 -32.630 46.350 1.00 24.52 341 ARG A C 1
ATOM 2675 O O . ARG A 1 341 ? -31.235 -33.689 45.751 1.00 24.52 341 ARG A O 1
ATOM 2682 N N . HIS A 1 342 ? -32.195 -32.460 47.379 1.00 27.08 342 HIS A N 1
ATOM 2683 C CA . HIS A 1 342 ? -33.375 -33.295 47.615 1.00 27.08 342 HIS A CA 1
ATOM 2684 C C . HIS A 1 342 ? -34.554 -32.447 48.125 1.00 27.08 342 HIS A C 1
ATOM 2686 O O . HIS A 1 342 ? -34.367 -31.423 48.778 1.00 27.08 342 HIS A O 1
ATOM 2692 N N . GLN A 1 343 ? -35.754 -32.869 47.716 1.00 26.72 343 GLN A N 1
ATOM 2693 C CA . GLN A 1 343 ? -37.091 -32.310 47.963 1.00 26.72 343 GLN A CA 1
ATOM 2694 C C . GLN A 1 343 ? -37.537 -32.372 49.435 1.00 26.72 343 GLN A C 1
ATOM 2696 O O . GLN A 1 343 ? -37.141 -33.289 50.146 1.00 26.72 343 GLN A O 1
ATOM 2701 N N . GLY A 1 344 ? -38.498 -31.512 49.817 1.00 24.08 344 GLY A N 1
ATOM 2702 C CA . GLY A 1 344 ? -39.448 -31.826 50.897 1.00 24.08 344 GLY A CA 1
ATOM 2703 C C . GLY A 1 344 ? -40.082 -30.642 51.647 1.00 24.08 344 GLY A C 1
ATOM 2704 O O . GLY A 1 344 ? -39.451 -30.077 52.522 1.00 24.08 344 GLY A O 1
ATOM 2705 N N . VAL A 1 345 ? -41.338 -30.328 51.295 1.00 24.22 345 VAL A N 1
ATOM 2706 C CA . VAL A 1 345 ? -42.514 -29.957 52.130 1.00 24.22 345 VAL A CA 1
ATOM 2707 C C . VAL A 1 345 ? -42.357 -29.059 53.384 1.00 24.22 345 VAL A C 1
ATOM 2709 O O . VAL A 1 345 ? -41.807 -29.483 54.391 1.00 24.22 345 VAL A O 1
ATOM 2712 N N . GLY A 1 346 ? -43.099 -27.935 53.403 1.00 23.14 346 GLY A N 1
ATOM 2713 C CA . GLY A 1 346 ? -43.994 -27.603 54.533 1.00 23.14 346 GLY A CA 1
ATOM 2714 C C . GLY A 1 346 ? -43.748 -26.332 55.372 1.00 23.14 346 GLY A C 1
ATOM 2715 O O . GLY A 1 346 ? -42.770 -26.251 56.102 1.00 23.14 346 GLY A O 1
ATOM 2716 N N . ARG A 1 347 ? -44.796 -25.486 55.398 1.00 23.98 347 ARG A N 1
ATOM 2717 C CA . ARG A 1 347 ? -45.248 -24.505 56.421 1.00 23.98 347 ARG A CA 1
ATOM 2718 C C . ARG A 1 347 ? -44.759 -23.045 56.389 1.00 23.98 347 ARG A C 1
ATOM 2720 O O . ARG A 1 347 ? -43.575 -22.742 56.316 1.00 23.98 347 ARG A O 1
ATOM 2727 N N . ASP A 1 348 ? -45.771 -22.178 56.510 1.00 25.89 348 ASP A N 1
ATOM 2728 C CA . ASP A 1 348 ? -45.761 -20.733 56.752 1.00 25.89 348 ASP A CA 1
ATOM 2729 C C . ASP A 1 348 ? -44.965 -20.318 57.997 1.00 25.89 348 ASP A C 1
ATOM 2731 O O . ASP A 1 348 ? -44.992 -21.028 59.000 1.00 25.89 348 ASP A O 1
ATOM 2735 N N . ILE A 1 349 ? -44.353 -19.125 57.934 1.00 25.06 349 ILE A N 1
ATOM 2736 C CA . ILE A 1 349 ? -44.383 -18.037 58.937 1.00 25.06 349 ILE A CA 1
ATOM 2737 C C . ILE A 1 349 ? -43.739 -16.781 58.309 1.00 25.06 349 ILE A C 1
ATOM 2739 O O . ILE A 1 349 ? -42.656 -16.832 57.726 1.00 25.06 349 ILE A O 1
ATOM 2743 N N . SER A 1 350 ? -44.421 -15.643 58.453 1.00 26.39 350 SER A N 1
ATOM 2744 C CA . SER A 1 350 ? -43.974 -14.301 58.063 1.00 26.39 350 SER A CA 1
ATOM 2745 C C . SER A 1 350 ? -42.803 -13.789 58.905 1.00 26.39 350 SER A C 1
ATOM 2747 O O . SER A 1 350 ? -42.852 -13.841 60.131 1.00 26.39 350 SER A O 1
ATOM 2749 N N . ALA A 1 351 ? -41.822 -13.155 58.256 1.00 23.78 351 ALA A N 1
ATOM 2750 C CA . ALA A 1 351 ? -40.931 -12.182 58.888 1.00 23.78 351 ALA A CA 1
ATOM 2751 C C . ALA A 1 351 ? -40.421 -11.169 57.847 1.00 23.78 351 ALA A C 1
ATOM 2753 O O . ALA A 1 351 ? -39.606 -11.492 56.983 1.00 23.78 351 ALA A O 1
ATOM 2754 N N . GLN A 1 352 ? -40.895 -9.923 57.939 1.00 26.52 352 GLN A N 1
ATOM 2755 C CA . GLN A 1 352 ? -40.191 -8.771 57.375 1.00 26.52 352 GLN A CA 1
ATOM 2756 C C . GLN A 1 352 ? -38.868 -8.574 58.125 1.00 26.52 352 GLN A C 1
ATOM 2758 O O . GLN A 1 352 ? -38.844 -8.617 59.355 1.00 26.52 352 GLN A O 1
ATOM 2763 N N . PRO A 1 353 ? -37.805 -8.194 57.404 1.00 25.70 353 PRO A N 1
ATOM 2764 C CA . PRO A 1 353 ? -36.959 -7.129 57.903 1.00 25.70 353 PRO A CA 1
ATOM 2765 C C . PRO A 1 353 ? -36.827 -6.024 56.863 1.00 25.70 353 PRO A C 1
ATOM 2767 O O . PRO A 1 353 ? -36.326 -6.187 55.751 1.00 25.70 353 PRO A O 1
ATOM 2770 N N . HIS A 1 354 ? -37.258 -4.855 57.305 1.00 27.88 354 HIS A N 1
ATOM 2771 C CA . HIS A 1 354 ? -36.946 -3.556 56.759 1.00 27.88 354 HIS A CA 1
ATOM 2772 C C . HIS A 1 354 ? -35.421 -3.415 56.578 1.00 27.88 354 HIS A C 1
ATOM 2774 O O . HIS A 1 354 ? -34.680 -3.312 57.554 1.00 27.88 354 HIS A O 1
ATOM 2780 N N . ARG A 1 355 ? -34.931 -3.389 55.332 1.00 25.50 355 ARG A N 1
ATOM 2781 C CA . ARG A 1 355 ? -33.611 -2.830 55.009 1.00 25.50 355 ARG A CA 1
ATOM 2782 C C . ARG A 1 355 ? -33.683 -2.007 53.733 1.00 25.50 355 ARG A C 1
ATOM 2784 O O . ARG A 1 355 ? -33.929 -2.516 52.646 1.00 25.50 355 ARG A O 1
ATOM 2791 N N . ARG A 1 356 ? -33.456 -0.707 53.923 1.00 32.19 356 ARG A N 1
ATOM 2792 C CA . ARG A 1 356 ? -33.122 0.270 52.889 1.00 32.19 356 ARG A CA 1
ATOM 2793 C C . ARG A 1 356 ? -31.935 -0.262 52.083 1.00 32.19 356 ARG A C 1
ATOM 2795 O O . ARG A 1 356 ? -30.860 -0.446 52.646 1.00 32.19 356 ARG A O 1
ATOM 2802 N N . ALA A 1 357 ? -32.124 -0.477 50.788 1.00 26.94 357 ALA A N 1
ATOM 2803 C CA . ALA A 1 357 ? -31.026 -0.608 49.843 1.00 26.94 357 ALA A CA 1
ATOM 2804 C C . ALA A 1 357 ? -30.968 0.700 49.055 1.00 26.94 357 ALA A C 1
ATOM 2806 O O . ALA A 1 357 ? -31.884 1.026 48.304 1.00 26.94 357 ALA A O 1
ATOM 2807 N N . GLY A 1 358 ? -29.931 1.487 49.338 1.00 25.58 358 GLY A N 1
ATOM 2808 C CA . GLY A 1 358 ? -29.631 2.714 48.621 1.00 25.58 358 GLY A CA 1
ATOM 2809 C C . GLY A 1 358 ? -29.299 2.408 47.167 1.00 25.58 358 GLY A C 1
ATOM 2810 O O . GLY A 1 358 ? -28.525 1.499 46.869 1.00 25.58 358 GLY A O 1
ATOM 2811 N N . ASP A 1 359 ? -29.900 3.188 46.279 1.00 23.88 359 ASP A N 1
ATOM 2812 C CA . ASP A 1 359 ? -29.657 3.185 44.843 1.00 23.88 359 ASP A CA 1
ATOM 2813 C C . ASP A 1 359 ? -28.233 3.701 44.558 1.00 23.88 359 ASP A C 1
ATOM 2815 O O . ASP A 1 359 ? -28.001 4.884 44.303 1.00 23.88 359 ASP A O 1
ATOM 2819 N N . GLN A 1 360 ? -27.239 2.813 44.618 1.00 24.61 360 GLN A N 1
ATOM 2820 C CA . GLN A 1 360 ? -25.923 3.085 44.047 1.00 24.61 360 GLN A CA 1
ATOM 2821 C C . GLN A 1 360 ? -26.028 2.958 42.524 1.00 24.61 360 GLN A C 1
ATOM 2823 O O . GLN A 1 360 ? -26.243 1.878 41.968 1.00 24.61 360 GLN A O 1
ATOM 2828 N N . ARG A 1 361 ? -25.885 4.083 41.817 1.00 26.88 361 ARG A N 1
ATOM 2829 C CA . ARG A 1 361 ? -25.818 4.110 40.350 1.00 26.88 361 ARG A CA 1
ATOM 2830 C C . ARG A 1 361 ? -24.458 3.575 39.889 1.00 26.88 361 ARG A C 1
ATOM 2832 O O . ARG A 1 361 ? -23.574 4.347 39.546 1.00 26.88 361 ARG A O 1
ATOM 2839 N N . LEU A 1 362 ? -24.299 2.252 39.855 1.00 24.34 362 LEU A N 1
ATOM 2840 C CA . LEU A 1 362 ? -23.172 1.623 39.165 1.00 24.34 362 LEU A CA 1
ATOM 2841 C C . LEU A 1 362 ? -23.378 1.694 37.645 1.00 24.34 362 LEU A C 1
ATOM 2843 O O . LEU A 1 362 ? -24.391 1.230 37.109 1.00 24.34 362 LEU A O 1
ATOM 2847 N N . PHE A 1 363 ? -22.389 2.251 36.951 1.00 30.81 363 PHE A N 1
ATOM 2848 C CA . PHE A 1 363 ? -22.180 2.035 35.525 1.00 30.81 363 PHE A CA 1
ATOM 2849 C C . PHE A 1 363 ? -21.215 0.854 35.370 1.00 30.81 363 PHE A C 1
ATOM 2851 O O . PHE A 1 363 ? -20.083 0.926 35.841 1.00 30.81 363 PHE A O 1
ATOM 2858 N N . ASP A 1 364 ? -21.646 -0.233 34.724 1.00 30.31 364 ASP A N 1
ATOM 2859 C CA . ASP A 1 364 ? -20.775 -1.385 34.452 1.00 30.31 364 ASP A CA 1
ATOM 2860 C C . ASP A 1 364 ? -19.893 -1.058 33.233 1.00 30.31 364 ASP A C 1
ATOM 2862 O O . ASP A 1 364 ? -20.277 -1.268 32.080 1.00 30.31 364 ASP A O 1
ATOM 2866 N N . VAL A 1 365 ? -18.739 -0.432 33.482 1.00 37.59 365 VAL A N 1
ATOM 2867 C CA . VAL A 1 365 ? -17.715 -0.160 32.464 1.00 37.59 365 VAL A CA 1
ATOM 2868 C C . VAL A 1 365 ? -16.661 -1.254 32.556 1.00 37.59 365 VAL A C 1
ATOM 2870 O O . VAL A 1 365 ? -15.793 -1.238 33.428 1.00 37.59 365 VAL A O 1
ATOM 2873 N N . ARG A 1 366 ? -16.712 -2.216 31.631 1.00 45.84 366 ARG A N 1
ATOM 2874 C CA . ARG A 1 366 ? -15.674 -3.248 31.523 1.00 45.84 366 ARG A CA 1
ATOM 2875 C C . ARG A 1 366 ? -14.536 -2.746 30.648 1.00 45.84 366 ARG A C 1
ATOM 2877 O O . ARG A 1 366 ? -14.708 -2.558 29.443 1.00 45.84 366 ARG A O 1
ATOM 2884 N N . VAL A 1 367 ? -13.373 -2.566 31.269 1.00 40.72 367 VAL A N 1
ATOM 2885 C CA . VAL A 1 367 ? -12.107 -2.267 30.595 1.00 40.72 367 VAL A CA 1
ATOM 2886 C C . VAL A 1 367 ? -11.212 -3.492 30.702 1.00 40.72 367 VAL A C 1
ATOM 2888 O O . VAL A 1 367 ? -10.949 -3.975 31.802 1.00 40.72 367 VAL A O 1
ATOM 2891 N N . ARG A 1 368 ? -10.757 -4.029 29.568 1.00 49.25 368 ARG A N 1
ATOM 2892 C CA . ARG A 1 368 ? -9.810 -5.152 29.537 1.00 49.25 368 ARG A CA 1
ATOM 2893 C C . ARG A 1 368 ? -8.768 -4.915 28.445 1.00 49.25 368 ARG A C 1
ATOM 2895 O O . ARG A 1 368 ? -9.107 -4.478 27.347 1.00 49.25 368 ARG A O 1
ATOM 2902 N N . GLY A 1 369 ? -7.507 -5.202 28.759 1.00 33.28 369 GLY A N 1
ATOM 2903 C CA . GLY A 1 369 ? -6.396 -5.168 27.808 1.00 33.28 369 GLY A CA 1
ATOM 2904 C C . GLY A 1 369 ? -6.073 -6.551 27.247 1.00 33.28 369 GLY A C 1
ATOM 2905 O O . GLY A 1 369 ? -6.308 -7.572 27.892 1.00 33.28 369 GLY A O 1
ATOM 2906 N N . ALA A 1 370 ? -5.510 -6.591 26.042 1.00 38.38 370 ALA A N 1
ATOM 2907 C CA . ALA A 1 370 ? -4.819 -7.769 25.527 1.00 38.38 370 ALA A CA 1
ATOM 2908 C C . ALA A 1 370 ? -3.345 -7.683 25.964 1.00 38.38 370 ALA A C 1
ATOM 2910 O O . ALA A 1 370 ? -2.566 -6.943 25.371 1.00 38.38 370 ALA A O 1
ATOM 2911 N N . GLY A 1 371 ? -2.983 -8.362 27.056 1.00 32.12 371 GLY A N 1
ATOM 2912 C CA . GLY A 1 371 ? -1.602 -8.399 27.550 1.00 32.12 371 GLY A CA 1
ATOM 2913 C C . GLY A 1 371 ? -0.676 -9.271 26.682 1.00 32.12 371 GLY A C 1
ATOM 2914 O O . GLY A 1 371 ? -1.161 -10.135 25.945 1.00 32.12 371 GLY A O 1
ATOM 2915 N N . PRO A 1 372 ? 0.654 -9.085 26.771 1.00 27.98 372 PRO A N 1
ATOM 2916 C CA . PRO A 1 372 ? 1.621 -9.890 26.031 1.00 27.98 372 PRO A CA 1
ATOM 2917 C C . PRO A 1 372 ? 1.627 -11.333 26.553 1.00 27.98 372 PRO A C 1
ATOM 2919 O O . PRO A 1 372 ? 1.842 -11.577 27.741 1.00 27.98 372 PRO A O 1
ATOM 2922 N N . ARG A 1 373 ? 1.410 -12.309 25.667 1.00 32.72 373 ARG A N 1
ATOM 2923 C CA . ARG A 1 373 ? 1.692 -13.720 25.964 1.00 32.72 373 ARG A CA 1
ATOM 2924 C C . ARG A 1 373 ? 3.138 -14.019 25.577 1.00 32.72 373 ARG A C 1
ATOM 2926 O O . ARG A 1 373 ? 3.545 -13.715 24.460 1.00 32.72 373 ARG A O 1
ATOM 2933 N N . ARG A 1 374 ? 3.905 -14.601 26.505 1.00 28.19 374 ARG A N 1
ATOM 2934 C CA . ARG A 1 374 ? 5.228 -15.177 26.219 1.00 28.19 374 ARG A CA 1
ATOM 2935 C C . ARG A 1 374 ? 5.082 -16.331 25.213 1.00 28.19 374 ARG A C 1
ATOM 2937 O O . ARG A 1 374 ? 4.087 -17.055 25.298 1.00 28.19 374 ARG A O 1
ATOM 2944 N N . PRO A 1 375 ? 6.046 -16.529 24.300 1.00 27.16 375 PRO A N 1
ATOM 2945 C CA . PRO A 1 375 ? 6.030 -17.661 23.387 1.00 27.16 375 PRO A CA 1
ATOM 2946 C C . PRO A 1 375 ? 6.355 -18.932 24.176 1.00 27.16 375 PRO A C 1
ATOM 2948 O O . PRO A 1 375 ? 7.463 -19.092 24.684 1.00 27.16 375 PRO A O 1
ATOM 2951 N N . HIS A 1 376 ? 5.387 -19.836 24.299 1.00 25.48 376 HIS A N 1
ATOM 2952 C CA . HIS A 1 376 ? 5.688 -21.236 24.574 1.00 25.48 376 HIS A CA 1
ATOM 2953 C C . HIS A 1 376 ? 5.591 -21.999 23.260 1.00 25.48 376 HIS A C 1
ATOM 2955 O O . HIS A 1 376 ? 4.559 -21.974 22.592 1.00 25.48 376 HIS A O 1
ATOM 2961 N N . ALA A 1 377 ? 6.708 -22.624 22.895 1.00 31.69 377 ALA A N 1
ATOM 2962 C CA . ALA A 1 377 ? 6.828 -23.524 21.765 1.00 31.69 377 ALA A CA 1
ATOM 2963 C C . ALA A 1 377 ? 5.968 -24.768 22.002 1.00 31.69 377 ALA A C 1
ATOM 2965 O O . ALA A 1 377 ? 6.156 -25.441 23.013 1.00 31.69 377 ALA A O 1
ATOM 2966 N N . VAL A 1 378 ? 5.064 -25.081 21.069 1.00 27.47 378 VAL A N 1
ATOM 2967 C CA . VAL A 1 378 ? 4.478 -26.419 20.929 1.00 27.47 378 VAL A CA 1
ATOM 2968 C C . VAL A 1 378 ? 4.168 -26.690 19.452 1.00 27.47 378 VAL A C 1
ATOM 2970 O O . VAL A 1 378 ? 3.242 -26.099 18.907 1.00 27.47 378 VAL A O 1
ATOM 2973 N N . GLY A 1 379 ? 4.956 -27.602 18.874 1.00 24.66 379 GLY A N 1
ATOM 2974 C CA . GLY A 1 379 ? 4.537 -28.703 17.996 1.00 24.66 379 GLY A CA 1
ATOM 2975 C C . GLY A 1 379 ? 3.974 -28.398 16.607 1.00 24.66 379 GLY A C 1
ATOM 2976 O O . GLY A 1 379 ? 2.860 -27.898 16.479 1.00 24.66 379 GLY A O 1
ATOM 2977 N N . ASP A 1 380 ? 4.707 -28.848 15.584 1.00 28.62 380 ASP A N 1
ATOM 2978 C CA . ASP A 1 380 ? 4.247 -29.000 14.202 1.00 28.62 380 ASP A CA 1
ATOM 2979 C C . ASP A 1 380 ? 2.905 -29.741 14.112 1.00 28.62 380 ASP A C 1
ATOM 2981 O O . ASP A 1 380 ? 2.733 -30.828 14.670 1.00 28.62 380 ASP A O 1
ATOM 2985 N N . VAL A 1 381 ? 1.969 -29.183 13.340 1.00 25.89 381 VAL A N 1
ATOM 2986 C CA . VAL A 1 381 ? 0.781 -29.902 12.868 1.00 25.89 381 VAL A CA 1
ATOM 2987 C C . VAL A 1 381 ? 0.685 -29.739 11.356 1.00 25.89 381 VAL A C 1
ATOM 2989 O O . VAL A 1 381 ? 0.636 -28.630 10.826 1.00 25.89 381 VAL A O 1
ATOM 2992 N N . GLN A 1 382 ? 0.700 -30.889 10.685 1.00 25.42 382 GLN A N 1
ATOM 2993 C CA . GLN A 1 382 ? 0.750 -31.066 9.239 1.00 25.42 382 GLN A CA 1
ATOM 2994 C C . GLN A 1 382 ? -0.357 -30.330 8.477 1.00 25.42 382 GLN A C 1
ATOM 2996 O O . GLN A 1 382 ? -1.506 -30.221 8.907 1.00 25.42 382 GLN A O 1
ATOM 3001 N N . ALA A 1 383 ? 0.033 -29.877 7.285 1.00 33.28 383 ALA A N 1
ATOM 3002 C CA . ALA A 1 383 ? -0.791 -29.217 6.292 1.00 33.28 383 ALA A CA 1
ATOM 3003 C C . ALA A 1 383 ? -2.004 -30.065 5.870 1.00 33.28 383 ALA A C 1
ATOM 3005 O O . ALA A 1 383 ? -1.864 -31.205 5.434 1.00 33.28 383 ALA A O 1
ATOM 3006 N N . GLY A 1 384 ? -3.195 -29.464 5.920 1.00 26.61 384 GLY A N 1
ATOM 3007 C CA . GLY A 1 384 ? -4.424 -30.070 5.416 1.00 26.61 384 GLY A CA 1
ATOM 3008 C C . GLY A 1 384 ? -5.501 -29.030 5.110 1.00 26.61 384 GLY A C 1
ATOM 3009 O O . GLY A 1 384 ? -6.134 -28.508 6.016 1.00 26.61 384 GLY A O 1
ATOM 3010 N N . GLN A 1 385 ? -5.691 -28.771 3.812 1.00 26.50 385 GLN A N 1
ATOM 3011 C CA . GLN A 1 385 ? -6.825 -28.101 3.150 1.00 26.50 385 GLN A CA 1
ATOM 3012 C C . GLN A 1 385 ? -7.139 -26.631 3.502 1.00 26.50 385 GLN A C 1
ATOM 3014 O O . GLN A 1 385 ? -7.838 -26.290 4.454 1.00 26.50 385 GLN A O 1
ATOM 3019 N N . ARG A 1 386 ? -6.716 -25.741 2.590 1.00 35.97 386 ARG A N 1
ATOM 3020 C CA . ARG A 1 386 ? -7.188 -24.355 2.471 1.00 35.97 386 ARG A CA 1
ATOM 3021 C C . ARG A 1 386 ? -8.555 -24.332 1.779 1.00 35.97 386 ARG A C 1
ATOM 3023 O O . ARG A 1 386 ? -8.634 -24.369 0.556 1.00 35.97 386 ARG A O 1
ATOM 3030 N N . LEU A 1 387 ? -9.626 -24.226 2.559 1.00 30.80 387 LEU A N 1
ATOM 3031 C CA . LEU A 1 387 ? -10.948 -23.838 2.066 1.00 30.80 387 LEU A CA 1
ATOM 3032 C C . LEU A 1 387 ? -11.328 -22.494 2.693 1.00 30.80 387 LEU A C 1
ATOM 3034 O O . LEU A 1 387 ? -11.786 -22.430 3.830 1.00 30.80 387 LEU A O 1
ATOM 3038 N N . CYS A 1 388 ? -11.136 -21.414 1.937 1.00 36.72 388 CYS A N 1
ATOM 3039 C CA . CYS A 1 388 ? -11.665 -20.088 2.254 1.00 36.72 388 CYS A CA 1
ATOM 3040 C C . CYS A 1 388 ? -12.665 -19.696 1.161 1.00 36.72 388 CYS A C 1
ATOM 3042 O O . CYS A 1 388 ? -12.304 -19.078 0.164 1.00 36.72 388 CYS A O 1
ATOM 3044 N N . GLY A 1 389 ? -13.927 -20.093 1.329 1.00 30.67 389 GLY A N 1
ATOM 3045 C CA . GLY A 1 389 ? -15.029 -19.648 0.481 1.00 30.67 389 GLY A CA 1
ATOM 3046 C C . GLY A 1 389 ? -15.798 -18.512 1.151 1.00 30.67 389 GLY A C 1
ATOM 3047 O O . GLY A 1 389 ? -16.486 -18.739 2.142 1.00 30.67 389 GLY A O 1
ATOM 3048 N N . ALA A 1 390 ? -15.724 -17.298 0.605 1.00 28.98 390 ALA A N 1
ATOM 3049 C CA . ALA A 1 390 ? -16.660 -16.225 0.933 1.00 28.98 390 ALA A CA 1
ATOM 3050 C C . ALA A 1 390 ? -17.010 -15.441 -0.341 1.00 28.98 390 ALA A C 1
ATOM 3052 O O . ALA A 1 390 ? -16.209 -14.660 -0.848 1.00 28.98 390 ALA A O 1
ATOM 3053 N N . GLN A 1 391 ? -18.217 -15.658 -0.872 1.00 27.92 391 GLN A N 1
ATOM 3054 C CA . GLN A 1 391 ? -18.767 -14.844 -1.959 1.00 27.92 391 GLN A CA 1
ATOM 3055 C C . GLN A 1 391 ? -19.167 -13.443 -1.447 1.00 27.92 391 GLN A C 1
ATOM 3057 O O . GLN A 1 391 ? -19.682 -13.324 -0.329 1.00 27.92 391 GLN A O 1
ATOM 3062 N N . PRO A 1 392 ? -19.000 -12.371 -2.246 1.00 31.61 392 PRO A N 1
ATOM 3063 C CA . PRO A 1 392 ? -19.425 -11.036 -1.851 1.00 31.61 392 PRO A CA 1
ATOM 3064 C C . PRO A 1 392 ? -20.938 -10.851 -2.029 1.00 31.61 392 PRO A C 1
ATOM 3066 O O . PRO A 1 392 ? -21.476 -10.941 -3.130 1.00 31.61 392 PRO A O 1
ATOM 3069 N N . ALA A 1 393 ? -21.622 -10.521 -0.933 1.00 28.42 393 ALA A N 1
ATOM 3070 C CA . ALA A 1 393 ? -23.019 -10.103 -0.938 1.00 28.42 393 ALA A CA 1
ATOM 3071 C C . ALA A 1 393 ? -23.130 -8.593 -1.226 1.00 28.42 393 ALA A C 1
ATOM 3073 O O . ALA A 1 393 ? -22.903 -7.769 -0.339 1.00 28.42 393 ALA A O 1
ATOM 3074 N N . LEU A 1 394 ? -23.527 -8.228 -2.447 1.00 29.06 394 LEU A N 1
ATOM 3075 C CA . LEU A 1 394 ? -23.992 -6.884 -2.801 1.00 29.06 394 LEU A CA 1
ATOM 3076 C C . LEU A 1 394 ? -25.321 -7.012 -3.558 1.00 29.06 394 LEU A C 1
ATOM 3078 O O . LEU A 1 394 ? -25.378 -7.604 -4.631 1.00 29.06 394 LEU A O 1
ATOM 3082 N N . ARG A 1 395 ? -26.400 -6.467 -2.984 1.00 24.48 395 ARG A N 1
ATOM 3083 C CA . ARG A 1 395 ? -27.684 -6.226 -3.666 1.00 24.48 395 ARG A CA 1
ATOM 3084 C C . ARG A 1 395 ? -27.976 -4.715 -3.655 1.00 24.48 395 ARG A C 1
ATOM 3086 O O . ARG A 1 395 ? -27.661 -4.079 -2.646 1.00 24.48 395 ARG A O 1
ATOM 3093 N N . PRO A 1 396 ? -28.553 -4.140 -4.729 1.00 25.61 396 PRO A N 1
ATOM 3094 C CA . PRO A 1 396 ? -28.690 -2.692 -4.902 1.00 25.61 396 PRO A CA 1
ATOM 3095 C C . PRO A 1 396 ? -29.971 -2.128 -4.257 1.00 25.61 396 PRO A C 1
ATOM 3097 O O . PRO A 1 396 ? -31.001 -2.798 -4.223 1.00 25.61 396 PRO A O 1
ATOM 3100 N N . GLY A 1 397 ? -29.918 -0.880 -3.770 1.00 23.55 397 GLY A N 1
ATOM 3101 C CA . GLY A 1 397 ? -31.070 -0.141 -3.233 1.00 23.55 397 GLY A CA 1
ATOM 3102 C C . GLY A 1 397 ? -30.838 1.380 -3.173 1.00 23.55 397 GLY A C 1
ATOM 3103 O O . GLY A 1 397 ? -29.749 1.815 -2.818 1.00 23.55 397 GLY A O 1
ATOM 3104 N N . ARG A 1 398 ? -31.877 2.133 -3.568 1.00 22.73 398 ARG A N 1
ATOM 3105 C CA . ARG A 1 398 ? -31.991 3.557 -3.974 1.00 22.73 398 ARG A CA 1
ATOM 3106 C C . ARG A 1 398 ? -31.596 4.662 -2.968 1.00 22.73 398 ARG A C 1
ATOM 3108 O O . ARG A 1 398 ? -31.528 4.449 -1.764 1.00 22.73 398 ARG A O 1
ATOM 3115 N N . VAL A 1 399 ? -31.419 5.858 -3.547 1.00 24.27 399 VAL A N 1
ATOM 3116 C CA . VAL A 1 399 ? -30.906 7.141 -3.021 1.00 24.27 399 VAL A CA 1
ATOM 3117 C C . VAL A 1 399 ? -32.027 8.152 -2.718 1.00 24.27 399 VAL A C 1
ATOM 3119 O O . VAL A 1 399 ? -32.985 8.230 -3.477 1.00 24.27 399 VAL A O 1
ATOM 3122 N N . HIS A 1 400 ? -31.820 8.985 -1.691 1.00 20.61 400 HIS A N 1
ATOM 3123 C CA . HIS A 1 400 ? -32.241 10.396 -1.521 1.00 20.61 400 HIS A CA 1
ATOM 3124 C C . HIS A 1 400 ? -31.201 11.005 -0.544 1.00 20.61 400 HIS A C 1
ATOM 3126 O O . HIS A 1 400 ? -30.786 10.289 0.361 1.00 20.61 400 HIS A O 1
ATOM 3132 N N . GLY A 1 401 ? -30.654 12.222 -0.582 1.00 20.84 401 GLY A N 1
ATOM 3133 C CA . GLY A 1 401 ? -30.843 13.483 -1.300 1.00 20.84 401 GLY A CA 1
ATOM 3134 C C . GLY A 1 401 ? -30.443 14.617 -0.321 1.00 20.84 401 GLY A C 1
ATOM 3135 O O . GLY A 1 401 ? -30.825 14.527 0.841 1.00 20.84 401 GLY A O 1
ATOM 3136 N N . ALA A 1 402 ? -29.728 15.654 -0.801 1.00 22.08 402 ALA A N 1
ATOM 3137 C CA . ALA A 1 402 ? -29.422 16.966 -0.163 1.00 22.08 402 ALA A CA 1
ATOM 3138 C C . ALA A 1 402 ? -28.307 17.041 0.920 1.00 22.08 402 ALA A C 1
ATOM 3140 O O . ALA A 1 402 ? -28.074 16.064 1.618 1.00 22.08 402 ALA A O 1
ATOM 3141 N N . VAL A 1 403 ? -27.578 18.144 1.196 1.00 21.52 403 VAL A N 1
ATOM 3142 C CA . VAL A 1 403 ? -27.297 19.497 0.629 1.00 21.52 403 VAL A CA 1
ATOM 3143 C C . VAL A 1 403 ? -26.054 20.038 1.407 1.00 21.52 403 VAL A C 1
ATOM 3145 O O . VAL A 1 403 ? -25.868 19.682 2.568 1.00 21.52 403 VAL A O 1
ATOM 3148 N N . LEU A 1 404 ? -25.194 20.862 0.781 1.00 24.38 404 LEU A N 1
ATOM 3149 C CA . LEU A 1 404 ? -23.994 21.537 1.352 1.00 24.38 404 LEU A CA 1
ATOM 3150 C C . LEU A 1 404 ? -24.345 22.721 2.289 1.00 24.38 404 LEU A C 1
ATOM 3152 O O . LEU A 1 404 ? -25.411 23.308 2.104 1.00 24.38 404 LEU A O 1
ATOM 3156 N N . PRO A 1 405 ? -23.453 23.155 3.219 1.00 25.25 405 PRO A N 1
ATOM 3157 C CA . PRO A 1 405 ? -22.683 24.390 2.941 1.00 25.25 405 PRO A CA 1
ATOM 3158 C C . PRO A 1 405 ? -21.274 24.564 3.593 1.00 25.25 405 PRO A C 1
ATOM 3160 O O . PRO A 1 405 ? -20.995 24.101 4.691 1.00 25.25 405 PRO A O 1
ATOM 3163 N N . ARG A 1 406 ? -20.446 25.332 2.855 1.00 23.73 406 ARG A N 1
ATOM 3164 C CA . ARG A 1 406 ? -19.437 26.388 3.172 1.00 23.73 406 ARG A CA 1
ATOM 3165 C C . ARG A 1 406 ? -18.339 26.249 4.261 1.00 23.73 406 ARG A C 1
ATOM 3167 O O . ARG A 1 406 ? -18.554 26.522 5.430 1.00 23.73 406 ARG A O 1
ATOM 3174 N N . ALA A 1 407 ? -17.124 26.005 3.747 1.00 25.80 407 ALA A N 1
ATOM 3175 C CA . ALA A 1 407 ? -15.846 26.752 3.828 1.00 25.80 407 ALA A CA 1
ATOM 3176 C C . ALA A 1 407 ? -15.437 27.588 5.067 1.00 25.80 407 ALA A C 1
ATOM 3178 O O . ALA A 1 407 ? -16.093 28.564 5.422 1.00 25.80 407 ALA A O 1
ATOM 3179 N N . ALA A 1 408 ? -14.203 27.336 5.529 1.00 24.09 408 ALA A N 1
ATOM 3180 C CA . ALA A 1 408 ? -13.302 28.316 6.145 1.00 24.09 408 ALA A CA 1
ATOM 3181 C C . ALA A 1 408 ? -11.832 28.020 5.758 1.00 24.09 408 ALA A C 1
ATOM 3183 O O . ALA A 1 408 ? -11.456 26.869 5.544 1.00 24.09 408 ALA A O 1
ATOM 3184 N N . VAL A 1 409 ? -11.035 29.085 5.625 1.00 25.19 409 VAL A N 1
ATOM 3185 C CA . VAL A 1 409 ? -9.669 29.156 5.064 1.00 25.19 409 VAL A CA 1
ATOM 3186 C C . VAL A 1 409 ? -8.633 29.216 6.188 1.00 25.19 409 VAL A C 1
ATOM 3188 O O . VAL A 1 409 ? -8.883 29.907 7.171 1.00 25.19 409 VAL A O 1
ATOM 3191 N N . LEU A 1 410 ? -7.448 28.609 6.019 1.00 23.09 410 LEU A N 1
ATOM 3192 C CA . LEU A 1 410 ? -6.239 29.032 6.745 1.00 23.09 410 LEU A CA 1
ATOM 3193 C C . LEU A 1 410 ? -4.932 28.675 6.012 1.00 23.09 410 LEU A C 1
ATOM 3195 O O . LEU A 1 410 ? -4.803 27.614 5.407 1.00 23.09 410 LEU A O 1
ATOM 3199 N N . ARG A 1 411 ? -4.007 29.644 6.061 1.00 22.56 411 ARG A N 1
ATOM 3200 C CA . ARG A 1 411 ? -2.710 29.755 5.374 1.00 22.56 411 ARG A CA 1
ATOM 3201 C C . ARG A 1 411 ? -1.646 28.835 5.982 1.00 22.56 411 ARG A C 1
ATOM 3203 O O . ARG A 1 411 ? -1.568 28.729 7.202 1.00 22.56 411 ARG A O 1
ATOM 3210 N N . LEU A 1 412 ? -0.773 28.285 5.138 1.00 23.89 412 LEU A N 1
ATOM 3211 C CA . LEU A 1 412 ? 0.504 27.685 5.536 1.00 23.89 412 LEU A CA 1
ATOM 3212 C C . LEU A 1 412 ? 1.654 28.587 5.078 1.00 23.89 412 LEU A C 1
ATOM 3214 O O . LEU A 1 412 ? 1.626 29.119 3.970 1.00 23.89 412 LEU A O 1
ATOM 3218 N N . GLN A 1 413 ? 2.600 28.803 5.992 1.00 24.22 413 GLN A N 1
ATOM 3219 C CA . GLN A 1 413 ? 3.804 29.602 5.801 1.00 24.22 413 GLN A CA 1
ATOM 3220 C C . GLN A 1 413 ? 4.793 28.883 4.887 1.00 24.22 413 GLN A C 1
ATOM 3222 O O . GLN A 1 413 ? 5.047 27.691 5.037 1.00 24.22 413 GLN A O 1
ATOM 3227 N N . ASP A 1 414 ? 5.330 29.673 3.970 1.00 24.70 414 ASP A N 1
ATOM 3228 C CA . ASP A 1 414 ? 6.351 29.332 2.997 1.00 24.70 414 ASP A CA 1
ATOM 3229 C C . ASP A 1 414 ? 7.745 29.387 3.649 1.00 24.70 414 ASP A C 1
ATOM 3231 O O . ASP A 1 414 ? 8.052 30.323 4.395 1.00 24.70 414 ASP A O 1
ATOM 3235 N N . GLN A 1 415 ? 8.586 28.394 3.369 1.00 27.75 415 GLN A N 1
ATOM 3236 C CA . GLN A 1 415 ? 10.035 28.492 3.544 1.00 27.75 415 GLN A CA 1
ATOM 3237 C C . GLN A 1 415 ? 10.699 27.968 2.276 1.00 27.75 415 GLN A C 1
ATOM 3239 O O . GLN A 1 415 ? 10.894 26.768 2.091 1.00 27.75 415 GLN A O 1
ATOM 3244 N N . ALA A 1 416 ? 11.030 28.921 1.410 1.00 26.84 416 ALA A N 1
ATOM 3245 C CA . ALA A 1 416 ? 11.792 28.733 0.194 1.00 26.84 416 ALA A CA 1
ATOM 3246 C C . ALA A 1 416 ? 13.292 28.537 0.485 1.00 26.84 416 ALA A C 1
ATOM 3248 O O . ALA A 1 416 ? 13.894 29.264 1.277 1.00 26.84 416 ALA A O 1
ATOM 3249 N N . GLY A 1 417 ? 13.902 27.597 -0.237 1.00 24.88 417 GLY A N 1
ATOM 3250 C CA . GLY A 1 417 ? 15.346 27.417 -0.380 1.00 24.88 417 GLY A CA 1
ATOM 3251 C C . GLY A 1 417 ? 15.614 26.771 -1.740 1.00 24.88 417 GLY A C 1
ATOM 3252 O O . GLY A 1 417 ? 15.244 25.624 -1.952 1.00 24.88 417 GLY A O 1
ATOM 3253 N N . GLY A 1 418 ? 16.147 27.553 -2.682 1.00 24.41 418 GLY A N 1
ATOM 3254 C CA . GLY A 1 418 ? 16.047 27.314 -4.125 1.00 24.41 418 GLY A CA 1
ATOM 3255 C C . GLY A 1 418 ? 17.038 26.325 -4.754 1.00 24.41 418 GLY A C 1
ATOM 3256 O O . GLY A 1 418 ? 18.142 26.107 -4.263 1.00 24.41 418 GLY A O 1
ATOM 3257 N N . GLY A 1 419 ? 16.627 25.815 -5.921 1.00 26.28 419 GLY A N 1
ATOM 3258 C CA . GLY A 1 419 ? 17.415 25.058 -6.899 1.00 26.28 419 GLY A CA 1
ATOM 3259 C C . GLY A 1 419 ? 16.514 24.595 -8.054 1.00 26.28 419 GLY A C 1
ATOM 3260 O O . GLY A 1 419 ? 15.639 23.766 -7.853 1.00 26.28 419 GLY A O 1
ATOM 3261 N N . HIS A 1 420 ? 16.673 25.180 -9.246 1.00 35.31 420 HIS A N 1
ATOM 3262 C CA . HIS A 1 420 ? 15.745 25.095 -10.385 1.00 35.31 420 HIS A CA 1
ATOM 3263 C C . HIS A 1 420 ? 15.390 23.675 -10.885 1.00 35.31 420 HIS A C 1
ATOM 3265 O O . HIS A 1 420 ? 16.119 23.070 -11.670 1.00 35.31 420 HIS A O 1
ATOM 3271 N N . ARG A 1 421 ? 14.168 23.244 -10.563 1.00 40.97 421 ARG A N 1
ATOM 3272 C CA . ARG A 1 421 ? 13.229 22.509 -11.430 1.00 40.97 421 ARG A CA 1
ATOM 3273 C C . ARG A 1 421 ? 11.831 22.946 -10.975 1.00 40.97 421 ARG A C 1
ATOM 3275 O O . ARG A 1 421 ? 11.624 23.069 -9.775 1.00 40.97 421 ARG A O 1
ATOM 3282 N N . GLN A 1 422 ? 10.939 23.311 -11.899 1.00 40.88 422 GLN A N 1
ATOM 3283 C CA . GLN A 1 422 ? 9.598 23.826 -11.573 1.00 40.88 422 GLN A CA 1
ATOM 3284 C C . GLN A 1 422 ? 8.907 22.933 -10.533 1.00 40.88 422 GLN A C 1
ATOM 3286 O O . GLN A 1 422 ? 8.848 21.720 -10.720 1.00 40.88 422 GLN A O 1
ATOM 3291 N N . ASP A 1 423 ? 8.404 23.535 -9.452 1.00 41.28 423 ASP A N 1
ATOM 3292 C CA . ASP A 1 423 ? 7.595 22.845 -8.452 1.00 41.28 423 ASP A CA 1
ATOM 3293 C C . ASP A 1 423 ? 6.416 22.153 -9.154 1.00 41.28 423 ASP A C 1
ATOM 3295 O O . ASP A 1 423 ? 5.506 22.820 -9.648 1.00 41.28 423 ASP A O 1
ATOM 3299 N N . CYS A 1 424 ? 6.406 20.814 -9.178 1.00 49.16 424 CYS A N 1
ATOM 3300 C CA . CYS A 1 424 ? 5.332 19.996 -9.770 1.00 49.16 424 CYS A CA 1
ATOM 3301 C C . CYS A 1 424 ? 3.964 20.184 -9.072 1.00 49.16 424 CYS A C 1
ATOM 3303 O O . CYS A 1 424 ? 2.988 19.527 -9.419 1.00 49.16 424 CYS A O 1
ATOM 3305 N N . ALA A 1 425 ? 3.868 21.064 -8.071 1.00 39.47 425 ALA A N 1
ATOM 3306 C CA . ALA A 1 425 ? 2.662 21.336 -7.306 1.00 39.47 425 ALA A CA 1
ATOM 3307 C C . ALA A 1 425 ? 2.148 22.760 -7.569 1.00 39.47 425 ALA A C 1
ATOM 3309 O O . ALA A 1 425 ? 2.157 23.620 -6.687 1.00 39.47 425 ALA A O 1
ATOM 3310 N N . ALA A 1 426 ? 1.622 23.007 -8.771 1.00 32.12 426 ALA A N 1
ATOM 3311 C CA . ALA A 1 426 ? 0.650 24.083 -8.939 1.00 32.12 426 ALA A CA 1
ATOM 3312 C C . ALA A 1 426 ? -0.618 23.690 -8.157 1.00 32.12 426 ALA A C 1
ATOM 3314 O O . ALA A 1 426 ? -1.303 22.721 -8.479 1.00 32.12 426 ALA A O 1
ATOM 3315 N N . GLY A 1 427 ? -0.860 24.397 -7.052 1.00 40.75 427 GLY A N 1
ATOM 3316 C CA . GLY A 1 427 ? -1.791 24.011 -5.998 1.00 40.75 427 GLY A CA 1
ATOM 3317 C C . GLY A 1 427 ? -3.211 23.674 -6.460 1.00 40.75 427 GLY A C 1
ATOM 3318 O O . GLY A 1 427 ? -3.986 24.552 -6.831 1.00 40.75 427 GLY A O 1
ATOM 3319 N N . ALA A 1 428 ? -3.598 22.412 -6.284 1.00 30.16 428 ALA A N 1
ATOM 3320 C CA . ALA A 1 428 ? -4.994 22.014 -6.175 1.00 30.16 428 ALA A CA 1
ATOM 3321 C C . ALA A 1 428 ? -5.354 21.892 -4.687 1.00 30.16 428 ALA A C 1
ATOM 3323 O O . ALA A 1 428 ? -4.858 21.030 -3.960 1.00 30.16 428 ALA A O 1
ATOM 3324 N N . THR A 1 429 ? -6.216 22.787 -4.208 1.00 26.92 429 THR A N 1
ATOM 3325 C CA . THR A 1 429 ? -6.736 22.757 -2.838 1.00 26.92 429 THR A CA 1
ATOM 3326 C C . THR A 1 429 ? -7.687 21.568 -2.692 1.00 26.92 429 THR A C 1
ATOM 3328 O O . THR A 1 429 ? -8.850 21.626 -3.088 1.00 26.92 429 THR A O 1
ATOM 3331 N N . LEU A 1 430 ? -7.202 20.471 -2.107 1.00 29.28 430 LEU A N 1
ATOM 3332 C CA . LEU A 1 430 ? -8.042 19.364 -1.654 1.00 29.28 430 LEU A CA 1
ATOM 3333 C C . LEU A 1 430 ? -9.024 19.885 -0.593 1.00 29.28 430 LEU A C 1
ATOM 3335 O O . LEU A 1 430 ? -8.632 20.248 0.518 1.00 29.28 430 LEU A O 1
ATOM 3339 N N . GLN A 1 431 ? -10.317 19.919 -0.927 1.00 27.52 431 GLN A N 1
ATOM 3340 C CA . GLN A 1 431 ? -11.367 20.168 0.056 1.00 27.52 431 GLN A CA 1
ATOM 3341 C C . GLN A 1 431 ? -11.355 19.042 1.092 1.00 27.52 431 GLN A C 1
ATOM 3343 O O . GLN A 1 431 ? -11.727 17.899 0.823 1.00 27.52 431 GLN A O 1
ATOM 3348 N N . ARG A 1 432 ? -10.930 19.388 2.306 1.00 27.89 432 ARG A N 1
ATOM 3349 C CA . ARG A 1 432 ? -10.995 18.524 3.480 1.00 27.89 432 ARG A CA 1
ATOM 3350 C C . ARG A 1 432 ? -12.467 18.269 3.814 1.00 27.89 432 ARG A C 1
ATOM 3352 O O . ARG A 1 432 ? -13.136 19.123 4.387 1.00 27.89 432 ARG A O 1
ATOM 3359 N N . ARG A 1 433 ? -12.982 17.087 3.474 1.00 29.48 433 ARG A N 1
ATOM 3360 C CA . ARG A 1 433 ? -14.169 16.546 4.145 1.00 29.48 433 ARG A CA 1
ATOM 3361 C C . ARG A 1 433 ? -13.725 16.054 5.515 1.00 29.48 433 ARG A C 1
ATOM 3363 O O . ARG A 1 433 ? -12.851 15.195 5.612 1.00 29.48 433 ARG A O 1
ATOM 3370 N N . GLU A 1 434 ? -14.306 16.613 6.571 1.00 25.17 434 GLU A N 1
ATOM 3371 C CA . GLU A 1 434 ? -14.175 16.057 7.913 1.00 25.17 434 GLU A CA 1
ATOM 3372 C C . GLU A 1 434 ? -14.754 14.637 7.909 1.00 25.17 434 GLU A C 1
ATOM 3374 O O . GLU A 1 434 ? -15.964 14.413 7.960 1.00 25.17 434 GLU A O 1
ATOM 3379 N N . LEU A 1 435 ? -13.870 13.643 7.848 1.00 26.61 435 LEU A N 1
ATOM 3380 C CA . LEU A 1 435 ? -14.152 12.352 8.450 1.00 26.61 435 LEU A CA 1
ATOM 3381 C C . LEU A 1 435 ? -14.459 12.653 9.915 1.00 26.61 435 LEU A C 1
ATOM 3383 O O . LEU A 1 435 ? -13.607 13.217 10.594 1.00 26.61 435 LEU A O 1
ATOM 3387 N N . GLY A 1 436 ? -15.658 12.307 10.387 1.00 27.02 436 GLY A N 1
ATOM 3388 C CA . GLY A 1 436 ? -16.078 12.428 11.787 1.00 27.02 436 GLY A CA 1
ATOM 3389 C C . GLY A 1 436 ? -15.257 11.542 12.731 1.00 27.02 436 GLY A C 1
ATOM 33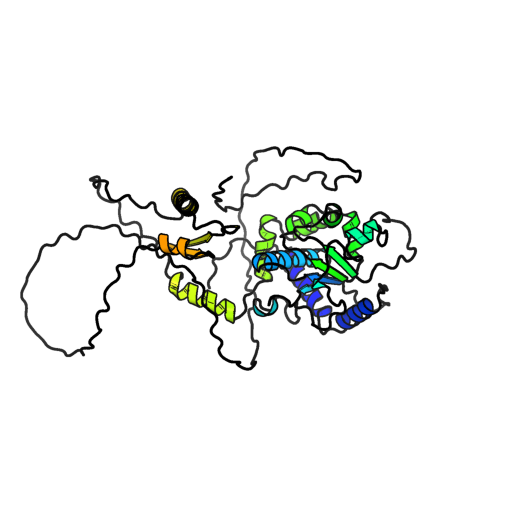90 O O . GLY A 1 436 ? -15.786 10.642 13.379 1.00 27.02 436 GLY A O 1
ATOM 3391 N N . VAL A 1 437 ? -13.953 11.783 12.783 1.00 31.38 437 VAL A N 1
ATOM 3392 C CA . VAL A 1 437 ? -13.015 11.341 13.795 1.00 31.38 437 VAL A CA 1
ATOM 3393 C C . VAL A 1 437 ? -12.873 12.547 14.706 1.00 31.38 437 VAL A C 1
ATOM 3395 O O . VAL A 1 437 ? -12.179 13.507 14.384 1.00 31.38 437 VAL A O 1
ATOM 3398 N N . LYS A 1 438 ? -13.582 12.524 15.834 1.00 37.91 438 LYS A N 1
ATOM 3399 C CA . LYS A 1 438 ? -13.350 13.477 16.919 1.00 37.91 438 LYS A CA 1
ATOM 3400 C C . LYS A 1 438 ? -11.933 13.227 17.435 1.00 37.91 438 LYS A C 1
ATOM 3402 O O . LYS A 1 438 ? -11.698 12.277 18.178 1.00 37.91 438 LYS A O 1
ATOM 3407 N N . ALA A 1 439 ? -10.981 14.001 16.928 1.00 34.28 439 ALA A N 1
ATOM 3408 C CA . ALA A 1 439 ? -9.578 13.901 17.278 1.00 34.28 439 ALA A CA 1
ATOM 3409 C C . ALA A 1 439 ? -9.297 14.855 18.438 1.00 34.28 439 ALA A C 1
ATOM 3411 O O . ALA A 1 439 ? -9.355 16.070 18.283 1.00 34.28 439 ALA A O 1
ATOM 3412 N N . CYS A 1 440 ? -8.963 14.305 19.600 1.00 42.81 440 CYS A N 1
ATOM 3413 C CA . CYS A 1 440 ? -8.302 15.073 20.645 1.00 42.81 440 CYS A CA 1
ATOM 3414 C C . CYS A 1 440 ? -6.804 15.079 20.334 1.00 42.81 440 CYS A C 1
ATOM 3416 O O . CYS A 1 440 ? -6.083 14.181 20.760 1.00 42.81 440 CYS A O 1
ATOM 3418 N N . SER A 1 441 ? -6.338 16.042 19.537 1.00 34.91 441 SER A N 1
ATOM 3419 C CA . SER A 1 441 ? -4.901 16.270 19.367 1.00 34.91 441 SER A CA 1
ATOM 3420 C C . SER A 1 441 ? -4.387 17.133 20.517 1.00 34.91 441 SER A C 1
ATOM 3422 O O . SER A 1 441 ? -4.884 18.242 20.710 1.00 34.91 441 SER A O 1
ATOM 3424 N N . SER A 1 442 ? -3.374 16.672 21.246 1.00 35.28 442 SER A N 1
ATOM 3425 C CA . SER A 1 442 ? -2.448 17.590 21.914 1.00 35.28 442 SER A CA 1
ATOM 3426 C C . SER A 1 442 ? -1.396 18.003 20.894 1.00 35.28 442 SER A C 1
ATOM 3428 O O . SER A 1 442 ? -0.645 17.157 20.412 1.00 35.28 442 SER A O 1
ATOM 3430 N N . LEU A 1 443 ? -1.356 19.294 20.571 1.00 26.34 443 LEU A N 1
ATOM 3431 C CA . LEU A 1 443 ? -0.095 19.944 20.239 1.00 26.34 443 LEU A CA 1
ATOM 3432 C C . LEU A 1 443 ? 0.688 20.003 21.554 1.00 26.34 443 LEU A C 1
ATOM 3434 O O . LEU A 1 443 ? 0.304 20.746 22.456 1.00 26.34 443 LEU A O 1
ATOM 3438 N N . LEU A 1 444 ? 1.696 19.148 21.681 1.00 25.58 444 LEU A N 1
ATOM 3439 C CA . LEU A 1 444 ? 2.798 19.320 22.620 1.00 25.58 444 LEU A CA 1
ATOM 3440 C C . LEU A 1 444 ? 4.083 19.312 21.808 1.00 25.58 444 LEU A C 1
ATOM 3442 O O . LEU A 1 444 ? 4.212 18.390 20.967 1.00 25.58 444 LEU A O 1
#

Sequence (444 aa):
MYRRRAGRQPSPYLVSKLRRHEALQRRCGPGTAAYSHAQEQLRSGKNHAAGTGSPECKYLVSISYRGLGNRILAAASAFLYAVLTDRVLLVDPSNEMGELFCEPFPGTTWVLPPDFPLTSYTNFSIETAESHANMVKNKVISPVDVGAVSSARELPAFAYIHLDHDATGEDKQFYCDEDQSVLRDIRWLVMRTDSYIVPGLFLVMAFQEELGMLFPEPDTVFHHLGRYLFHPSNHVWGLIARYHDAYLAAADQRVGIQVRVFGSAPNSPELLEQITTCAQKEGLLPELLAEGLPAATTPPPAPSRRRSKAVLVTSLKAWYYDKRAPAEPRGVPALRRQVARHQGVGRDISAQPHRRAGDQRLFDVRVRGAGPRRPHAVGDVQAGQRLCGAQPALRPGRVHGAVLPRAAVLRLQDQAGGGHRQDCAAGATLQRRELGVKACSSLL